Protein AF-0000000081135470 (afdb_homodimer)

Organism: NCBI:txid267567

Foldseek 3Di:
DPPPPPPPPPDDPPDPPPDPPPDDPPPPPPPDPPPVPPPPVPVVPPVPPDPDDPPDDPPDDPDDDDDDDDPDDDDPPPPDPDPDDDPPPQAAAEEEAPCLDDLNVLLVLLCVVVVAAYEYEDQVLDDDRPHDDCVQQPRPGDPDCPPPSYHTDHAQLLDLVSLLVRCARHQEYEYPDADDPPRHAQQRCLASSLLSNLVSCLVRLHAEYEYEAAFCLQPCPFPQNVVVCVVGPCNSVRNNNSLVSSLVVCVPDDRHFYEYEHEAAAPQPPRLDAPAQQFKKKWAQRFKHFYDHSNPVSVLRSCLRPDPDQQRTSEYMYMHTPPGMDTRDPVSNQVVPPPDPIDIAGDPHSCRSCVPRGHNDDNNPD/DPPPPDPDDPDDPDDPDPDDPPDDDPPDPPPDPPPPPPPPVPPVPPPPDPPDDPPDPDDDDPDDDDDDDDDDDDDPPPPDPDPDDDPPPQAAAEEEAPCLDDLNVLLVLLCVVVVAAYEYEDQVLDDDRPHDDCVQLPRPGDPDCPPPSYHTDHAQLLDLVSLLVSCARHQFYEYPDADDPPRHAQQRCLASSLLSNLVSCLVRLHAEYEYEAAFCLQPCPFPQNVVVCVVGPCNSVRNNNSLVSSLVVCVPDDRHFYEYEHEAAAPCPPRLDAPAQQFKKKWAQRFKHFYDHSNPVSVLRSCLRPDPDQQRTSEYMYMHTPPGMDTRDPVSNQVVPPPDPIDIFGDPHSCRSCVPRGHNDDNDPD

pLDDT: mean 73.52, std 31.12, range [15.82, 98.94]

Secondary structure (DSSP, 8-state):
-----------------------STTSGGGSTTSGGGSGGGTHHHHTTTT------------------------------------------PEEEETTTSHHHHHHHHHHHHTT--EEEEESS---S-SS--TTTTT--S--STT-TTEEEEE--TT-HHHHHHHHTT-SEEEE----BTTTB-HIIIIIIHHHHHHHHHHHTT-SEEEEE--TTTT-TTSHHHHHHHHHSTTHHHHHHHHHHHHHHHHTT-SS-EEEEEEE-EEE--TT-----GGGEEEESSS-EEEEEEHHHHHHHHHHHHH---GGGSSEEEEEEETT-EEESSGGGGGGGSTT-SS--B--SSHHHHHTTPPTT------/-----------------------STTSGGGSTTSGGGSGGGTHHHHTS-------------TT-----------------------------PEEEETTTSHHHHHHHHHHHHTT--EEEEESS---S-SS--TTTTT--S--STT-TTEEEEE--TT-HHHHHHHHTT-SEEEE----BTTTB-HIIIIIIHHHHHHHHHHHTT-SEEEEE--TTTT-TTSHHHHHHHHHSTTHHHHHHHHHHHHHHHHTT-SS-EEEEEEE-EEE--SS-----GGGEEEESSS-EEEEEEHHHHHHHHHHHHH---GGGSSEEEEEEETT-EEESSGGGGGGGSTT-SS--B--SSHHHHHTTPPTT------

Solvent-accessible surface area (backbone atoms only — not comparable to full-atom values): 41578 Å² total; per-residue (Å²): 134,86,76,74,79,80,82,64,87,72,75,81,85,74,78,79,77,75,81,75,84,68,79,76,86,72,66,75,78,70,66,73,74,65,70,72,67,67,65,69,64,61,66,70,62,65,76,68,66,70,83,75,73,89,77,70,68,89,66,83,84,85,75,90,75,90,74,83,76,88,76,77,75,84,75,81,72,78,73,72,79,77,76,81,72,75,81,66,72,81,70,55,26,36,33,26,38,25,20,40,38,59,46,16,35,38,33,53,49,51,36,47,69,69,72,37,39,32,35,38,23,16,69,80,39,64,78,70,42,83,72,45,60,56,59,74,38,68,49,82,67,74,80,46,86,80,31,88,46,46,43,73,37,60,35,41,60,79,34,63,66,43,38,37,64,70,46,49,70,24,42,17,34,39,40,44,51,59,49,40,96,87,76,36,51,20,56,48,33,28,15,50,12,43,28,43,47,45,52,28,31,57,74,45,63,18,38,22,40,28,37,60,61,45,47,26,44,73,30,75,83,26,58,67,24,46,52,49,24,67,74,38,72,50,36,38,64,17,34,36,49,11,53,51,44,34,52,62,71,44,72,84,49,78,83,41,37,33,29,39,38,15,39,30,48,69,37,65,52,95,53,40,64,69,76,52,39,66,43,31,30,33,37,67,67,61,52,58,39,30,32,31,33,44,36,41,50,17,50,50,50,52,48,59,39,68,50,80,59,69,38,61,35,46,18,44,35,32,39,24,31,56,95,43,64,42,50,51,42,82,89,36,48,63,52,72,42,94,81,32,95,58,69,73,29,54,23,82,38,64,69,48,34,48,66,74,45,57,49,69,34,71,69,65,76,124,137,84,78,74,80,80,84,66,89,75,74,83,85,75,79,79,78,75,82,76,87,69,80,76,88,72,70,78,81,72,67,75,72,68,70,71,68,68,64,68,68,60,64,70,63,70,73,64,79,69,85,77,73,90,73,81,76,89,83,86,78,87,71,85,78,82,88,85,82,90,84,86,79,85,75,81,72,77,74,74,80,78,76,82,72,78,82,69,72,81,69,57,25,36,33,27,37,25,20,39,38,59,46,16,35,37,32,53,49,48,36,49,70,69,72,38,40,32,35,38,22,16,70,82,38,66,78,71,43,84,73,44,59,56,61,76,38,68,49,81,67,75,79,46,84,81,32,90,44,46,42,72,37,59,34,42,61,80,34,62,66,42,39,38,64,71,46,48,70,24,42,18,35,38,40,45,50,58,50,39,96,86,74,36,51,20,56,48,34,28,14,51,13,43,29,42,48,46,51,27,32,59,75,44,64,18,39,22,41,27,37,60,61,44,47,26,46,73,31,74,84,28,58,68,23,46,53,49,23,67,75,38,71,50,36,38,63,17,33,35,49,12,52,51,45,34,52,61,70,44,71,84,50,77,82,42,37,32,28,39,39,14,39,30,47,65,40,73,51,94,56,45,64,70,76,52,39,64,44,31,30,34,38,67,69,58,51,57,38,29,32,31,38,46,36,41,49,18,50,50,50,52,49,59,37,69,51,81,59,69,36,60,34,46,19,44,37,34,39,25,31,57,95,41,64,43,51,51,42,83,88,35,49,64,52,73,42,94,80,31,94,57,69,73,28,56,22,82,38,62,70,48,32,47,66,74,46,57,49,69,35,72,68,65,76,124

Radius of gyration: 35.27 Å; Cα contacts (8 Å, |Δi|>4): 1291; chains: 2; bounding box: 104×100×123 Å

Structure (mmCIF, N/CA/C/O backbone):
data_AF-0000000081135470-model_v1
#
loop_
_entity.id
_entity.type
_entity.pdbx_description
1 polymer 'Rossmann-fold NAD(P)-binding domain-containing protein'
#
loop_
_atom_site.group_PDB
_atom_site.id
_atom_site.type_symbol
_atom_site.label_atom_id
_atom_site.label_alt_id
_atom_site.label_comp_id
_atom_site.label_asym_id
_atom_site.label_entity_id
_atom_site.label_seq_id
_atom_site.pdbx_PDB_ins_code
_atom_site.Cartn_x
_atom_site.Cartn_y
_atom_site.Cartn_z
_atom_site.occupancy
_atom_site.B_iso_or_equiv
_atom_site.auth_seq_id
_atom_site.auth_comp_id
_atom_site.auth_asym_id
_atom_site.auth_atom_id
_atom_site.pdbx_PDB_model_num
ATOM 1 N N . MET A 1 1 ? 66.562 -39.719 25.297 1 21.3 1 MET A N 1
ATOM 2 C CA . MET A 1 1 ? 67 -39.938 23.938 1 21.3 1 MET A CA 1
ATOM 3 C C . MET A 1 1 ? 66.375 -38.906 22.984 1 21.3 1 MET A C 1
ATOM 5 O O . MET A 1 1 ? 65.188 -38.719 22.969 1 21.3 1 MET A O 1
ATOM 9 N N . SER A 1 2 ? 67.25 -37.844 22.672 1 21.53 2 SER A N 1
ATOM 10 C CA . SER A 1 2 ? 67.312 -36.469 22.156 1 21.53 2 SER A CA 1
ATOM 11 C C . SER A 1 2 ? 66.938 -36.438 20.672 1 21.53 2 SER A C 1
ATOM 13 O O . SER A 1 2 ? 67.812 -36.688 19.797 1 21.53 2 SER A O 1
ATOM 15 N N . LYS A 1 3 ? 65.812 -37.281 20.391 1 22.25 3 LYS A N 1
ATOM 16 C CA . LYS A 1 3 ? 65.5 -37.625 19.016 1 22.25 3 LYS A CA 1
ATOM 17 C C . LYS A 1 3 ? 65.438 -36.375 18.141 1 22.25 3 LYS A C 1
ATOM 19 O O . LYS A 1 3 ? 64.75 -35.406 18.5 1 22.25 3 LYS A O 1
ATOM 24 N N . ASN A 1 4 ? 66.438 -36.094 17.344 1 20.19 4 ASN A N 1
ATOM 25 C CA . ASN A 1 4 ? 67 -35.062 16.453 1 20.19 4 ASN A CA 1
ATOM 26 C C . ASN A 1 4 ? 66.062 -34.75 15.305 1 20.19 4 ASN A C 1
ATOM 28 O O . ASN A 1 4 ? 66.062 -35.438 14.281 1 20.19 4 ASN A O 1
ATOM 32 N N . LEU A 1 5 ? 64.688 -34.906 15.477 1 23.61 5 LEU A N 1
ATOM 33 C CA . LEU A 1 5 ? 63.844 -35 14.281 1 23.61 5 LEU A CA 1
ATOM 34 C C . LEU A 1 5 ? 64.125 -33.875 13.32 1 23.61 5 LEU A C 1
ATOM 36 O O . LEU A 1 5 ? 64.062 -32.688 13.703 1 23.61 5 LEU A O 1
ATOM 40 N N . SER A 1 6 ? 64.938 -34.094 12.289 1 19.61 6 SER A N 1
ATOM 41 C CA . SER A 1 6 ? 65.562 -33.344 11.211 1 19.61 6 SER A CA 1
ATOM 42 C C . SER A 1 6 ? 64.562 -32.531 10.43 1 19.61 6 SER A C 1
ATOM 44 O O . SER A 1 6 ? 63.531 -33.062 9.984 1 19.61 6 SER A O 1
ATOM 46 N N . LEU A 1 7 ? 64.375 -31.219 10.711 1 21.34 7 LEU A N 1
ATOM 47 C CA . LEU A 1 7 ? 63.625 -30.016 10.344 1 21.34 7 LEU A CA 1
ATOM 48 C C . LEU A 1 7 ? 63.781 -29.703 8.859 1 21.34 7 LEU A C 1
ATOM 50 O O . LEU A 1 7 ? 63.469 -28.609 8.406 1 21.34 7 LEU A O 1
ATOM 54 N N . ASN A 1 8 ? 64.562 -30.656 8.094 1 18.09 8 ASN A N 1
ATOM 55 C CA . ASN A 1 8 ? 65.188 -30.078 6.938 1 18.09 8 ASN A CA 1
ATOM 56 C C . ASN A 1 8 ? 64.188 -29.531 5.926 1 18.09 8 ASN A C 1
ATOM 58 O O . ASN A 1 8 ? 64.562 -28.656 5.117 1 18.09 8 ASN A O 1
ATOM 62 N N . ASN A 1 9 ? 63.188 -30.359 5.508 1 20.61 9 ASN A N 1
ATOM 63 C CA . ASN A 1 9 ? 62.906 -30.375 4.074 1 20.61 9 ASN A CA 1
ATOM 64 C C . ASN A 1 9 ? 62.219 -29.109 3.613 1 20.61 9 ASN A C 1
ATOM 66 O O . ASN A 1 9 ? 61 -28.984 3.709 1 20.61 9 ASN A O 1
ATOM 70 N N . LEU A 1 10 ? 62.719 -27.859 3.881 1 19.98 10 LEU A N 1
ATOM 71 C CA . LEU A 1 10 ? 62.188 -26.516 3.59 1 19.98 10 LEU A CA 1
ATOM 72 C C . LEU A 1 10 ? 62.094 -26.281 2.086 1 19.98 10 LEU A C 1
ATOM 74 O O . LEU A 1 10 ? 62.938 -25.562 1.513 1 19.98 10 LEU A O 1
ATOM 78 N N . THR A 1 11 ? 62.094 -27.406 1.278 1 19.06 11 THR A N 1
ATOM 79 C CA . THR A 1 11 ? 62.562 -27.125 -0.084 1 19.06 11 THR A CA 1
ATOM 80 C C . THR A 1 11 ? 61.781 -25.938 -0.66 1 19.06 11 THR A C 1
ATOM 82 O O . THR A 1 11 ? 60.719 -25.578 -0.167 1 19.06 11 THR A O 1
ATOM 85 N N . THR A 1 12 ? 62.062 -25.578 -2.053 1 19.69 12 THR A N 1
ATOM 86 C CA . THR A 1 12 ? 62.281 -24.578 -3.086 1 19.69 12 THR A CA 1
ATOM 87 C C . THR A 1 12 ? 60.969 -24.016 -3.617 1 19.69 12 THR A C 1
ATOM 89 O O . THR A 1 12 ? 60.094 -24.781 -4.047 1 19.69 12 THR A O 1
ATOM 92 N N . ILE A 1 13 ? 60.5 -22.844 -3.119 1 20.77 13 ILE A N 1
ATOM 93 C CA . ILE A 1 13 ? 59.375 -21.953 -3.393 1 20.77 13 ILE A CA 1
ATOM 94 C C . ILE A 1 13 ? 59.344 -21.594 -4.879 1 20.77 13 ILE A C 1
ATOM 96 O O . ILE A 1 13 ? 60.281 -20.953 -5.379 1 20.77 13 ILE A O 1
ATOM 100 N N . SER A 1 14 ? 59.094 -22.625 -5.754 1 19.92 14 SER A N 1
ATOM 101 C CA . SER A 1 14 ? 59.156 -22.484 -7.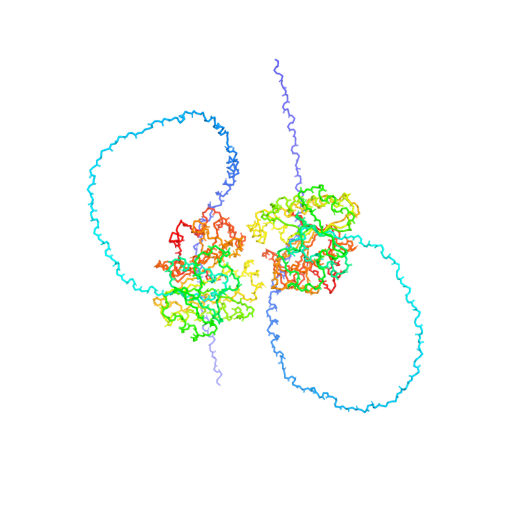203 1 19.92 14 SER A CA 1
ATOM 102 C C . SER A 1 14 ? 58.406 -21.234 -7.664 1 19.92 14 SER A C 1
ATOM 104 O O . SER A 1 14 ? 57.438 -20.828 -7.051 1 19.92 14 SER A O 1
ATOM 106 N N . THR A 1 15 ? 59.094 -20.359 -8.508 1 21.28 15 THR A N 1
ATOM 107 C CA . THR A 1 15 ? 59 -19.062 -9.172 1 21.28 15 THR A CA 1
ATOM 108 C C . THR A 1 15 ? 57.719 -18.969 -10.016 1 21.28 15 THR A C 1
ATOM 110 O O . THR A 1 15 ? 57.531 -19.766 -10.945 1 21.28 15 THR A O 1
ATOM 113 N N . ILE A 1 16 ? 56.562 -18.812 -9.391 1 21.39 16 ILE A N 1
ATOM 114 C CA . ILE A 1 16 ? 55.281 -18.734 -10.117 1 21.39 16 ILE A CA 1
ATOM 115 C C . ILE A 1 16 ? 55.406 -17.719 -11.242 1 21.39 16 ILE A C 1
ATOM 117 O O . ILE A 1 16 ? 55.688 -16.531 -11 1 21.39 16 ILE A O 1
ATOM 121 N N . GLN A 1 17 ? 55.906 -18.125 -12.398 1 18.88 17 GLN A N 1
ATOM 122 C CA . GLN A 1 17 ? 56.125 -17.375 -13.625 1 18.88 17 GLN A CA 1
ATOM 123 C C . GLN A 1 17 ? 54.875 -16.578 -14.016 1 18.88 17 GLN A C 1
ATOM 125 O O . GLN A 1 17 ? 53.781 -17.125 -14.086 1 18.88 17 GLN A O 1
ATOM 130 N N . TYR A 1 18 ? 54.875 -15.242 -13.75 1 21.22 18 TYR A N 1
ATOM 131 C CA . TYR A 1 18 ? 53.938 -14.164 -14.023 1 21.22 18 TYR A CA 1
ATOM 132 C C . TYR A 1 18 ? 53.656 -14.055 -15.516 1 21.22 18 TYR A C 1
ATOM 134 O O . TYR A 1 18 ? 54.562 -13.844 -16.312 1 21.22 18 TYR A O 1
ATOM 142 N N . PRO A 1 19 ? 52.875 -14.969 -16.109 1 20.64 19 PRO A N 1
ATOM 143 C CA . PRO A 1 19 ? 52.812 -14.852 -17.578 1 20.64 19 PRO A CA 1
ATOM 144 C C . PRO A 1 19 ? 52.5 -13.43 -18.047 1 20.64 19 PRO A C 1
ATOM 146 O O . PRO A 1 19 ? 51.906 -12.648 -17.297 1 20.64 19 PRO A O 1
ATOM 149 N N . SER A 1 20 ? 53.219 -12.836 -19.031 1 20.98 20 SER A N 1
ATOM 150 C CA . SER A 1 20 ? 53.469 -11.617 -19.797 1 20.98 20 SER A CA 1
ATOM 151 C C . SER A 1 20 ? 52.188 -11.102 -20.438 1 20.98 20 SER A C 1
ATOM 153 O O . SER A 1 20 ? 52.188 -10.125 -21.188 1 20.98 20 SER A O 1
ATOM 155 N N . PHE A 1 21 ? 51.031 -11.828 -20.391 1 21.16 21 PHE A N 1
ATOM 156 C CA . PHE A 1 21 ? 50.156 -11.539 -21.516 1 21.16 21 PHE A CA 1
ATOM 157 C C . PHE A 1 21 ? 49.594 -10.117 -21.406 1 21.16 21 PHE A C 1
ATOM 159 O O . PHE A 1 21 ? 48.594 -9.883 -20.719 1 21.16 21 PHE A O 1
ATOM 166 N N . ILE A 1 22 ? 50.406 -9.047 -21.094 1 23.28 22 ILE A N 1
ATOM 167 C CA . ILE A 1 22 ? 50 -7.652 -20.953 1 23.28 22 ILE A CA 1
ATOM 168 C C . ILE A 1 22 ? 49.438 -7.148 -22.281 1 23.28 22 ILE A C 1
ATOM 170 O O . ILE A 1 22 ? 49.312 -5.938 -22.484 1 23.28 22 ILE A O 1
ATOM 174 N N . ASP A 1 23 ? 48.938 -7.918 -23.234 1 20.14 23 ASP A N 1
ATOM 175 C CA . ASP A 1 23 ? 48.938 -7.254 -24.531 1 20.14 23 ASP A CA 1
ATOM 176 C C . ASP A 1 23 ? 48.219 -5.914 -24.469 1 20.14 23 ASP A C 1
ATOM 178 O O . ASP A 1 23 ? 47.406 -5.676 -23.562 1 20.14 23 ASP A O 1
ATOM 182 N N . GLY A 1 24 ? 48.312 -4.98 -25.562 1 21.12 24 GLY A N 1
ATOM 183 C CA . GLY A 1 24 ? 48.219 -3.648 -26.141 1 21.12 24 GLY A CA 1
ATOM 184 C C . GLY A 1 24 ? 46.812 -3.082 -26.141 1 21.12 24 GLY A C 1
ATOM 185 O O . GLY A 1 24 ? 46.625 -1.878 -26.328 1 21.12 24 GLY A O 1
ATOM 186 N N . THR A 1 25 ? 45.75 -3.84 -26.359 1 22.02 25 THR A N 1
ATOM 187 C CA . THR A 1 25 ? 44.625 -3.281 -27.094 1 22.02 25 THR A CA 1
ATOM 188 C C . THR A 1 25 ? 43.812 -2.355 -26.219 1 22.02 25 THR A C 1
ATOM 190 O O . THR A 1 25 ? 42.844 -2.791 -25.578 1 22.02 25 THR A O 1
ATOM 193 N N . LEU A 1 26 ? 44.312 -1.873 -25.078 1 23.39 26 LEU A N 1
ATOM 194 C CA . LEU A 1 26 ? 43.531 -1.035 -24.156 1 23.39 26 LEU A CA 1
ATOM 195 C C . LEU A 1 26 ? 43.188 0.304 -24.812 1 23.39 26 LEU A C 1
ATOM 197 O O . LEU A 1 26 ? 42.438 1.103 -24.234 1 23.39 26 LEU A O 1
ATOM 201 N N . SER A 1 27 ? 44 0.744 -25.703 1 20.53 27 SER A N 1
ATOM 202 C CA . SER A 1 27 ? 44.031 2.162 -26.047 1 20.53 27 SER A CA 1
ATOM 203 C C . SER A 1 27 ? 42.688 2.629 -26.594 1 20.53 27 SER A C 1
ATOM 205 O O . SER A 1 27 ? 42.219 3.73 -26.281 1 20.53 27 SER A O 1
ATOM 207 N N . LYS A 1 28 ? 42.219 1.998 -27.672 1 21.53 28 LYS A N 1
ATOM 208 C CA . LYS A 1 28 ? 41.438 2.658 -28.719 1 21.53 28 LYS A CA 1
ATOM 209 C C . LYS A 1 28 ? 40.031 3.021 -28.219 1 21.53 28 LYS A C 1
ATOM 211 O O . LYS A 1 28 ? 39.375 3.867 -28.812 1 21.53 28 LYS A O 1
ATOM 216 N N . MET A 1 29 ? 39.469 2.275 -27.266 1 20.3 29 MET A N 1
ATOM 217 C CA . MET A 1 29 ? 38 2.436 -27.203 1 20.3 29 MET A CA 1
ATOM 218 C C . MET A 1 29 ? 37.625 3.717 -26.453 1 20.3 29 MET A C 1
ATOM 220 O O . MET A 1 29 ? 36.469 3.93 -26.125 1 20.3 29 MET A O 1
ATOM 224 N N . MET A 1 30 ? 38.562 4.547 -26.016 1 22.17 30 MET A N 1
ATOM 225 C CA . MET A 1 30 ? 38.156 5.719 -25.25 1 22.17 30 MET A CA 1
ATOM 226 C C . MET A 1 30 ? 37.344 6.672 -26.125 1 22.17 30 MET A C 1
ATOM 228 O O . MET A 1 30 ? 36.625 7.527 -25.594 1 22.17 30 MET A O 1
ATOM 232 N N . MET A 1 31 ? 37.719 6.871 -27.375 1 21.08 31 MET A N 1
ATOM 233 C CA . MET A 1 31 ? 37.344 8.094 -28.094 1 21.08 31 MET A CA 1
ATOM 234 C C . MET A 1 31 ? 35.875 8.141 -28.391 1 21.08 31 MET A C 1
ATOM 236 O O . MET A 1 31 ? 35.312 9.211 -28.656 1 21.08 31 MET A O 1
ATOM 240 N N . LYS A 1 32 ? 35.25 7.082 -28.859 1 21.84 32 LYS A N 1
ATOM 241 C CA . LYS A 1 32 ? 34.031 7.223 -29.688 1 21.84 32 LYS A CA 1
ATOM 242 C C . LYS A 1 32 ? 32.844 7.711 -28.844 1 21.84 32 LYS A C 1
ATOM 244 O O . LYS A 1 32 ? 31.797 8.023 -29.391 1 21.84 32 LYS A O 1
ATOM 249 N N . SER A 1 33 ? 32.875 7.723 -27.562 1 21.78 33 SER A N 1
ATOM 250 C CA . SER A 1 33 ? 31.625 7.938 -26.828 1 21.78 33 SER A CA 1
ATOM 251 C C . SER A 1 33 ? 31.25 9.414 -26.812 1 21.78 33 SER A C 1
ATOM 253 O O . SER A 1 33 ? 30.219 9.789 -26.234 1 21.78 33 SER A O 1
ATOM 255 N N . ALA A 1 34 ? 32.156 10.312 -27.172 1 22.42 34 ALA A N 1
ATOM 256 C CA . ALA A 1 34 ? 31.844 11.727 -27 1 22.42 34 ALA A CA 1
ATOM 257 C C . ALA A 1 34 ? 30.688 12.156 -27.891 1 22.42 34 ALA A C 1
ATOM 259 O O . ALA A 1 34 ? 29.859 12.977 -27.5 1 22.42 34 ALA A O 1
ATOM 260 N N . LEU A 1 35 ? 30.719 11.836 -29.219 1 21.23 35 LEU A N 1
ATOM 261 C CA . LEU A 1 35 ? 29.938 12.562 -30.219 1 21.23 35 LEU A CA 1
ATOM 262 C C . LEU A 1 35 ? 28.453 12.273 -30.078 1 21.23 35 LEU A C 1
ATOM 264 O O . LEU A 1 35 ? 27.609 13.008 -30.609 1 21.23 35 LEU A O 1
ATOM 268 N N . ALA A 1 36 ? 28.047 11.141 -29.594 1 20.02 36 ALA A N 1
ATOM 269 C CA . ALA A 1 36 ? 26.641 10.797 -29.734 1 20.02 36 ALA A CA 1
ATOM 270 C C . ALA A 1 36 ? 25.766 11.656 -28.828 1 20.02 36 ALA A C 1
ATOM 272 O O . ALA A 1 36 ? 24.531 11.578 -28.891 1 20.02 36 ALA A O 1
ATOM 273 N N . TYR A 1 37 ? 26.312 12.438 -27.969 1 22.73 37 TYR A N 1
ATOM 274 C CA . TYR A 1 37 ? 25.484 13.148 -27.016 1 22.73 37 TYR A CA 1
ATOM 275 C C . TYR A 1 37 ? 24.672 14.242 -27.719 1 22.73 37 TYR A C 1
ATOM 277 O O . TYR A 1 37 ? 23.656 14.695 -27.203 1 22.73 37 TYR A O 1
ATOM 285 N N . CYS A 1 38 ? 25.219 14.859 -28.766 1 21.53 38 CYS A N 1
ATOM 286 C CA . CYS A 1 38 ? 24.656 16.125 -29.203 1 21.53 38 CYS A CA 1
ATOM 287 C C . CYS A 1 38 ? 23.266 15.93 -29.812 1 21.53 38 CYS A C 1
ATOM 289 O O . CYS A 1 38 ? 22.484 16.875 -29.891 1 21.53 38 CYS A O 1
ATOM 291 N N . SER A 1 39 ? 23.078 14.906 -30.641 1 21.8 39 SER A N 1
ATOM 292 C CA . SER A 1 39 ? 21.984 15.016 -31.609 1 21.8 39 SER A CA 1
ATOM 293 C C . SER A 1 39 ? 20.625 14.891 -30.922 1 21.8 39 SER A C 1
ATOM 295 O O . SER A 1 39 ? 19.594 15.133 -31.547 1 21.8 39 SER A O 1
ATOM 297 N N . TYR A 1 40 ? 20.547 14.266 -29.75 1 22.09 40 TYR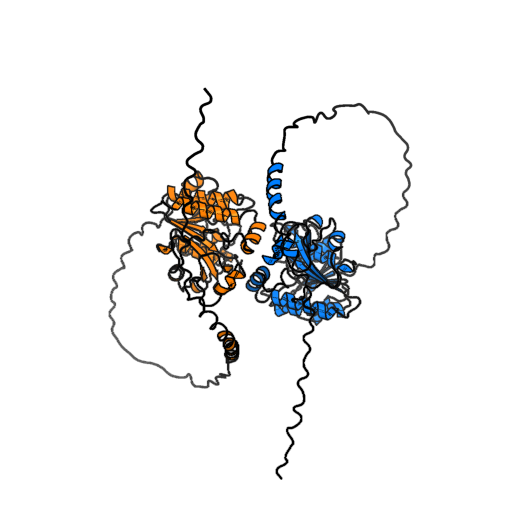 A N 1
ATOM 298 C CA . TYR A 1 40 ? 19.203 13.852 -29.359 1 22.09 40 TYR A CA 1
ATOM 299 C C . TYR A 1 40 ? 18.391 15.047 -28.891 1 22.09 40 TYR A C 1
ATOM 301 O O . TYR A 1 40 ? 17.203 14.914 -28.578 1 22.09 40 TYR A O 1
ATOM 309 N N . VAL A 1 41 ? 19.031 16.172 -28.656 1 22.95 41 VAL A N 1
ATOM 310 C CA . VAL A 1 41 ? 18.188 17.25 -28.141 1 22.95 41 VAL A CA 1
ATOM 311 C C . VAL A 1 41 ? 17.203 17.703 -29.219 1 22.95 41 VAL A C 1
ATOM 313 O O . VAL A 1 41 ? 16.062 18.062 -28.906 1 22.95 41 VAL A O 1
ATOM 316 N N . ALA A 1 42 ? 17.656 17.703 -30.469 1 20.91 42 ALA A N 1
ATOM 317 C CA . ALA A 1 42 ? 16.875 18.453 -31.453 1 20.91 42 ALA A CA 1
ATOM 318 C C . ALA A 1 42 ? 15.508 17.797 -31.672 1 20.91 42 ALA A C 1
ATOM 320 O O . ALA A 1 42 ? 14.523 18.484 -31.938 1 20.91 42 ALA A O 1
ATOM 321 N N . ALA A 1 43 ? 15.539 16.484 -31.562 1 21 43 ALA A N 1
ATOM 322 C CA . ALA A 1 43 ? 14.344 15.898 -32.156 1 21 43 ALA A CA 1
ATOM 323 C C . ALA A 1 43 ? 13.102 16.219 -31.344 1 21 43 ALA A C 1
ATOM 325 O O . ALA A 1 43 ? 11.977 16.047 -31.828 1 21 43 ALA A O 1
ATOM 326 N N . VAL A 1 44 ? 13.297 16.531 -30.109 1 21.95 44 VAL A N 1
ATOM 327 C CA . VAL A 1 44 ? 12.039 16.625 -29.375 1 21.95 44 VAL A CA 1
ATOM 328 C C . VAL A 1 44 ? 11.258 17.859 -29.844 1 21.95 44 VAL A C 1
ATOM 330 O O . VAL A 1 44 ? 10.047 17.953 -29.625 1 21.95 44 VAL A O 1
ATOM 333 N N . LEU A 1 45 ? 11.992 18.797 -30.469 1 20.62 45 LEU A N 1
ATOM 334 C CA . LEU A 1 45 ? 11.25 20.031 -30.688 1 20.62 45 LEU A CA 1
ATOM 335 C C . LEU A 1 45 ? 10.109 19.812 -31.672 1 20.62 45 LEU A C 1
ATOM 337 O O . LEU A 1 45 ? 9.062 20.453 -31.578 1 20.62 45 LEU A O 1
ATOM 341 N N . LEU A 1 46 ? 10.484 19.109 -32.781 1 20.06 46 LEU A N 1
ATOM 342 C CA . LEU A 1 46 ? 9.648 19.359 -33.938 1 20.06 46 LEU A CA 1
ATOM 343 C C . LEU A 1 46 ? 8.219 18.875 -33.719 1 20.06 46 LEU A C 1
ATOM 345 O O . LEU A 1 46 ? 7.297 19.281 -34.438 1 20.06 46 LEU A O 1
ATOM 349 N N . ALA A 1 47 ? 8.086 17.859 -32.875 1 19.77 47 ALA A N 1
ATOM 350 C CA . ALA A 1 47 ? 6.809 17.219 -33.188 1 19.77 47 ALA A CA 1
ATOM 351 C C . ALA A 1 47 ? 5.637 18.109 -32.75 1 19.77 47 ALA A C 1
ATOM 353 O O . ALA A 1 47 ? 4.52 17.609 -32.562 1 19.77 47 ALA A O 1
ATOM 354 N N . ALA A 1 48 ? 5.914 19.344 -32.312 1 20.12 48 ALA A N 1
ATOM 355 C CA . ALA A 1 48 ? 4.762 20.062 -31.781 1 20.12 48 ALA A CA 1
ATOM 356 C C . ALA A 1 48 ? 3.721 20.297 -32.875 1 20.12 48 ALA A C 1
ATOM 358 O O . ALA A 1 48 ? 2.551 20.562 -32.594 1 20.12 48 ALA A O 1
ATOM 359 N N . SER A 1 49 ? 4.238 20.578 -34.094 1 18.5 49 SER A N 1
ATOM 360 C CA . SER A 1 49 ? 3.395 21.5 -34.844 1 18.5 49 SER A CA 1
ATOM 361 C C . SER A 1 49 ? 2.1 20.828 -35.281 1 18.5 49 SER A C 1
ATOM 363 O O . SER A 1 49 ? 1.195 21.5 -35.812 1 18.5 49 SER A O 1
ATOM 365 N N . LYS A 1 50 ? 2.09 19.547 -35.562 1 20.09 50 LYS A N 1
ATOM 366 C CA . LYS A 1 50 ? 1.348 19.281 -36.781 1 20.09 50 LYS A CA 1
ATOM 367 C C . LYS A 1 50 ? -0.145 19.531 -36.594 1 20.09 50 LYS A C 1
ATOM 369 O O . LYS A 1 50 ? -0.952 19.219 -37.469 1 20.09 50 LYS A O 1
ATOM 374 N N . ASN A 1 51 ? -0.792 19.688 -35.406 1 18.59 51 ASN A N 1
ATOM 375 C CA . ASN A 1 51 ? -2.199 19.312 -35.5 1 18.59 51 ASN A CA 1
ATOM 376 C C . ASN A 1 51 ? -2.992 20.312 -36.344 1 18.59 51 ASN A C 1
ATOM 378 O O . ASN A 1 51 ? -3.406 21.359 -35.844 1 18.59 51 ASN A O 1
ATOM 382 N N . THR A 1 52 ? -2.564 20.609 -37.562 1 18.17 52 THR A N 1
ATOM 383 C CA . THR A 1 52 ? -3.312 21.516 -38.438 1 18.17 52 THR A CA 1
ATOM 384 C C . THR A 1 52 ? -4.805 21.203 -38.375 1 18.17 52 THR A C 1
ATOM 386 O O . THR A 1 52 ? -5.203 20.125 -37.938 1 18.17 52 THR A O 1
ATOM 389 N N . ALA A 1 53 ? -5.668 21.797 -39.438 1 17.83 53 ALA A N 1
ATOM 390 C CA . ALA A 1 53 ? -6.855 22.391 -40.031 1 17.83 53 ALA A CA 1
ATOM 391 C C . ALA A 1 53 ? -7.824 21.312 -40.531 1 17.83 53 ALA A C 1
ATOM 393 O O . ALA A 1 53 ? -9 21.594 -40.75 1 17.83 53 ALA A O 1
ATOM 394 N N . ALA A 1 54 ? -7.43 20.016 -40.969 1 17.09 54 ALA A N 1
ATOM 395 C CA . ALA A 1 54 ? -8.32 19.609 -42.062 1 17.09 54 ALA A CA 1
ATOM 396 C C . ALA A 1 54 ? -9.742 19.375 -41.531 1 17.09 54 ALA A C 1
ATOM 398 O O . ALA A 1 54 ? -9.969 18.453 -40.75 1 17.09 54 ALA A O 1
ATOM 399 N N . LEU A 1 55 ? -10.641 20.344 -41.281 1 19.08 55 LEU A N 1
ATOM 400 C CA . LEU A 1 55 ? -12.078 20.375 -41.031 1 19.08 55 LEU A CA 1
ATOM 401 C C . LEU A 1 55 ? -12.82 19.547 -42.094 1 19.08 55 LEU A C 1
ATOM 403 O O . LEU A 1 55 ? -14.047 19.484 -42.094 1 19.08 55 LEU A O 1
ATOM 407 N N . SER A 1 56 ? -12.117 19.141 -43.25 1 16.5 56 SER A N 1
ATOM 408 C CA . SER A 1 56 ? -12.984 19.016 -44.406 1 16.5 56 SER A CA 1
ATOM 409 C C . SER A 1 56 ? -14.195 18.141 -44.125 1 16.5 56 SER A C 1
ATOM 411 O O . SER A 1 56 ? -15.336 18.547 -44.312 1 16.5 56 SER A O 1
ATOM 413 N N . ILE A 1 57 ? -14.227 16.828 -44.625 1 17.09 57 ILE A N 1
ATOM 414 C CA . ILE A 1 57 ? -14.984 16.453 -45.812 1 17.09 57 ILE A CA 1
ATOM 415 C C . ILE A 1 57 ? -16.203 15.617 -45.438 1 17.09 57 ILE A C 1
ATOM 417 O O . ILE A 1 57 ? -17.016 15.25 -46.281 1 17.09 57 ILE A O 1
ATOM 421 N N . ILE A 1 58 ? -16.5 15.344 -44.094 1 17.09 58 ILE A N 1
ATOM 422 C CA . ILE A 1 58 ? -17.25 14.094 -44.156 1 17.09 58 ILE A CA 1
ATOM 423 C C . ILE A 1 58 ? -18.594 14.336 -44.875 1 17.09 58 ILE A C 1
ATOM 425 O O . ILE A 1 58 ? -19.453 15.047 -44.344 1 17.09 58 ILE A O 1
ATOM 429 N N . SER A 1 59 ? -18.672 14.352 -46.156 1 16.72 59 SER A N 1
ATOM 430 C CA . SER A 1 59 ? -19.844 14.469 -47.031 1 16.72 59 SER A CA 1
ATOM 431 C C . SER A 1 59 ? -20.734 13.227 -46.906 1 16.72 59 SER A C 1
ATOM 433 O O . SER A 1 59 ? -21.734 13.109 -47.625 1 16.72 59 SER A O 1
ATOM 435 N N . ASN A 1 60 ? -20.391 12.125 -46.156 1 16.91 60 ASN A N 1
ATOM 436 C CA . ASN A 1 60 ? -20.891 10.953 -46.844 1 16.91 60 ASN A CA 1
ATOM 437 C C . ASN A 1 60 ? -22.375 11.109 -47.219 1 16.91 60 ASN A C 1
ATOM 439 O O . ASN A 1 60 ? -23.094 11.859 -46.562 1 16.91 60 ASN A O 1
ATOM 443 N N . ASP A 1 61 ? -22.984 10 -47.938 1 16.05 61 ASP A N 1
ATOM 444 C CA . ASP A 1 61 ? 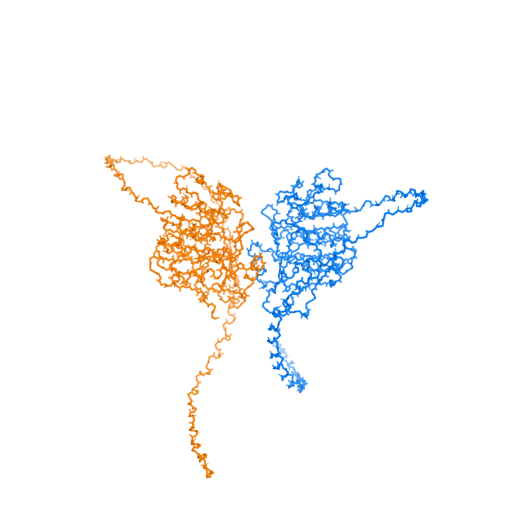-23.766 9.492 -49.062 1 16.05 61 ASP A CA 1
ATOM 445 C C . ASP A 1 61 ? -25.219 9.273 -48.688 1 16.05 61 ASP A C 1
ATOM 447 O O . ASP A 1 61 ? -25.516 8.492 -47.781 1 16.05 61 ASP A O 1
ATOM 451 N N . ARG A 1 62 ? -26.141 10.211 -48.844 1 19.05 62 ARG A N 1
ATOM 452 C CA . ARG A 1 62 ? -27.594 10.234 -48.844 1 19.05 62 ARG A CA 1
ATOM 453 C C . ARG A 1 62 ? -28.156 9.109 -49.719 1 19.05 62 ARG A C 1
ATOM 455 O O . ARG A 1 62 ? -29.375 9.023 -49.938 1 19.05 62 ARG A O 1
ATOM 462 N N . SER A 1 63 ? -27.281 8.477 -50.656 1 16.73 63 SER A N 1
ATOM 463 C CA . SER A 1 63 ? -28.031 8.148 -51.844 1 16.73 63 SER A CA 1
ATOM 464 C C . SER A 1 63 ? -29.125 7.125 -51.562 1 16.73 63 SER A C 1
ATOM 466 O O . SER A 1 63 ? -30.297 7.355 -51.875 1 16.73 63 SER A O 1
ATOM 468 N N . ILE A 1 64 ? -29.016 5.918 -52.312 1 16.67 64 ILE A N 1
ATOM 469 C CA . ILE A 1 64 ? -29.797 5.324 -53.375 1 16.67 64 ILE A CA 1
ATOM 470 C C . ILE A 1 64 ? -30.859 4.395 -52.812 1 16.67 64 ILE A C 1
ATOM 472 O O . ILE A 1 64 ? -30.734 3.914 -51.688 1 16.67 64 ILE A O 1
ATOM 476 N N . ASN A 1 65 ? -31.422 3.475 -53.719 1 16.34 65 ASN A N 1
ATOM 477 C CA . ASN A 1 65 ? -32.562 2.918 -54.438 1 16.34 65 ASN A CA 1
ATOM 478 C C . ASN A 1 65 ? -32.969 1.562 -53.875 1 16.34 65 ASN A C 1
ATOM 480 O O . ASN A 1 65 ? -34.062 1.075 -54.156 1 16.34 65 ASN A O 1
ATOM 484 N N . ARG A 1 66 ? -32.031 0.631 -53.5 1 16.03 66 ARG A N 1
ATOM 485 C CA . ARG A 1 66 ? -32.219 -0.713 -54.062 1 16.03 66 ARG A CA 1
ATOM 486 C C . ARG A 1 66 ? -33.375 -1.43 -53.344 1 16.03 66 ARG A C 1
ATOM 488 O O . ARG A 1 66 ? -33.25 -1.783 -52.156 1 16.03 66 ARG A O 1
ATOM 495 N N . ARG A 1 67 ? -34.625 -1.193 -53.656 1 17.64 67 ARG A N 1
ATOM 496 C CA . ARG A 1 67 ? -35.875 -1.832 -53.312 1 17.64 67 ARG A CA 1
ATOM 497 C C . ARG A 1 67 ? -35.75 -3.352 -53.375 1 17.64 67 ARG A C 1
ATOM 499 O O . ARG A 1 67 ? -36.281 -4.043 -52.5 1 17.64 67 ARG A O 1
ATOM 506 N N . ASP A 1 68 ? -35.5 -3.959 -54.594 1 16.38 68 ASP A N 1
ATOM 507 C CA . ASP A 1 68 ? -36.406 -4.961 -55.125 1 16.38 68 ASP A CA 1
ATOM 508 C C . ASP A 1 68 ? -36.25 -6.301 -54.406 1 16.38 68 ASP A C 1
ATOM 510 O O . ASP A 1 68 ? -37.188 -6.867 -53.875 1 16.38 68 ASP A O 1
ATOM 514 N N . ALA A 1 69 ? -35.781 -7.391 -55.312 1 17.97 69 ALA A N 1
ATOM 515 C CA . ALA A 1 69 ? -36.406 -8.609 -55.781 1 17.97 69 ALA A CA 1
ATOM 516 C C . ALA A 1 69 ? -36.156 -9.781 -54.844 1 17.97 69 ALA A C 1
ATOM 518 O O . ALA A 1 69 ? -37.062 -10.539 -54.531 1 17.97 69 ALA A O 1
ATOM 519 N N . LEU A 1 70 ? -34.875 -10.375 -54.875 1 17.7 70 LEU A N 1
ATOM 520 C CA . LEU A 1 70 ? -34.812 -11.766 -55.312 1 17.7 70 LEU A CA 1
ATOM 521 C C . LEU A 1 70 ? -35.125 -12.719 -54.156 1 17.7 70 LEU A C 1
ATOM 523 O O . LEU A 1 70 ? -34.594 -12.594 -53.062 1 17.7 70 LEU A O 1
ATOM 527 N N . ILE A 1 71 ? -36.219 -13.539 -54.281 1 21.72 71 ILE A N 1
ATOM 528 C CA . ILE A 1 71 ? -37.031 -14.57 -53.656 1 21.72 71 ILE A CA 1
ATOM 529 C C . ILE A 1 71 ? -36.188 -15.797 -53.344 1 21.72 71 ILE A C 1
ATOM 531 O O . ILE A 1 71 ? -36.688 -16.797 -52.812 1 21.72 71 ILE A O 1
ATOM 535 N N . GLY A 1 72 ? -34.812 -15.875 -53.75 1 19.05 72 GLY A N 1
ATOM 536 C CA . GLY A 1 72 ? -34.531 -17.266 -54.094 1 19.05 72 GLY A CA 1
ATOM 537 C C . GLY A 1 72 ? -34.781 -18.219 -52.938 1 19.05 72 GLY A C 1
ATOM 538 O O . GLY A 1 72 ? -34.938 -17.781 -51.781 1 19.05 72 GLY A O 1
ATOM 539 N N . GLY A 1 73 ? -34.594 -19.641 -53.219 1 22.12 73 GLY A N 1
ATOM 540 C CA . GLY A 1 73 ? -34.969 -21.016 -52.969 1 22.12 73 GLY A CA 1
ATOM 541 C C . GLY A 1 73 ? -34.25 -21.641 -51.812 1 22.12 73 GLY A C 1
ATOM 542 O O . GLY A 1 73 ? -34.344 -22.844 -51.562 1 22.12 73 GLY A O 1
ATOM 543 N N . ALA A 1 74 ? -33.5 -20.953 -50.969 1 21.55 74 ALA A N 1
ATOM 544 C CA . ALA A 1 74 ? -32.438 -21.812 -50.438 1 21.55 74 ALA A CA 1
ATOM 545 C C . ALA A 1 74 ? -33.031 -23.016 -49.688 1 21.55 74 ALA A C 1
ATOM 547 O O . ALA A 1 74 ? -34.062 -22.875 -49 1 21.55 74 ALA A O 1
ATOM 548 N N . ALA A 1 75 ? -32.5 -24.25 -50.062 1 24.75 75 ALA A N 1
ATOM 549 C CA . ALA A 1 75 ? -32.562 -25.656 -49.719 1 24.75 75 ALA A CA 1
ATOM 550 C C . ALA A 1 75 ? -32.344 -25.859 -48.219 1 24.75 75 ALA A C 1
ATOM 552 O O . ALA A 1 75 ? -31.438 -25.25 -47.625 1 24.75 75 ALA A O 1
ATOM 553 N N . THR A 1 76 ? -33.312 -26.266 -47.562 1 24.92 76 THR A N 1
ATOM 554 C CA . THR A 1 76 ? -33.469 -26.688 -46.156 1 24.92 76 THR A CA 1
ATOM 555 C C . THR A 1 76 ? -32.375 -27.703 -45.781 1 24.92 76 THR A C 1
ATOM 557 O O . THR A 1 76 ? -32.375 -28.828 -46.312 1 24.92 76 THR A O 1
ATOM 560 N N . ILE A 1 77 ? -31.031 -27.375 -45.969 1 24.17 77 ILE A N 1
ATOM 561 C CA . ILE A 1 77 ? -30.156 -28.484 -45.594 1 24.17 77 ILE A CA 1
ATOM 562 C C . ILE A 1 77 ? -30.5 -29 -44.219 1 24.17 77 ILE A C 1
ATOM 564 O O . ILE A 1 77 ? -30.562 -28.219 -43.25 1 24.17 77 ILE A O 1
ATOM 568 N N . LEU A 1 78 ? -31.141 -30.109 -44.156 1 26.25 78 LEU A N 1
ATOM 569 C CA . LEU A 1 78 ? -31.453 -30.953 -43 1 26.25 78 LEU A CA 1
ATOM 570 C C . LEU A 1 78 ? -30.188 -31.203 -42.188 1 26.25 78 LEU A C 1
ATOM 572 O O . LEU A 1 78 ? -29.266 -31.875 -42.656 1 26.25 78 LEU A O 1
ATOM 576 N N . GLY A 1 79 ? -29.594 -30.203 -41.562 1 25.41 79 GLY A N 1
ATOM 577 C CA . GLY A 1 79 ? -28.391 -30.438 -40.781 1 25.41 79 GLY A CA 1
ATOM 578 C C . GLY A 1 79 ? -28.531 -31.594 -39.812 1 25.41 79 GLY A C 1
ATOM 579 O O . GLY A 1 79 ? -29.562 -31.75 -39.156 1 25.41 79 GLY A O 1
ATOM 580 N N . ALA A 1 80 ? -27.797 -32.719 -40.094 1 30.83 80 ALA A N 1
ATOM 581 C CA . ALA A 1 80 ? -27.641 -33.906 -39.281 1 30.83 80 ALA A CA 1
ATOM 582 C C . ALA A 1 80 ? -27.375 -33.5 -37.812 1 30.83 80 ALA A C 1
ATOM 584 O O . ALA A 1 80 ? -26.672 -32.531 -37.562 1 30.83 80 ALA A O 1
ATOM 585 N N . PRO A 1 81 ? -28.141 -34.062 -36.906 1 31.23 81 PRO A N 1
ATOM 586 C CA . PRO A 1 81 ? -27.969 -33.781 -35.469 1 31.23 81 PRO A CA 1
ATOM 587 C C . PRO A 1 81 ? -26.531 -34 -35 1 31.23 81 PRO A C 1
ATOM 589 O O . PRO A 1 81 ? -25.875 -34.969 -35.406 1 31.23 81 PRO A O 1
ATOM 592 N N . LEU A 1 82 ? -25.766 -32.969 -34.781 1 30.77 82 LEU A N 1
ATOM 593 C CA . LEU A 1 82 ? -24.453 -33.031 -34.125 1 30.77 82 LEU A CA 1
ATOM 594 C C . LEU A 1 82 ? -24.469 -34 -32.969 1 30.77 82 LEU A C 1
ATOM 596 O O . LEU A 1 82 ? -25.328 -33.906 -32.062 1 30.77 82 LEU A O 1
ATOM 600 N N . ALA A 1 83 ? -23.969 -35.25 -33.156 1 30.86 83 ALA A N 1
ATOM 601 C CA . ALA A 1 83 ? -23.703 -36.25 -32.125 1 30.86 83 ALA A CA 1
ATOM 602 C C . ALA A 1 83 ? -23.203 -35.594 -30.844 1 30.86 83 ALA A C 1
ATOM 604 O O . ALA A 1 83 ? -22.344 -34.719 -30.891 1 30.86 83 ALA A O 1
ATOM 605 N N . CYS A 1 84 ? -23.969 -35.656 -29.828 1 31.67 84 CYS A N 1
ATOM 606 C CA . CYS A 1 84 ? -23.703 -35.344 -28.422 1 31.67 84 CYS A CA 1
ATOM 607 C C . CYS A 1 84 ? -22.328 -35.875 -28.016 1 31.67 84 CYS A C 1
ATOM 609 O O . CYS A 1 84 ? -22.031 -37.062 -28.156 1 31.67 84 CYS A O 1
ATOM 611 N N . GLY A 1 85 ? -21.281 -35.031 -27.938 1 33.03 85 GLY A N 1
ATOM 612 C CA . GLY A 1 85 ? -19.875 -35.156 -27.562 1 33.03 85 GLY A CA 1
ATOM 613 C C . GLY A 1 85 ? -19.641 -36.156 -26.469 1 33.03 85 GLY A C 1
ATOM 614 O O . GLY A 1 85 ? -20.516 -36.406 -25.656 1 33.03 85 GLY A O 1
ATOM 615 N N . ALA A 1 86 ? -18.672 -37.062 -26.641 1 35.34 86 ALA A N 1
ATOM 616 C CA . ALA A 1 86 ? -18.016 -37.938 -25.703 1 35.34 86 ALA A CA 1
ATOM 617 C C . ALA A 1 86 ? -17.938 -37.312 -24.312 1 35.34 86 ALA A C 1
ATOM 619 O O . ALA A 1 86 ? -17.734 -36.125 -24.172 1 35.34 86 ALA A O 1
ATOM 620 N N . ALA A 1 87 ? -18.453 -37.844 -23.312 1 37.72 87 ALA A N 1
ATOM 621 C CA . ALA A 1 87 ? -18.344 -37.562 -21.891 1 37.72 87 ALA A CA 1
ATOM 622 C C . ALA A 1 87 ? -16.938 -37.125 -21.516 1 37.72 87 ALA A C 1
ATOM 624 O O . ALA A 1 87 ? -15.984 -37.906 -21.609 1 37.72 87 ALA A O 1
ATOM 625 N N . SER A 1 88 ? -16.438 -35.969 -21.844 1 38.72 88 SER A N 1
ATOM 626 C CA . SER A 1 88 ? -15.141 -35.375 -21.5 1 38.72 88 SER A CA 1
ATOM 627 C C . SER A 1 88 ? -14.688 -35.812 -20.109 1 38.72 88 SER A C 1
ATOM 629 O O . SER A 1 88 ? -15.492 -35.875 -19.172 1 38.72 88 SER A O 1
ATOM 631 N N . THR A 1 89 ? -13.891 -36.875 -19.859 1 41.84 89 THR A N 1
ATOM 632 C CA . THR A 1 89 ? -13.266 -37.219 -18.594 1 41.84 89 THR A CA 1
ATOM 633 C C . THR A 1 89 ? -13.266 -36 -17.656 1 41.84 89 THR A C 1
ATOM 635 O O . THR A 1 89 ? -12.852 -34.906 -18.047 1 41.84 89 THR A O 1
ATOM 638 N N . PRO A 1 90 ? -14.18 -36 -16.703 1 53 90 PRO A N 1
ATOM 639 C CA . PRO A 1 90 ? -14.25 -34.875 -15.766 1 53 90 PRO A CA 1
ATOM 640 C C . PRO A 1 90 ? -12.875 -34.281 -15.445 1 53 90 PRO A C 1
ATOM 642 O O . PRO A 1 90 ? -11.93 -35.031 -15.18 1 53 90 PRO A O 1
ATOM 645 N N . SER A 1 91 ? -12.43 -33.125 -16 1 78.75 91 SER A N 1
ATOM 646 C CA . SER A 1 91 ? -11.148 -32.438 -15.859 1 78.75 91 SER A CA 1
ATOM 647 C C . SER A 1 91 ? -10.758 -32.281 -14.391 1 78.75 91 SER A C 1
ATOM 649 O O . SER A 1 91 ? -11.609 -31.984 -13.547 1 78.75 91 SER A O 1
ATOM 651 N N . LYS A 1 92 ? -9.734 -33.062 -13.852 1 94.62 92 LYS A N 1
ATOM 652 C CA . LYS A 1 92 ? -9.18 -32.938 -12.508 1 94.62 92 LYS A CA 1
ATOM 653 C C . LYS A 1 92 ? -9.164 -31.5 -12.039 1 94.62 92 LYS A C 1
ATOM 655 O O . LYS A 1 92 ? -8.922 -30.594 -12.836 1 94.62 92 LYS A O 1
ATOM 660 N N . PRO A 1 93 ? -9.602 -31.25 -10.828 1 98.38 93 PRO A N 1
ATOM 661 C CA . PRO A 1 93 ? -9.758 -29.891 -10.328 1 98.38 93 PRO A CA 1
ATOM 662 C C . PRO A 1 93 ? -8.422 -29.188 -10.078 1 98.38 93 PRO A C 1
ATOM 664 O O . PRO A 1 93 ? -7.383 -29.859 -10 1 98.38 93 PRO A O 1
ATOM 667 N N . VAL A 1 94 ? -8.469 -27.906 -10.055 1 98.81 94 VAL A N 1
ATOM 668 C CA . VAL A 1 94 ? -7.379 -27.078 -9.547 1 98.81 94 VAL A CA 1
ATOM 669 C C . VAL A 1 94 ? -7.633 -26.734 -8.086 1 98.81 94 VAL A C 1
ATOM 671 O O . VAL A 1 94 ? -8.734 -26.297 -7.727 1 98.81 94 VAL A O 1
ATOM 674 N N . ALA A 1 95 ? -6.656 -27 -7.258 1 98.94 95 ALA A N 1
ATOM 675 C CA . ALA A 1 95 ? -6.766 -26.594 -5.859 1 98.94 95 ALA A CA 1
ATOM 676 C C . ALA A 1 95 ? -6.195 -25.188 -5.645 1 98.94 95 ALA A C 1
ATOM 678 O O . ALA A 1 95 ? -5.156 -24.844 -6.211 1 98.94 95 ALA A O 1
ATOM 679 N N . VAL A 1 96 ? -6.902 -24.406 -4.836 1 98.88 96 VAL A N 1
ATOM 680 C CA . VAL A 1 96 ? -6.426 -23.078 -4.465 1 98.88 96 VAL A CA 1
ATOM 681 C C . VAL A 1 96 ? -6.215 -23 -2.955 1 98.88 96 VAL A C 1
ATOM 683 O O . VAL A 1 96 ? -7.184 -23 -2.188 1 98.88 96 VAL A O 1
ATOM 686 N N . LEU A 1 97 ? -4.938 -23 -2.553 1 98.81 97 LEU A N 1
ATOM 687 C CA . LEU A 1 97 ? -4.594 -22.766 -1.154 1 98.81 97 LEU A CA 1
ATOM 688 C C . LEU A 1 97 ? -4.684 -21.281 -0.815 1 98.81 97 LEU A C 1
ATOM 690 O O . LEU A 1 97 ? -4.129 -20.438 -1.53 1 98.81 97 LEU A O 1
ATOM 694 N N . GLY A 1 98 ? -5.301 -20.969 0.264 1 97.88 98 GLY A N 1
ATOM 695 C CA . GLY A 1 98 ? -5.566 -19.578 0.576 1 97.88 98 GLY A CA 1
ATOM 696 C C . GLY A 1 98 ? -6.781 -19.031 -0.147 1 97.88 98 GLY A C 1
ATOM 697 O O . GLY A 1 98 ? -6.828 -17.844 -0.48 1 97.88 98 GLY A O 1
ATOM 698 N N . ALA A 1 99 ? -7.773 -19.812 -0.308 1 97.75 99 ALA A N 1
ATOM 699 C CA . ALA A 1 99 ? -8.93 -19.469 -1.132 1 97.75 99 ALA A CA 1
ATOM 700 C C . ALA A 1 99 ? -9.789 -18.406 -0.453 1 97.75 99 ALA A C 1
ATOM 702 O O . ALA A 1 99 ? -10.578 -17.734 -1.112 1 97.75 99 ALA A O 1
ATOM 703 N N . SER A 1 100 ? -9.664 -18.234 0.803 1 94.56 100 SER A N 1
ATOM 704 C CA . SER A 1 100 ? -10.477 -17.266 1.511 1 94.56 100 SER A CA 1
ATOM 705 C C . SER A 1 100 ? -9.828 -15.883 1.485 1 94.56 100 SER A C 1
ATOM 707 O O . SER A 1 100 ? -10.422 -14.898 1.936 1 94.56 100 SER A O 1
ATOM 709 N N . GLY A 1 101 ? -8.625 -15.859 0.983 1 93.94 101 GLY A N 1
ATOM 710 C CA . GLY A 1 101 ? -7.965 -14.57 0.822 1 93.94 101 GLY A CA 1
ATOM 711 C C . GLY A 1 101 ? -8.438 -13.805 -0.401 1 93.94 101 GLY A C 1
ATOM 712 O O . GLY A 1 101 ? -9.234 -14.32 -1.191 1 93.94 101 GLY A O 1
ATOM 713 N N . LYS A 1 102 ? -7.945 -12.602 -0.562 1 91.81 102 LYS A N 1
ATOM 714 C CA . LYS A 1 102 ? -8.375 -11.734 -1.653 1 91.81 102 LYS A CA 1
ATOM 715 C C . LYS A 1 102 ? -7.969 -12.305 -3.008 1 91.81 102 LYS A C 1
ATOM 717 O O . LYS A 1 102 ? -8.812 -12.492 -3.887 1 91.81 102 LYS A O 1
ATOM 722 N N . THR A 1 103 ? -6.723 -12.625 -3.186 1 95.06 103 THR A N 1
ATOM 723 C CA . THR A 1 103 ? -6.254 -13.141 -4.469 1 95.06 103 THR A CA 1
ATOM 724 C C . THR A 1 103 ? -6.719 -14.578 -4.676 1 95.06 103 THR A C 1
ATOM 726 O O . THR A 1 103 ? -7.117 -14.953 -5.785 1 95.06 103 THR A O 1
ATOM 729 N N . GLY A 1 104 ? -6.672 -15.383 -3.592 1 97.25 104 GLY A N 1
ATOM 730 C CA . GLY A 1 104 ? -7.129 -16.766 -3.695 1 97.25 104 GLY A CA 1
ATOM 731 C C . GLY A 1 104 ? -8.578 -16.875 -4.109 1 97.25 104 GLY A C 1
ATOM 732 O O . GLY A 1 104 ? -8.922 -17.703 -4.953 1 97.25 104 GLY A O 1
ATOM 733 N N . ALA A 1 105 ? -9.391 -16.047 -3.568 1 96 105 ALA A N 1
ATOM 734 C CA . ALA A 1 105 ? -10.805 -16.047 -3.92 1 96 105 ALA A CA 1
ATOM 735 C C . ALA A 1 105 ? -11.008 -15.703 -5.395 1 96 105 ALA A C 1
ATOM 737 O O . ALA A 1 105 ? -11.898 -16.25 -6.051 1 96 105 ALA A O 1
ATOM 738 N N . LEU A 1 106 ? -10.188 -14.828 -5.859 1 95.38 106 LEU A N 1
ATOM 739 C CA . LEU A 1 106 ? -10.273 -14.43 -7.262 1 95.38 106 LEU A CA 1
ATOM 740 C C . LEU A 1 106 ? -9.805 -15.555 -8.18 1 95.38 106 LEU A C 1
ATOM 742 O O . LEU A 1 106 ? -10.32 -15.711 -9.289 1 95.38 106 LEU A O 1
ATOM 746 N N . CYS A 1 107 ? -8.875 -16.328 -7.711 1 97.69 107 CYS A N 1
ATOM 747 C CA . CYS A 1 107 ? -8.492 -17.516 -8.469 1 97.69 107 CYS A CA 1
ATOM 748 C C . CYS A 1 107 ? -9.656 -18.5 -8.57 1 97.69 107 CYS A C 1
ATOM 750 O O . CYS A 1 107 ? -9.922 -19.031 -9.648 1 97.69 107 CYS A O 1
ATOM 752 N N . VAL A 1 108 ? -10.312 -18.656 -7.453 1 98.12 108 VAL A N 1
ATOM 753 C CA . VAL A 1 108 ? -11.484 -19.531 -7.445 1 98.12 108 VAL A CA 1
ATOM 754 C C . VAL A 1 108 ? -12.531 -19.016 -8.422 1 98.12 108 VAL A C 1
ATOM 756 O O . VAL A 1 108 ? -13.055 -19.766 -9.25 1 98.12 108 VAL A O 1
ATOM 759 N N . ALA A 1 109 ? -12.781 -17.734 -8.375 1 95.94 109 ALA A N 1
ATOM 760 C CA . ALA A 1 109 ? -13.75 -17.109 -9.258 1 95.94 109 ALA A CA 1
ATOM 761 C C . ALA A 1 109 ? -13.359 -17.297 -10.727 1 95.94 109 ALA A C 1
ATOM 763 O O . ALA A 1 109 ? -14.211 -17.562 -11.57 1 95.94 109 ALA A O 1
ATOM 764 N N . THR A 1 110 ? -12.109 -17.094 -11 1 96.38 110 THR A N 1
ATOM 765 C CA . THR A 1 110 ? -11.594 -17.25 -12.359 1 96.38 110 THR A CA 1
ATOM 766 C C . THR A 1 110 ? -11.859 -18.656 -12.883 1 96.38 110 THR A C 1
ATOM 768 O O . THR A 1 110 ? -12.336 -18.828 -14.008 1 96.38 110 THR A O 1
ATOM 771 N N . LEU A 1 111 ? -11.594 -19.641 -12.086 1 97.81 111 LEU A N 1
ATOM 772 C CA . LEU A 1 111 ? -11.797 -21.031 -12.477 1 97.81 111 LEU A CA 1
ATOM 773 C C . LEU A 1 111 ? -13.273 -21.312 -12.703 1 97.81 111 LEU A C 1
ATOM 775 O O . LEU A 1 111 ? -13.648 -21.953 -13.695 1 97.81 111 LEU A O 1
ATOM 779 N N . LEU A 1 112 ? -14.102 -20.812 -11.852 1 96.62 112 LEU A N 1
ATOM 780 C CA . LEU A 1 112 ? -15.539 -21.031 -11.977 1 96.62 112 LEU A CA 1
ATOM 781 C C . LEU A 1 112 ? -16.078 -20.344 -13.234 1 96.62 112 LEU A C 1
ATOM 783 O O . LEU A 1 112 ? -16.922 -20.906 -13.938 1 96.62 112 LEU A O 1
ATOM 787 N N . ARG A 1 113 ? -15.594 -19.188 -13.469 1 94.25 113 ARG A N 1
ATOM 788 C CA . ARG A 1 113 ? -16 -18.453 -14.664 1 94.25 113 ARG A CA 1
ATOM 789 C C . ARG A 1 113 ? -15.664 -19.234 -15.93 1 94.25 113 ARG A C 1
ATOM 791 O O . ARG A 1 113 ? -16.391 -19.172 -16.922 1 94.25 113 ARG A O 1
ATOM 798 N N . ARG A 1 114 ? -14.672 -20 -15.883 1 94.06 114 ARG A N 1
ATOM 799 C CA . ARG A 1 114 ? -14.195 -20.75 -17.031 1 94.06 114 ARG A CA 1
ATOM 800 C C . ARG A 1 114 ? -14.828 -22.141 -17.062 1 94.06 114 ARG A C 1
ATOM 802 O O . ARG A 1 114 ? -14.5 -22.953 -17.938 1 94.06 114 ARG A O 1
ATOM 809 N N . GLY A 1 115 ? -15.625 -22.438 -16.109 1 95.31 115 GLY A N 1
ATOM 810 C CA . GLY A 1 115 ? -16.312 -23.719 -16.062 1 95.31 115 GLY A CA 1
ATOM 811 C C . GLY A 1 115 ? -15.406 -24.859 -15.648 1 95.31 115 GLY A C 1
ATOM 812 O O . GLY A 1 115 ? -15.594 -26 -16.094 1 95.31 115 GLY A O 1
ATOM 813 N N . LEU A 1 116 ? -14.43 -24.562 -14.828 1 97.06 116 LEU A N 1
ATOM 814 C CA . LEU A 1 116 ? -13.469 -25.594 -14.414 1 97.06 116 LEU A CA 1
ATOM 815 C C . LEU A 1 116 ? -13.68 -25.969 -12.953 1 97.06 116 LEU A C 1
ATOM 817 O O . LEU A 1 116 ? -13.961 -25.094 -12.117 1 97.06 116 LEU A O 1
ATOM 821 N N . PRO A 1 117 ? -13.555 -27.219 -12.641 1 97.94 117 PRO A N 1
ATOM 822 C CA . PRO A 1 117 ? -13.695 -27.625 -11.242 1 97.94 117 PRO A CA 1
ATOM 823 C C . PRO A 1 117 ? -12.586 -27.078 -10.352 1 97.94 117 PRO A C 1
ATOM 825 O O . PRO A 1 117 ? -11.422 -27.031 -10.766 1 97.94 117 PRO A O 1
ATOM 828 N N . VAL A 1 118 ? -12.969 -26.672 -9.156 1 98.31 118 VAL A N 1
ATOM 829 C CA . VAL A 1 118 ? -12.008 -26.047 -8.25 1 98.31 118 VAL A CA 1
ATOM 830 C C . VAL A 1 118 ? -12.242 -26.562 -6.828 1 98.31 118 VAL A C 1
ATOM 832 O O . VAL A 1 118 ? -13.391 -26.734 -6.406 1 98.31 118 VAL A O 1
ATOM 835 N N . VAL A 1 119 ? -11.156 -26.891 -6.133 1 98.5 119 VAL A N 1
ATOM 836 C CA . VAL A 1 119 ? -11.164 -27.125 -4.691 1 98.5 119 VAL A CA 1
ATOM 837 C C . VAL A 1 119 ? -10.641 -25.891 -3.959 1 98.5 119 VAL A C 1
ATOM 839 O O . VAL A 1 119 ? -9.445 -25.594 -4 1 98.5 119 VAL A O 1
ATOM 842 N N . ALA A 1 120 ? -11.531 -25.203 -3.314 1 98.44 120 ALA A N 1
ATOM 843 C CA . ALA A 1 120 ? -11.164 -24.047 -2.494 1 98.44 120 ALA A CA 1
ATOM 844 C C . ALA A 1 120 ? -10.711 -24.484 -1.104 1 98.44 120 ALA A C 1
ATOM 846 O O . ALA A 1 120 ? -11.523 -24.938 -0.295 1 98.44 120 ALA A O 1
ATOM 847 N N . LEU A 1 121 ? -9.445 -24.312 -0.85 1 98.5 121 LEU A N 1
ATOM 848 C CA . LEU A 1 121 ? -8.875 -24.734 0.424 1 98.5 121 LEU A CA 1
ATOM 849 C C . LEU A 1 121 ? -8.648 -23.547 1.342 1 98.5 121 LEU A C 1
ATOM 851 O O . LEU A 1 121 ? -7.902 -22.625 0.995 1 98.5 121 LEU A O 1
ATOM 855 N N . THR A 1 122 ? -9.305 -23.547 2.449 1 96.44 122 THR A N 1
ATOM 856 C CA . THR A 1 122 ? -9.203 -22.531 3.486 1 96.44 122 THR A CA 1
ATOM 857 C C . THR A 1 122 ? -8.805 -23.156 4.82 1 96.44 122 THR A C 1
ATOM 859 O O . THR A 1 122 ? -8.992 -24.359 5.035 1 96.44 122 THR A O 1
ATOM 862 N N . ARG A 1 123 ? -8.219 -22.344 5.664 1 93.19 123 ARG A N 1
ATOM 863 C CA . ARG A 1 123 ? -7.816 -22.891 6.953 1 93.19 123 ARG A CA 1
ATOM 864 C C . ARG A 1 123 ? -9.023 -23.406 7.734 1 93.19 123 ARG A C 1
ATOM 866 O O . ARG A 1 123 ? -8.969 -24.469 8.352 1 93.19 123 ARG A O 1
ATOM 873 N N . SER A 1 124 ? -10.172 -22.672 7.656 1 90.56 124 SER A N 1
ATOM 874 C CA . SER A 1 124 ? -11.336 -22.984 8.477 1 90.56 124 SER A CA 1
ATOM 875 C C . SER A 1 124 ? -12.32 -23.875 7.734 1 90.56 124 SER A C 1
ATOM 877 O O . SER A 1 124 ? -13.219 -24.453 8.344 1 90.56 124 SER A O 1
ATOM 879 N N . GLY A 1 125 ? -12.273 -23.969 6.473 1 93.12 125 GLY A N 1
ATOM 880 C CA . GLY A 1 125 ? -13.281 -24.656 5.68 1 93.12 125 GLY A CA 1
ATOM 881 C C . GLY A 1 125 ? -14.523 -23.812 5.445 1 93.12 125 GLY A C 1
ATOM 882 O O . GLY A 1 125 ? -15.516 -24.297 4.898 1 93.12 125 GLY A O 1
ATOM 883 N N . GLU A 1 126 ? -14.312 -22.547 5.812 1 90.06 126 GLU A N 1
ATOM 884 C CA . GLU A 1 126 ? -15.453 -21.641 5.68 1 90.06 126 GLU A CA 1
ATOM 885 C C . GLU A 1 126 ? -15.461 -20.969 4.316 1 90.06 126 GLU A C 1
ATOM 887 O O . GLU A 1 126 ? -14.406 -20.656 3.762 1 90.06 126 GLU A O 1
ATOM 892 N N . TRP A 1 127 ? -16.766 -20.656 3.783 1 91.44 127 TRP A N 1
ATOM 893 C CA . TRP A 1 127 ? -17.062 -19.984 2.531 1 91.44 127 TRP A CA 1
ATOM 894 C C . TRP A 1 127 ? -18.453 -19.328 2.59 1 91.44 127 TRP A C 1
ATOM 896 O O . TRP A 1 127 ? -19.359 -19.859 3.217 1 91.44 127 TRP A O 1
ATOM 906 N N . PRO A 1 128 ? -18.625 -18.156 1.995 1 88.5 128 PRO A N 1
ATOM 907 C CA . PRO A 1 128 ? -17.766 -17.375 1.104 1 88.5 128 PRO A CA 1
ATOM 908 C C . PRO A 1 128 ? -16.672 -16.625 1.853 1 88.5 128 PRO A C 1
ATOM 910 O O . PRO A 1 128 ? -16.719 -16.5 3.078 1 88.5 128 PRO A O 1
ATOM 913 N N . PRO A 1 129 ? -15.688 -16.172 1.01 1 87.94 129 PRO A N 1
ATOM 914 C CA . PRO A 1 129 ? -14.617 -15.414 1.648 1 87.94 129 PRO A CA 1
ATOM 915 C C . PRO A 1 129 ? -15.109 -14.117 2.281 1 87.94 129 PRO A C 1
ATOM 917 O O . PRO A 1 129 ? -16 -13.461 1.734 1 87.94 129 PRO A O 1
ATOM 920 N N . LYS A 1 130 ? -14.547 -13.758 3.408 1 81.31 130 LYS A N 1
ATOM 921 C CA . LYS A 1 130 ? -14.977 -12.57 4.141 1 81.31 130 LYS A CA 1
ATOM 922 C C . LYS A 1 130 ? -14.141 -11.352 3.748 1 81.31 130 LYS A C 1
ATOM 924 O O . LYS A 1 130 ? -14.57 -10.211 3.945 1 81.31 130 LYS A O 1
ATOM 929 N N . LYS A 1 131 ? -13.031 -11.594 3.176 1 78.94 131 LYS A N 1
ATOM 930 C CA . LYS A 1 131 ? -12.078 -10.516 2.928 1 78.94 131 LYS A CA 1
ATOM 931 C C . LYS A 1 131 ? -12.352 -9.836 1.591 1 78.94 131 LYS A C 1
ATOM 933 O O . LYS A 1 131 ? -11.773 -8.789 1.288 1 78.94 131 LYS A O 1
ATOM 938 N N . ILE A 1 132 ? -13.234 -10.484 0.789 1 81.5 132 ILE A N 1
ATOM 939 C CA . ILE A 1 132 ? -13.539 -9.922 -0.523 1 81.5 132 ILE A CA 1
ATOM 940 C C . ILE A 1 132 ? -14.969 -10.281 -0.919 1 81.5 132 ILE A C 1
ATOM 942 O O . ILE A 1 132 ? -15.43 -11.391 -0.667 1 81.5 132 ILE A O 1
ATOM 946 N N . ASP A 1 133 ? -15.594 -9.289 -1.503 1 82.31 133 ASP A N 1
ATOM 947 C CA . ASP A 1 133 ? -16.906 -9.516 -2.113 1 82.31 133 ASP A CA 1
ATOM 948 C C . ASP A 1 133 ? -16.766 -9.734 -3.619 1 82.31 133 ASP A C 1
ATOM 950 O O . ASP A 1 133 ? -16.594 -8.781 -4.379 1 82.31 133 ASP A O 1
ATOM 954 N N . LEU A 1 134 ? -16.953 -11.023 -4.008 1 85.56 134 LEU A N 1
ATOM 955 C CA . LEU A 1 134 ? -16.734 -11.398 -5.398 1 85.56 134 LEU A CA 1
ATOM 956 C C . LEU A 1 134 ? -17.75 -10.719 -6.316 1 85.56 134 LEU A C 1
ATOM 958 O O . LEU A 1 134 ? -17.438 -10.422 -7.473 1 85.56 134 LEU A O 1
ATOM 962 N N . ASN A 1 135 ? -18.859 -10.422 -5.816 1 79 135 ASN A N 1
ATOM 963 C CA . ASN A 1 135 ? -19.844 -9.688 -6.602 1 79 135 ASN A CA 1
ATOM 964 C C . ASN A 1 135 ? -19.406 -8.242 -6.828 1 79 135 ASN A C 1
ATOM 966 O O . ASN A 1 135 ? -19.609 -7.691 -7.914 1 79 135 ASN A O 1
ATOM 970 N N . ALA A 1 136 ? -18.844 -7.781 -5.855 1 72.12 136 ALA A N 1
ATOM 971 C CA . ALA A 1 136 ? -18.422 -6.387 -5.91 1 72.12 136 ALA A CA 1
ATOM 972 C C . ALA A 1 136 ? -17.281 -6.199 -6.914 1 72.12 136 ALA A C 1
ATOM 974 O O . ALA A 1 136 ? -17.078 -5.094 -7.418 1 72.12 136 ALA A O 1
ATOM 975 N N . VAL A 1 137 ? -16.703 -7.336 -7.176 1 75.25 137 VAL A N 1
ATOM 976 C CA . VAL A 1 137 ? -15.578 -7.207 -8.102 1 75.25 137 VAL A CA 1
ATOM 977 C C . VAL A 1 137 ? -15.977 -7.711 -9.484 1 75.25 137 VAL A C 1
ATOM 979 O O . VAL A 1 137 ? -15.117 -8.031 -10.305 1 75.25 137 VAL A O 1
ATOM 982 N N . GLY A 1 138 ? -17.188 -7.863 -9.711 1 74.69 138 GLY A N 1
ATOM 983 C CA . GLY A 1 138 ? -17.703 -8.102 -11.047 1 74.69 138 GLY A CA 1
ATOM 984 C C . GLY A 1 138 ? -17.875 -9.57 -11.367 1 74.69 138 GLY A C 1
ATOM 985 O O . GLY A 1 138 ? -18.141 -9.938 -12.516 1 74.69 138 GLY A O 1
ATOM 986 N N . PHE A 1 139 ? -17.625 -10.398 -10.352 1 83.88 139 PHE A N 1
ATOM 987 C CA . PHE A 1 139 ? -17.891 -11.812 -10.586 1 83.88 139 PHE A CA 1
ATOM 988 C C . PHE A 1 139 ? -19.391 -12.094 -10.609 1 83.88 139 PHE A C 1
ATOM 990 O O . PHE A 1 139 ? -20.078 -11.875 -9.609 1 83.88 139 PHE A O 1
ATOM 997 N N . ASP A 1 140 ? -19.812 -12.516 -11.75 1 80.44 140 ASP A N 1
ATOM 998 C CA . ASP A 1 140 ? -21.25 -12.758 -11.914 1 80.44 140 ASP A CA 1
ATOM 999 C C . ASP A 1 140 ? -21.547 -14.25 -11.914 1 80.44 140 ASP A C 1
ATOM 1001 O O . ASP A 1 140 ? -22.688 -14.656 -12.211 1 80.44 140 ASP A O 1
ATOM 1005 N N . GLY A 1 141 ? -20.625 -15.055 -11.586 1 84.56 141 GLY A N 1
ATOM 1006 C CA . GLY A 1 141 ? -20.859 -16.484 -11.531 1 84.56 141 GLY A CA 1
ATOM 1007 C C . GLY A 1 141 ? -21.359 -16.953 -10.172 1 84.56 141 GLY A C 1
ATOM 1008 O O . GLY A 1 141 ? -21.719 -16.141 -9.32 1 84.56 141 GLY A O 1
ATOM 1009 N N . ASP A 1 142 ? -21.453 -18.25 -10.109 1 84.12 142 ASP A N 1
ATOM 1010 C CA . ASP A 1 142 ? -21.906 -18.859 -8.867 1 84.12 142 ASP A CA 1
ATOM 1011 C C . ASP A 1 142 ? -20.734 -19.375 -8.031 1 84.12 142 ASP A C 1
ATOM 1013 O O . ASP A 1 142 ? -20.125 -20.391 -8.375 1 84.12 142 ASP A O 1
ATOM 1017 N N . ALA A 1 143 ? -20.469 -18.625 -6.965 1 89.38 143 ALA A N 1
ATOM 1018 C CA . ALA A 1 143 ? -19.391 -19.062 -6.074 1 89.38 143 ALA A CA 1
ATOM 1019 C C . ALA A 1 143 ? -19.953 -19.547 -4.742 1 89.38 143 ALA A C 1
ATOM 1021 O O . ALA A 1 143 ? -19.312 -19.406 -3.699 1 89.38 143 ALA A O 1
ATOM 1022 N N . THR A 1 144 ? -21.078 -20.062 -4.863 1 88.56 144 THR A N 1
ATOM 1023 C CA . THR A 1 144 ? -21.688 -20.594 -3.648 1 88.56 144 THR A CA 1
ATOM 1024 C C . THR A 1 144 ? -21.375 -22.078 -3.482 1 88.56 144 THR A C 1
ATOM 1026 O O . THR A 1 144 ? -20.969 -22.734 -4.434 1 88.56 144 THR A O 1
ATOM 1029 N N . SER A 1 145 ? -21.625 -22.578 -2.297 1 88.12 145 SER A N 1
ATOM 1030 C CA . SER A 1 145 ? -21.344 -23.969 -1.98 1 88.12 145 SER A CA 1
ATOM 1031 C C . SER A 1 145 ? -22.234 -24.922 -2.779 1 88.12 145 SER A C 1
ATOM 1033 O O . SER A 1 145 ? -21.984 -26.125 -2.852 1 88.12 145 SER A O 1
ATOM 1035 N N . SER A 1 146 ? -23.219 -24.453 -3.42 1 90.81 146 SER A N 1
ATOM 1036 C CA . SER A 1 146 ? -24.141 -25.281 -4.191 1 90.81 146 SER A CA 1
ATOM 1037 C C . SER A 1 146 ? -23.625 -25.516 -5.609 1 90.81 146 SER A C 1
ATOM 1039 O O . SER A 1 146 ? -24.156 -26.344 -6.34 1 90.81 146 SER A O 1
ATOM 1041 N N . ASN A 1 147 ? -22.641 -24.734 -6.043 1 94.31 147 ASN A N 1
ATOM 1042 C CA . ASN A 1 147 ? -22.047 -24.922 -7.359 1 94.31 147 ASN A CA 1
ATOM 1043 C C . ASN A 1 147 ? -21.312 -26.25 -7.461 1 94.31 147 ASN A C 1
ATOM 1045 O O . ASN A 1 147 ? -20.375 -26.516 -6.703 1 94.31 147 ASN A O 1
ATOM 1049 N N . PRO A 1 148 ? -21.719 -27.141 -8.336 1 95.44 148 PRO A N 1
ATOM 1050 C CA . PRO A 1 148 ? -21.094 -28.469 -8.414 1 95.44 148 PRO A CA 1
ATOM 1051 C C . PRO A 1 148 ? -19.625 -28.406 -8.797 1 95.44 148 PRO A C 1
ATOM 1053 O O . PRO A 1 148 ? -18.906 -29.391 -8.617 1 95.44 148 PRO A O 1
ATOM 1056 N N . LEU A 1 149 ? -19.203 -27.266 -9.344 1 96.88 149 LEU A N 1
ATOM 1057 C CA . LEU A 1 149 ? -17.812 -27.141 -9.75 1 96.88 149 LEU A CA 1
ATOM 1058 C C . LEU A 1 149 ? -16.953 -26.703 -8.578 1 96.88 149 LEU A C 1
ATOM 1060 O O . LEU A 1 149 ? -15.719 -26.703 -8.672 1 96.88 149 LEU A O 1
ATOM 1064 N N . LEU A 1 150 ? -17.547 -26.312 -7.457 1 97.5 150 LEU A N 1
ATOM 1065 C CA . LEU A 1 150 ? -16.812 -25.781 -6.316 1 97.5 150 LEU A CA 1
ATOM 1066 C C . LEU A 1 150 ? -16.859 -26.75 -5.137 1 97.5 150 LEU A C 1
ATOM 1068 O O . LEU A 1 150 ? -17.938 -27.109 -4.676 1 97.5 150 LEU A O 1
ATOM 1072 N N . THR A 1 151 ? -15.75 -27.219 -4.719 1 97.56 151 THR A N 1
ATOM 1073 C CA . THR A 1 151 ? -15.602 -27.969 -3.475 1 97.56 151 THR A CA 1
ATOM 1074 C C . THR A 1 151 ? -14.859 -27.125 -2.434 1 97.56 151 THR A C 1
ATOM 1076 O O . THR A 1 151 ? -13.812 -26.547 -2.73 1 97.56 151 THR A O 1
ATOM 1079 N N . ILE A 1 152 ? -15.367 -27.047 -1.28 1 97.5 152 ILE A N 1
ATOM 1080 C CA . ILE A 1 152 ? -14.758 -26.297 -0.19 1 97.5 152 ILE A CA 1
ATOM 1081 C C . ILE A 1 152 ? -14.242 -27.25 0.875 1 97.5 152 ILE A C 1
ATOM 1083 O O . ILE A 1 152 ? -14.977 -28.125 1.334 1 97.5 152 ILE A O 1
ATOM 1087 N N . GLN A 1 153 ? -13.008 -27.125 1.274 1 97.5 153 GLN A N 1
ATOM 1088 C CA . GLN A 1 153 ? -12.438 -28.016 2.289 1 97.5 153 GLN A CA 1
ATOM 1089 C C . GLN A 1 153 ? -11.484 -27.25 3.205 1 97.5 153 GLN A C 1
ATOM 1091 O O . GLN A 1 153 ? -10.859 -26.266 2.787 1 97.5 153 GLN A O 1
ATOM 1096 N N . ALA A 1 154 ? -11.422 -27.703 4.422 1 97.75 154 ALA A N 1
ATOM 1097 C CA . ALA A 1 154 ? -10.438 -27.172 5.359 1 97.75 154 ALA A CA 1
ATOM 1098 C C . ALA A 1 154 ? -9.047 -27.75 5.074 1 97.75 154 ALA A C 1
ATOM 1100 O O . ALA A 1 154 ? -8.898 -28.953 4.867 1 97.75 154 ALA A O 1
ATOM 1101 N N . CYS A 1 155 ? -8.039 -26.875 5.051 1 98.25 155 CYS A N 1
ATOM 1102 C CA . CYS A 1 155 ? -6.652 -27.281 4.832 1 98.25 155 CYS A CA 1
ATOM 1103 C C . CYS A 1 155 ? -5.691 -26.281 5.465 1 98.25 155 CYS A C 1
ATOM 1105 O O . CYS A 1 155 ? -5.695 -25.109 5.125 1 98.25 155 CYS A O 1
ATOM 1107 N N . ASP A 1 156 ? -4.91 -26.719 6.363 1 97.38 156 ASP A N 1
ATOM 1108 C CA . ASP A 1 156 ? -3.863 -25.906 6.98 1 97.38 156 ASP A CA 1
ATOM 1109 C C . ASP A 1 156 ? -2.508 -26.172 6.332 1 97.38 156 ASP A C 1
ATOM 1111 O O . ASP A 1 156 ? -1.992 -27.297 6.398 1 97.38 156 ASP A O 1
ATOM 1115 N N . VAL A 1 157 ? -1.935 -25.172 5.785 1 98.31 157 VAL A N 1
ATOM 1116 C CA . VAL A 1 157 ? -0.708 -25.359 5.012 1 98.31 157 VAL A CA 1
ATOM 1117 C C . VAL A 1 157 ? 0.444 -25.703 5.949 1 98.31 157 VAL A C 1
ATOM 1119 O O . VAL A 1 157 ? 1.511 -26.141 5.5 1 98.31 157 VAL A O 1
ATOM 1122 N N . LYS A 1 158 ? 0.226 -25.578 7.219 1 97.75 158 LYS A N 1
ATOM 1123 C CA . LYS A 1 158 ? 1.237 -25.922 8.211 1 97.75 158 LYS A CA 1
ATOM 1124 C C . LYS A 1 158 ? 1.212 -27.406 8.539 1 97.75 158 LYS A C 1
ATOM 1126 O O . LYS A 1 158 ? 2.084 -27.906 9.25 1 97.75 158 LYS A O 1
ATOM 1131 N N . ASN A 1 159 ? 0.182 -28.062 8.008 1 97.69 159 ASN A N 1
ATOM 1132 C CA . ASN A 1 159 ? -0.021 -29.484 8.266 1 97.69 159 ASN A CA 1
ATOM 1133 C C . ASN A 1 159 ? 0.177 -30.312 7.004 1 97.69 159 ASN A C 1
ATOM 1135 O O . ASN A 1 159 ? -0.692 -30.344 6.129 1 97.69 159 ASN A O 1
ATOM 1139 N N . ALA A 1 160 ? 1.274 -31.094 6.973 1 97.31 160 ALA A N 1
ATOM 1140 C CA . ALA A 1 160 ? 1.66 -31.859 5.789 1 97.31 160 ALA A CA 1
ATOM 1141 C C . ALA A 1 160 ? 0.593 -32.875 5.426 1 97.31 160 ALA A C 1
ATOM 1143 O O . ALA A 1 160 ? 0.32 -33.125 4.246 1 97.31 160 ALA A O 1
ATOM 1144 N N . GLU A 1 161 ? 0.019 -33.469 6.41 1 97.12 161 GLU A N 1
ATOM 1145 C CA . GLU A 1 161 ? -1.009 -34.469 6.152 1 97.12 161 GLU A CA 1
ATOM 1146 C C . GLU A 1 161 ? -2.26 -33.844 5.547 1 97.12 161 GLU A C 1
ATOM 1148 O O . GLU A 1 161 ? -2.875 -34.406 4.645 1 97.12 161 GLU A O 1
ATOM 1153 N N . SER A 1 162 ? -2.584 -32.688 6.094 1 97.69 162 SER A N 1
ATOM 1154 C CA . SER A 1 162 ? -3.715 -31.953 5.551 1 97.69 162 SER A CA 1
ATOM 1155 C C . SER A 1 162 ? -3.496 -31.609 4.082 1 97.69 162 SER A C 1
ATOM 1157 O O . SER A 1 162 ? -4.402 -31.766 3.258 1 97.69 162 SER A O 1
ATOM 1159 N N . LEU A 1 163 ? -2.375 -31.234 3.762 1 98.69 163 LEU A N 1
ATOM 1160 C CA . LEU A 1 163 ? -2.02 -30.891 2.387 1 98.69 163 LEU A CA 1
ATOM 1161 C C . LEU A 1 163 ? -2.102 -32.125 1.489 1 98.69 163 LEU A C 1
ATOM 1163 O O . LEU A 1 163 ? -2.74 -32.094 0.436 1 98.69 163 LEU A O 1
ATOM 1167 N N . SER A 1 164 ? -1.461 -33.188 1.908 1 97.88 164 SER A N 1
ATOM 1168 C CA . SER A 1 164 ? -1.422 -34.406 1.104 1 97.88 164 SER A CA 1
ATOM 1169 C C . SER A 1 164 ? -2.828 -34.906 0.795 1 97.88 164 SER A C 1
ATOM 1171 O O . SER A 1 164 ? -3.143 -35.219 -0.356 1 97.88 164 SER A O 1
ATOM 1173 N N . THR A 1 165 ? -3.672 -34.906 1.799 1 97.69 165 THR A N 1
ATOM 1174 C CA . THR A 1 165 ? -5.035 -35.406 1.651 1 97.69 165 THR A CA 1
ATOM 1175 C C . THR A 1 165 ? -5.84 -34.5 0.71 1 97.69 165 THR A C 1
ATOM 1177 O O . THR A 1 165 ? -6.523 -35 -0.189 1 97.69 165 THR A O 1
ATOM 1180 N N . ASN A 1 166 ? -5.695 -33.25 0.829 1 98.38 166 ASN A N 1
ATOM 1181 C CA . ASN A 1 166 ? -6.562 -32.344 0.107 1 98.38 166 ASN A CA 1
ATOM 1182 C C . ASN A 1 166 ? -6.074 -32.125 -1.322 1 98.38 166 ASN A C 1
ATOM 1184 O O . ASN A 1 166 ? -6.844 -31.688 -2.184 1 98.38 166 ASN A O 1
ATOM 1188 N N . LEU A 1 167 ? -4.816 -32.406 -1.621 1 98.56 167 LEU A N 1
ATOM 1189 C CA . LEU A 1 167 ? -4.277 -32.156 -2.949 1 98.56 167 LEU A CA 1
ATOM 1190 C C . LEU A 1 167 ? -4.34 -33.406 -3.82 1 98.56 167 LEU A C 1
ATOM 1192 O O . LEU A 1 167 ? -4.086 -33.312 -5.027 1 98.56 167 LEU A O 1
ATOM 1196 N N . SER A 1 168 ? -4.742 -34.5 -3.188 1 97.94 168 SER A N 1
ATOM 1197 C CA . SER A 1 168 ? -4.887 -35.719 -3.945 1 97.94 168 SER A CA 1
ATOM 1198 C C . SER A 1 168 ? -5.91 -35.562 -5.066 1 97.94 168 SER A C 1
ATOM 1200 O O . SER A 1 168 ? -7.008 -35.062 -4.844 1 97.94 168 SER A O 1
ATOM 1202 N N . GLY A 1 169 ? -5.492 -35.938 -6.289 1 97.5 169 GLY A N 1
ATOM 1203 C CA . GLY A 1 169 ? -6.406 -35.969 -7.422 1 97.5 169 GLY A CA 1
ATOM 1204 C C . GLY A 1 169 ? -6.461 -34.625 -8.156 1 97.5 169 GLY A C 1
ATOM 1205 O O . GLY A 1 169 ? -7.133 -34.5 -9.18 1 97.5 169 GLY A O 1
ATOM 1206 N N . CYS A 1 170 ? -5.809 -33.625 -7.73 1 98.25 170 CYS A N 1
ATOM 1207 C CA . CYS A 1 170 ? -5.816 -32.312 -8.383 1 98.25 170 CYS A CA 1
ATOM 1208 C C . CYS A 1 170 ? -4.844 -32.281 -9.547 1 98.25 170 CYS A C 1
ATOM 1210 O O . CYS A 1 170 ? -3.779 -32.906 -9.5 1 98.25 170 CYS A O 1
ATOM 1212 N N . ARG A 1 171 ? -5.227 -31.578 -10.57 1 97.69 171 ARG A N 1
ATOM 1213 C CA . ARG A 1 171 ? -4.336 -31.469 -11.719 1 97.69 171 ARG A CA 1
ATOM 1214 C C . ARG A 1 171 ? -3.287 -30.391 -11.5 1 97.69 171 ARG A C 1
ATOM 1216 O O . ARG A 1 171 ? -2.195 -30.453 -12.07 1 97.69 171 ARG A O 1
ATOM 1223 N N . ALA A 1 172 ? -3.678 -29.375 -10.75 1 98.69 172 ALA A N 1
ATOM 1224 C CA . ALA A 1 172 ? -2.785 -28.25 -10.453 1 98.69 172 ALA A CA 1
ATOM 1225 C C . ALA A 1 172 ? -3.127 -27.609 -9.109 1 98.69 172 ALA A C 1
ATOM 1227 O O . ALA A 1 172 ? -4.219 -27.828 -8.578 1 98.69 172 ALA A O 1
ATOM 1228 N N . VAL A 1 173 ? -2.135 -26.891 -8.562 1 98.94 173 VAL A N 1
ATOM 1229 C CA . VAL A 1 173 ? -2.301 -26.203 -7.289 1 98.94 173 VAL A CA 1
ATOM 1230 C C . VAL A 1 173 ? -1.804 -24.766 -7.414 1 98.94 173 VAL A C 1
ATOM 1232 O O . VAL A 1 173 ? -0.734 -24.516 -7.98 1 98.94 173 VAL A O 1
ATOM 1235 N N . VAL A 1 174 ? -2.621 -23.812 -6.938 1 98.94 174 VAL A N 1
ATOM 1236 C CA . VAL A 1 174 ? -2.203 -22.422 -6.766 1 98.94 174 VAL A CA 1
ATOM 1237 C C . VAL A 1 174 ? -2.039 -22.125 -5.281 1 98.94 174 VAL A C 1
ATOM 1239 O O . VAL A 1 174 ? -2.977 -22.281 -4.496 1 98.94 174 VAL A O 1
ATOM 1242 N N . TYR A 1 175 ? -0.852 -21.766 -4.91 1 98.94 175 TYR A N 1
ATOM 1243 C CA . TYR A 1 175 ? -0.583 -21.328 -3.541 1 98.94 175 TYR A CA 1
ATOM 1244 C C . TYR A 1 175 ? -0.765 -19.828 -3.395 1 98.94 175 TYR A C 1
ATOM 1246 O O . TYR A 1 175 ? 0.118 -19.047 -3.766 1 98.94 175 TYR A O 1
ATOM 1254 N N . ALA A 1 176 ? -1.834 -19.422 -2.766 1 98.62 176 ALA A N 1
ATOM 1255 C CA . ALA A 1 176 ? -2.168 -18.016 -2.611 1 98.62 176 ALA A CA 1
ATOM 1256 C C . ALA A 1 176 ? -2.252 -17.625 -1.137 1 98.62 176 ALA A C 1
ATOM 1258 O O . ALA A 1 176 ? -2.678 -16.516 -0.802 1 98.62 176 ALA A O 1
ATOM 1259 N N . ALA A 1 177 ? -1.816 -18.5 -0.256 1 97.94 177 ALA A N 1
ATOM 1260 C CA . ALA A 1 177 ? -1.852 -18.219 1.176 1 97.94 177 ALA A CA 1
ATOM 1261 C C . ALA A 1 177 ? -0.668 -17.344 1.591 1 97.94 177 ALA A C 1
ATOM 1263 O O . ALA A 1 177 ? 0.398 -17.406 0.973 1 97.94 177 ALA A O 1
ATOM 1264 N N . SER A 1 178 ? -0.858 -16.578 2.625 1 96.75 178 SER A N 1
ATOM 1265 C CA . SER A 1 178 ? 0.194 -15.742 3.207 1 96.75 178 SER A CA 1
ATOM 1266 C C . SER A 1 178 ? -0.03 -15.531 4.699 1 96.75 178 SER A C 1
ATOM 1268 O O . SER A 1 178 ? -1.127 -15.773 5.207 1 96.75 178 SER A O 1
ATOM 1270 N N . ALA A 1 179 ? 1.02 -15.148 5.332 1 94.69 179 ALA A N 1
ATOM 1271 C CA . ALA A 1 179 ? 0.969 -14.844 6.762 1 94.69 179 ALA A CA 1
ATOM 1272 C C . ALA A 1 179 ? -0.211 -13.938 7.09 1 94.69 179 ALA A C 1
ATOM 1274 O O . ALA A 1 179 ? -0.576 -13.07 6.293 1 94.69 179 ALA A O 1
ATOM 1275 N N . SER A 1 180 ? -0.86 -14.172 8.18 1 88.31 180 SER A N 1
ATOM 1276 C CA . SER A 1 180 ? -1.947 -13.359 8.719 1 88.31 180 SER A CA 1
ATOM 1277 C C . SER A 1 180 ? -2.037 -13.5 10.234 1 88.31 180 SER A C 1
ATOM 1279 O O . SER A 1 180 ? -1.477 -14.43 10.812 1 88.31 180 SER A O 1
ATOM 1281 N N . LYS A 1 181 ? -2.711 -12.57 10.805 1 80 181 LYS A N 1
ATOM 1282 C CA . LYS A 1 181 ? -2.832 -12.547 12.258 1 80 181 LYS A CA 1
ATOM 1283 C C . LYS A 1 181 ? -3.371 -13.875 12.789 1 80 181 LYS A C 1
ATOM 1285 O O . LYS A 1 181 ? -2.871 -14.398 13.781 1 80 181 LYS A O 1
ATOM 1290 N N . LYS A 1 182 ? -4.266 -14.422 12.094 1 81.75 182 LYS A N 1
ATOM 1291 C CA . LYS A 1 182 ? -4.922 -15.633 12.586 1 81.75 182 LYS A CA 1
ATOM 1292 C C . LYS A 1 182 ? -4.32 -16.891 11.953 1 81.75 182 LYS A C 1
ATOM 1294 O O . LYS A 1 182 ? -4.473 -17.984 12.484 1 81.75 182 LYS A O 1
ATOM 1299 N N . GLY A 1 183 ? -3.641 -16.75 10.914 1 88.88 183 GLY A N 1
ATOM 1300 C CA . GLY A 1 183 ? -3.307 -17.922 10.109 1 88.88 183 GLY A CA 1
ATOM 1301 C C . GLY A 1 183 ? -1.881 -18.406 10.312 1 88.88 183 GLY A C 1
ATOM 1302 O O . GLY A 1 183 ? -1.521 -19.5 9.891 1 88.88 183 GLY A O 1
ATOM 1303 N N . GLY A 1 184 ? -1.001 -17.562 10.859 1 92.75 184 GLY A N 1
ATOM 1304 C CA . GLY A 1 184 ? 0.399 -17.906 11.047 1 92.75 184 GLY A CA 1
ATOM 1305 C C . GLY A 1 184 ? 1.349 -16.828 10.562 1 92.75 184 GLY A C 1
ATOM 1306 O O . GLY A 1 184 ? 0.943 -15.914 9.836 1 92.75 184 GLY A O 1
ATOM 1307 N N . ASN A 1 185 ? 2.629 -16.953 10.969 1 95.44 185 ASN A N 1
ATOM 1308 C CA . ASN A 1 185 ? 3.629 -15.961 10.586 1 95.44 185 ASN A CA 1
ATOM 1309 C C . ASN A 1 185 ? 4.273 -16.312 9.242 1 95.44 185 ASN A C 1
ATOM 1311 O O . ASN A 1 185 ? 3.943 -17.328 8.641 1 95.44 185 ASN A O 1
ATOM 1315 N N . SER A 1 186 ? 5.129 -15.484 8.758 1 97.38 186 SER A N 1
ATOM 1316 C CA . SER A 1 186 ? 5.719 -15.602 7.43 1 97.38 186 SER A CA 1
ATOM 1317 C C . SER A 1 186 ? 6.547 -16.875 7.309 1 97.38 186 SER A C 1
ATOM 1319 O O . SER A 1 186 ? 6.57 -17.516 6.25 1 97.38 186 SER A O 1
ATOM 1321 N N . LYS A 1 187 ? 7.238 -17.25 8.305 1 97.75 187 LYS A N 1
ATOM 1322 C CA . LYS A 1 187 ? 8.023 -18.484 8.258 1 97.75 187 LYS A CA 1
ATOM 1323 C C . LYS A 1 187 ? 7.117 -19.703 8.055 1 97.75 187 LYS A C 1
ATOM 1325 O O . LYS A 1 187 ? 7.398 -20.547 7.211 1 97.75 187 LYS A O 1
ATOM 1330 N N . GLU A 1 188 ? 6.039 -19.75 8.719 1 98.25 188 GLU A N 1
ATOM 1331 C CA . GLU A 1 188 ? 5.129 -20.891 8.734 1 98.25 188 GLU A CA 1
ATOM 1332 C C . GLU A 1 188 ? 4.367 -21 7.418 1 98.25 188 GLU A C 1
ATOM 1334 O O . GLU A 1 188 ? 4.102 -22.109 6.941 1 98.25 188 GLU A O 1
ATOM 1339 N N . VAL A 1 189 ? 4.004 -19.859 6.887 1 98.44 189 VAL A N 1
ATOM 1340 C CA . VAL A 1 189 ? 3.039 -19.891 5.789 1 98.44 189 VAL A CA 1
ATOM 1341 C C . VAL A 1 189 ? 3.752 -19.609 4.469 1 98.44 189 VAL A C 1
ATOM 1343 O O . VAL A 1 189 ? 3.572 -20.328 3.488 1 98.44 189 VAL A O 1
ATOM 1346 N N . ASP A 1 190 ? 4.645 -18.641 4.445 1 98.56 190 ASP A N 1
ATOM 1347 C CA . ASP A 1 190 ? 5.242 -18.172 3.197 1 98.56 190 ASP A CA 1
ATOM 1348 C C . ASP A 1 190 ? 6.555 -18.891 2.914 1 98.56 190 ASP A C 1
ATOM 1350 O O . ASP A 1 190 ? 7.062 -18.859 1.791 1 98.56 190 ASP A O 1
ATOM 1354 N N . GLY A 1 191 ? 7.152 -19.453 3.898 1 98.56 191 GLY A N 1
ATOM 1355 C CA . GLY A 1 191 ? 8.32 -20.297 3.74 1 98.56 191 GLY A CA 1
ATOM 1356 C C . GLY A 1 191 ? 8.008 -21.781 3.807 1 98.56 191 GLY A C 1
ATOM 1357 O O . GLY A 1 191 ? 7.836 -22.438 2.773 1 98.56 191 GLY A O 1
ATOM 1358 N N . ASP A 1 192 ? 7.777 -22.25 5.066 1 98.75 192 ASP A N 1
ATOM 1359 C CA . ASP A 1 192 ? 7.539 -23.672 5.316 1 98.75 192 ASP A CA 1
ATOM 1360 C C . ASP A 1 192 ? 6.289 -24.156 4.582 1 98.75 192 ASP A C 1
ATOM 1362 O O . ASP A 1 192 ? 6.285 -25.25 4.012 1 98.75 192 ASP A O 1
ATOM 1366 N N . GLY A 1 193 ? 5.258 -23.422 4.613 1 98.75 193 GLY A N 1
ATOM 1367 C CA . GLY A 1 193 ? 4.016 -23.797 3.959 1 98.75 193 GLY A CA 1
ATOM 1368 C C . GLY A 1 193 ? 4.16 -23.969 2.459 1 98.75 193 GLY A C 1
ATOM 1369 O O . GLY A 1 193 ? 3.621 -24.906 1.881 1 98.75 193 GLY A O 1
ATOM 1370 N N . VAL A 1 194 ? 4.863 -23.094 1.859 1 98.88 194 VAL A N 1
ATOM 1371 C CA . VAL A 1 194 ? 5.105 -23.156 0.422 1 98.88 194 VAL A CA 1
ATOM 1372 C C . VAL A 1 194 ? 5.859 -24.438 0.076 1 98.88 194 VAL A C 1
ATOM 1374 O O . VAL A 1 194 ? 5.492 -25.141 -0.868 1 98.88 194 VAL A O 1
ATOM 1377 N N . ILE A 1 195 ? 6.891 -24.719 0.81 1 98.75 195 ILE A N 1
ATOM 1378 C CA . ILE A 1 195 ? 7.711 -25.906 0.581 1 98.75 195 ILE A CA 1
ATOM 1379 C C . ILE A 1 195 ? 6.883 -27.156 0.829 1 98.75 195 ILE A C 1
ATOM 1381 O O . ILE A 1 195 ? 6.906 -28.094 0.025 1 98.75 195 ILE A O 1
ATOM 1385 N N . ALA A 1 196 ? 6.133 -27.172 1.897 1 98.88 196 ALA A N 1
ATOM 1386 C CA . ALA A 1 196 ? 5.305 -28.312 2.246 1 98.88 196 ALA A CA 1
ATOM 1387 C C . ALA A 1 196 ? 4.273 -28.594 1.158 1 98.88 196 ALA A C 1
ATOM 1389 O O . ALA A 1 196 ? 4.035 -29.75 0.806 1 98.88 196 ALA A O 1
ATOM 1390 N N . ALA A 1 197 ? 3.664 -27.562 0.686 1 98.88 197 ALA A N 1
ATOM 1391 C CA . ALA A 1 197 ? 2.688 -27.719 -0.386 1 98.88 197 ALA A CA 1
ATOM 1392 C C . ALA A 1 197 ? 3.346 -28.281 -1.646 1 98.88 197 ALA A C 1
ATOM 1394 O O . ALA A 1 197 ? 2.777 -29.141 -2.326 1 98.88 197 ALA A O 1
ATOM 1395 N N . GLY A 1 198 ? 4.523 -27.766 -1.979 1 98.75 198 GLY A N 1
ATOM 1396 C CA . GLY A 1 198 ? 5.266 -28.312 -3.102 1 98.75 198 GLY A CA 1
ATOM 1397 C C . GLY A 1 198 ? 5.559 -29.797 -2.955 1 98.75 198 GLY A C 1
ATOM 1398 O O . GLY A 1 198 ? 5.367 -30.562 -3.896 1 98.75 198 GLY A O 1
ATOM 1399 N N . ASN A 1 199 ? 5.98 -30.141 -1.78 1 98.31 199 ASN A N 1
ATOM 1400 C CA . ASN A 1 199 ? 6.254 -31.547 -1.505 1 98.31 199 ASN A CA 1
ATOM 1401 C C . ASN A 1 199 ? 4.992 -32.406 -1.628 1 98.31 199 ASN A C 1
ATOM 1403 O O . ASN A 1 199 ? 5.039 -33.5 -2.158 1 98.31 199 ASN A O 1
ATOM 1407 N N . ALA A 1 200 ? 3.92 -31.891 -1.121 1 98.69 200 ALA A N 1
ATOM 1408 C CA . ALA A 1 200 ? 2.65 -32.594 -1.234 1 98.69 200 ALA A CA 1
ATOM 1409 C C . ALA A 1 200 ? 2.25 -32.781 -2.695 1 98.69 200 ALA A C 1
ATOM 1411 O O . ALA A 1 200 ? 1.717 -33.812 -3.078 1 98.69 200 ALA A O 1
ATOM 1412 N N . CYS A 1 201 ? 2.461 -31.781 -3.477 1 98.5 201 CYS A N 1
ATOM 1413 C CA . CYS A 1 201 ? 2.189 -31.875 -4.906 1 98.5 201 CYS A CA 1
ATOM 1414 C C . CYS A 1 201 ? 2.996 -33 -5.539 1 98.5 201 CYS A C 1
ATOM 1416 O O . CYS A 1 201 ? 2.467 -33.781 -6.336 1 98.5 201 CYS A O 1
ATOM 1418 N N . LEU A 1 202 ? 4.234 -33.062 -5.219 1 97.88 202 LEU A N 1
ATOM 1419 C CA . LEU A 1 202 ? 5.09 -34.125 -5.734 1 97.88 202 LEU A CA 1
ATOM 1420 C C . LEU A 1 202 ? 4.582 -35.5 -5.293 1 97.88 202 LEU A C 1
ATOM 1422 O O . LEU A 1 202 ? 4.473 -36.406 -6.109 1 97.88 202 LEU A O 1
ATOM 1426 N N . GLN A 1 203 ? 4.215 -35.594 -4.047 1 96.88 203 GLN A N 1
ATOM 1427 C CA . GLN A 1 203 ? 3.738 -36.844 -3.479 1 96.88 203 GLN A CA 1
ATOM 1428 C C . GLN A 1 203 ? 2.453 -37.312 -4.16 1 96.88 203 GLN A C 1
ATOM 1430 O O . GLN A 1 203 ? 2.24 -38.5 -4.355 1 96.88 203 GLN A O 1
ATOM 1435 N N . GLN A 1 204 ? 1.649 -36.344 -4.527 1 97.62 204 GLN A N 1
ATOM 1436 C CA . GLN A 1 204 ? 0.335 -36.656 -5.07 1 97.62 204 GLN A CA 1
ATOM 1437 C C . GLN A 1 204 ? 0.329 -36.562 -6.594 1 97.62 204 GLN A C 1
ATOM 1439 O O . GLN A 1 204 ? -0.729 -36.656 -7.223 1 97.62 204 GLN A O 1
ATOM 1444 N N . ASN A 1 205 ? 1.508 -36.344 -7.191 1 96.69 205 ASN A N 1
ATOM 1445 C CA . ASN A 1 205 ? 1.695 -36.281 -8.641 1 96.69 205 ASN A CA 1
ATOM 1446 C C . ASN A 1 205 ? 0.838 -35.188 -9.266 1 96.69 205 ASN A C 1
ATOM 1448 O O . ASN A 1 205 ? 0.206 -35.406 -10.305 1 96.69 205 ASN A O 1
ATOM 1452 N N . VAL A 1 206 ? 0.744 -34.094 -8.586 1 97.62 206 VAL A N 1
ATOM 1453 C CA . VAL A 1 206 ? 0.093 -32.906 -9.148 1 97.62 206 VAL A CA 1
ATOM 1454 C C . VAL A 1 206 ? 0.931 -32.344 -10.305 1 97.62 206 VAL A C 1
ATOM 1456 O O . VAL A 1 206 ? 2.145 -32.188 -10.172 1 97.62 206 VAL A O 1
ATOM 1459 N N . GLY A 1 207 ? 0.352 -32.031 -11.383 1 97 207 GLY A N 1
ATOM 1460 C CA . GLY A 1 207 ? 1.066 -31.672 -12.602 1 97 207 GLY A CA 1
ATOM 1461 C C . GLY A 1 207 ? 1.741 -30.312 -12.508 1 97 207 GLY A C 1
ATOM 1462 O O . GLY A 1 207 ? 2.877 -30.141 -12.961 1 97 207 GLY A O 1
ATOM 1463 N N . ARG A 1 208 ? 1.081 -29.344 -11.914 1 98.19 208 ARG A N 1
ATOM 1464 C CA . ARG A 1 208 ? 1.615 -28 -11.852 1 98.19 208 ARG A CA 1
ATOM 1465 C C . ARG A 1 208 ? 1.367 -27.359 -10.484 1 98.19 208 ARG A C 1
ATOM 1467 O O . ARG A 1 208 ? 0.238 -27.375 -9.992 1 98.19 208 ARG A O 1
ATOM 1474 N N . TYR A 1 209 ? 2.488 -26.859 -9.906 1 98.75 209 TYR A N 1
ATOM 1475 C CA . TYR A 1 209 ? 2.441 -26.094 -8.672 1 98.75 209 TYR A CA 1
ATOM 1476 C C . TYR A 1 209 ? 2.795 -24.625 -8.938 1 98.75 209 TYR A C 1
ATOM 1478 O O . TYR A 1 209 ? 3.939 -24.312 -9.266 1 98.75 209 TYR A O 1
ATOM 1486 N N . VAL A 1 210 ? 1.797 -23.719 -8.82 1 98.94 210 VAL A N 1
ATOM 1487 C CA . VAL A 1 210 ? 2.023 -22.297 -9.016 1 98.94 210 VAL A CA 1
ATOM 1488 C C . VAL A 1 210 ? 2.066 -21.578 -7.664 1 98.94 210 VAL A C 1
ATOM 1490 O O . VAL A 1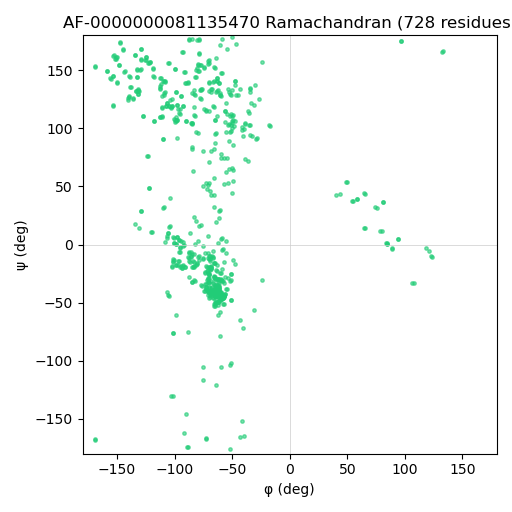 210 ? 1.134 -21.703 -6.867 1 98.94 210 VAL A O 1
ATOM 1493 N N . VAL A 1 211 ? 3.154 -20.875 -7.426 1 98.88 211 VAL A N 1
ATOM 1494 C CA . VAL A 1 211 ? 3.301 -20.109 -6.195 1 98.88 211 VAL A CA 1
ATOM 1495 C C . VAL A 1 211 ? 3.146 -18.625 -6.5 1 98.88 211 VAL A C 1
ATOM 1497 O O . VAL A 1 211 ? 3.877 -18.062 -7.324 1 98.88 211 VAL A O 1
ATOM 1500 N N . ILE A 1 212 ? 2.191 -18 -5.859 1 98.81 212 ILE A N 1
ATOM 1501 C CA . ILE A 1 212 ? 2.117 -16.531 -5.926 1 98.81 212 ILE A CA 1
ATOM 1502 C C . ILE A 1 212 ? 3.031 -15.922 -4.871 1 98.81 212 ILE A C 1
ATOM 1504 O O . ILE A 1 212 ? 2.707 -15.93 -3.68 1 98.81 212 ILE A O 1
ATOM 1508 N N . SER A 1 213 ? 4.16 -15.414 -5.266 1 98 213 SER A N 1
ATOM 1509 C CA . SER A 1 213 ? 5.18 -14.812 -4.418 1 98 213 SER A CA 1
ATOM 1510 C C . SER A 1 213 ? 5.125 -13.289 -4.473 1 98 213 SER A C 1
ATOM 1512 O O . SER A 1 213 ? 4.086 -12.695 -4.184 1 98 213 SER A O 1
ATOM 1514 N N . SER A 1 214 ? 6.242 -12.664 -4.695 1 96.69 214 SER A N 1
ATOM 1515 C CA . SER A 1 214 ? 6.301 -11.211 -4.758 1 96.69 214 SER A CA 1
ATOM 1516 C C . SER A 1 214 ? 7.465 -10.742 -5.621 1 96.69 214 SER A C 1
ATOM 1518 O O . SER A 1 214 ? 8.531 -11.352 -5.621 1 96.69 214 SER A O 1
ATOM 1520 N N . GLY A 1 215 ? 7.18 -9.617 -6.312 1 93.81 215 GLY A N 1
ATOM 1521 C CA . GLY A 1 215 ? 8.32 -8.93 -6.898 1 93.81 215 GLY A CA 1
ATOM 1522 C C . GLY A 1 215 ? 9.352 -8.492 -5.867 1 93.81 215 GLY A C 1
ATOM 1523 O O . GLY A 1 215 ? 9.008 -8.258 -4.707 1 93.81 215 GLY A O 1
ATOM 1524 N N . SER A 1 216 ? 10.602 -8.492 -6.254 1 91.62 216 SER A N 1
ATOM 1525 C CA . SER A 1 216 ? 11.719 -7.973 -5.477 1 91.62 216 SER A CA 1
ATOM 1526 C C . SER A 1 216 ? 12.242 -9.023 -4.496 1 91.62 216 SER A C 1
ATOM 1528 O O . SER A 1 216 ? 13.188 -8.758 -3.748 1 91.62 216 SER A O 1
ATOM 1530 N N . THR A 1 217 ? 11.695 -10.195 -4.453 1 94.38 217 THR A N 1
ATOM 1531 C CA . THR A 1 217 ? 12.141 -11.211 -3.506 1 94.38 217 THR A CA 1
ATOM 1532 C C . THR A 1 217 ? 13.617 -11.539 -3.73 1 94.38 217 THR A C 1
ATOM 1534 O O . THR A 1 217 ? 14.312 -11.969 -2.805 1 94.38 217 THR A O 1
ATOM 1537 N N . THR A 1 218 ? 14.094 -11.312 -4.922 1 92.69 218 THR A N 1
ATOM 1538 C CA . THR A 1 218 ? 15.477 -11.656 -5.234 1 92.69 218 THR A CA 1
ATOM 1539 C C . THR A 1 218 ? 16.375 -10.438 -5.082 1 92.69 218 THR A C 1
ATOM 1541 O O . THR A 1 218 ? 17.578 -10.5 -5.398 1 92.69 218 THR A O 1
ATOM 1544 N N . ARG A 1 219 ? 15.836 -9.359 -4.645 1 88.69 219 ARG A N 1
ATOM 1545 C CA . ARG A 1 219 ? 16.578 -8.109 -4.504 1 88.69 219 ARG A CA 1
ATOM 1546 C C . ARG A 1 219 ? 16.5 -7.59 -3.07 1 88.69 219 ARG A C 1
ATOM 1548 O O . ARG A 1 219 ? 15.891 -6.551 -2.809 1 88.69 219 ARG A O 1
ATOM 1555 N N . PRO A 1 220 ? 17.266 -8.219 -2.203 1 87.5 220 PRO A N 1
ATOM 1556 C CA . PRO A 1 220 ? 17.125 -7.887 -0.784 1 87.5 220 PRO A CA 1
ATOM 1557 C C . PRO A 1 220 ? 17.547 -6.453 -0.466 1 87.5 220 PRO A C 1
ATOM 1559 O O . PRO A 1 220 ? 17.172 -5.91 0.577 1 87.5 220 PRO A O 1
ATOM 1562 N N . ASN A 1 221 ? 18.266 -5.824 -1.378 1 82.06 221 ASN A N 1
ATOM 1563 C CA . ASN A 1 221 ? 18.734 -4.469 -1.105 1 82.06 221 ASN A CA 1
ATOM 1564 C C . ASN A 1 221 ? 17.844 -3.422 -1.763 1 82.06 221 ASN A C 1
ATOM 1566 O O . ASN A 1 221 ? 18.031 -2.221 -1.578 1 82.06 221 ASN A O 1
ATOM 1570 N N . SER A 1 222 ? 16.859 -3.889 -2.408 1 82 222 SER A N 1
ATOM 1571 C CA . SER A 1 222 ? 15.945 -2.953 -3.051 1 82 222 SER A CA 1
ATOM 1572 C C . SER A 1 222 ? 14.992 -2.328 -2.037 1 82 222 SER A C 1
ATOM 1574 O O . SER A 1 222 ? 14.711 -2.922 -0.994 1 82 222 SER A O 1
ATOM 1576 N N . LEU A 1 223 ? 14.484 -1.171 -2.316 1 78.94 223 LEU A N 1
ATOM 1577 C CA . LEU A 1 223 ? 13.516 -0.491 -1.457 1 78.94 223 LEU A CA 1
ATOM 1578 C C . LEU A 1 223 ? 12.219 -1.28 -1.369 1 78.94 223 LEU A C 1
ATOM 1580 O O . LEU A 1 223 ? 11.602 -1.355 -0.303 1 78.94 223 LEU A O 1
ATOM 1584 N N . GLY A 1 224 ? 11.875 -1.831 -2.506 1 83.19 224 GLY A N 1
ATOM 1585 C CA . GLY A 1 224 ? 10.672 -2.656 -2.494 1 83.19 224 GLY A CA 1
ATOM 1586 C C . GLY A 1 224 ? 10.75 -3.807 -1.507 1 83.19 224 GLY A C 1
ATOM 1587 O O . GLY A 1 224 ? 9.805 -4.051 -0.756 1 83.19 224 GLY A O 1
ATOM 1588 N N . PHE A 1 225 ? 11.875 -4.469 -1.495 1 89 225 PHE A N 1
ATOM 1589 C CA . PHE A 1 225 ? 12.094 -5.551 -0.542 1 89 225 PHE A CA 1
ATOM 1590 C C . PHE A 1 225 ? 12.031 -5.031 0.89 1 89 225 PHE A C 1
ATOM 1592 O O . PHE A 1 225 ? 11.289 -5.562 1.717 1 89 225 PHE A O 1
ATOM 1599 N N . LYS A 1 226 ? 12.75 -4.004 1.08 1 84.31 226 LYS A N 1
ATOM 1600 C CA . LYS A 1 226 ? 12.906 -3.5 2.441 1 84.31 226 LYS A CA 1
ATOM 1601 C C . LYS A 1 226 ? 11.586 -2.953 2.98 1 84.31 226 LYS A C 1
ATOM 1603 O O . LYS A 1 226 ? 11.258 -3.162 4.148 1 84.31 226 LYS A O 1
ATOM 1608 N N . PHE A 1 227 ? 10.891 -2.264 2.199 1 82.94 227 PHE A N 1
ATOM 1609 C CA . PHE A 1 227 ? 9.617 -1.702 2.631 1 82.94 227 PHE A CA 1
ATOM 1610 C C . PHE A 1 227 ? 8.617 -2.809 2.941 1 82.94 227 PHE A C 1
ATOM 1612 O O . PHE A 1 227 ? 7.906 -2.746 3.949 1 82.94 227 PHE A O 1
ATOM 1619 N N . THR A 1 228 ? 8.578 -3.777 2.072 1 87.31 228 THR A N 1
ATOM 1620 C CA . THR A 1 228 ? 7.652 -4.883 2.283 1 87.31 228 THR A CA 1
ATOM 1621 C C . THR A 1 228 ? 8.062 -5.703 3.504 1 87.31 228 THR A C 1
ATOM 1623 O O . THR A 1 228 ? 7.207 -6.117 4.293 1 87.31 228 THR A O 1
ATOM 1626 N N . GLU A 1 229 ? 9.328 -5.895 3.629 1 88.5 229 GLU A N 1
ATOM 1627 C CA . GLU A 1 229 ? 9.867 -6.609 4.777 1 88.5 229 GLU A CA 1
ATOM 1628 C C . GLU A 1 229 ? 9.539 -5.891 6.082 1 88.5 229 GLU A C 1
ATOM 1630 O O . GLU A 1 229 ? 9.258 -6.531 7.098 1 88.5 229 GLU A O 1
ATOM 1635 N N . MET A 1 230 ? 9.547 -4.633 6.031 1 82 230 MET A N 1
ATOM 1636 C CA . MET A 1 230 ? 9.242 -3.816 7.199 1 82 230 MET A CA 1
ATOM 1637 C C . MET A 1 230 ? 7.75 -3.871 7.523 1 82 230 MET A C 1
ATOM 1639 O O . MET A 1 230 ? 7.363 -3.873 8.695 1 82 230 MET A O 1
ATOM 1643 N N . ALA A 1 231 ? 6.961 -3.91 6.551 1 79.94 231 ALA A N 1
ATOM 1644 C CA . ALA A 1 231 ? 5.512 -3.936 6.734 1 79.94 231 ALA A CA 1
ATOM 1645 C C . ALA A 1 231 ? 5.062 -5.262 7.34 1 79.94 231 ALA A C 1
ATOM 1647 O O . ALA A 1 231 ? 4.152 -5.293 8.172 1 79.94 231 ALA A O 1
ATOM 1648 N N . VAL A 1 232 ? 5.59 -6.344 6.887 1 83.5 232 VAL A N 1
ATOM 1649 C CA . VAL A 1 232 ? 5.336 -7.684 7.406 1 83.5 232 VAL A CA 1
ATOM 1650 C C . VAL A 1 232 ? 6.66 -8.375 7.719 1 83.5 232 VAL A C 1
ATOM 1652 O O . VAL A 1 232 ? 7.391 -8.773 6.805 1 83.5 232 VAL A O 1
ATOM 1655 N N . ALA A 1 233 ? 6.879 -8.547 8.945 1 84.62 233 ALA A N 1
ATOM 1656 C CA . ALA A 1 233 ? 8.172 -9.016 9.43 1 84.62 233 ALA A CA 1
ATOM 1657 C C . ALA A 1 233 ? 8.555 -10.344 8.773 1 84.62 233 ALA A C 1
ATOM 1659 O O . ALA A 1 233 ? 7.844 -11.336 8.914 1 84.62 233 ALA A O 1
ATOM 1660 N N . GLY A 1 234 ? 9.648 -10.297 7.977 1 92.25 234 GLY A N 1
ATOM 1661 C CA . GLY A 1 234 ? 10.258 -11.5 7.43 1 92.25 234 GLY A CA 1
ATOM 1662 C C . GLY A 1 234 ? 9.586 -11.984 6.156 1 92.25 234 GLY A C 1
ATOM 1663 O O . GLY A 1 234 ? 9.984 -13.008 5.594 1 92.25 234 GLY A O 1
ATOM 1664 N N . ILE A 1 235 ? 8.602 -11.297 5.688 1 96.06 235 ILE A N 1
ATOM 1665 C CA . ILE A 1 235 ? 7.738 -11.82 4.633 1 96.06 235 ILE A CA 1
ATOM 1666 C C . ILE A 1 235 ? 8.555 -12.031 3.355 1 96.06 235 ILE A C 1
ATOM 1668 O O . ILE A 1 235 ? 8.461 -13.078 2.713 1 96.06 235 ILE A O 1
ATOM 1672 N N . MET A 1 236 ? 9.383 -11.086 3.014 1 96.38 236 MET A N 1
ATOM 1673 C CA . MET A 1 236 ? 10.141 -11.195 1.77 1 96.38 236 MET A CA 1
ATOM 1674 C C . MET A 1 236 ? 11.211 -12.273 1.876 1 96.38 236 MET A C 1
ATOM 1676 O O . MET A 1 236 ? 11.398 -13.062 0.947 1 96.38 236 MET A O 1
ATOM 1680 N N . THR A 1 237 ? 11.836 -12.328 2.992 1 96.62 237 THR A N 1
ATOM 1681 C CA . THR A 1 237 ? 12.852 -13.352 3.256 1 96.62 237 THR A CA 1
ATOM 1682 C C . THR A 1 237 ? 12.242 -14.742 3.164 1 96.62 237 THR A C 1
ATOM 1684 O O . THR A 1 237 ? 12.812 -15.641 2.539 1 96.62 237 THR A O 1
ATOM 1687 N N . GLN A 1 238 ? 11.078 -14.859 3.734 1 98 238 GLN A N 1
ATOM 1688 C CA . GLN A 1 238 ? 10.445 -16.172 3.783 1 98 238 GLN A CA 1
ATOM 1689 C C . GLN A 1 238 ? 9.852 -16.547 2.428 1 98 238 GLN A C 1
ATOM 1691 O O . GLN A 1 238 ? 9.852 -17.719 2.047 1 98 238 GLN A O 1
ATOM 1696 N N . LYS A 1 239 ? 9.336 -15.57 1.73 1 98.06 239 LYS A N 1
ATOM 1697 C CA . LYS A 1 239 ? 8.906 -15.844 0.363 1 98.06 239 LYS A CA 1
ATOM 1698 C C . LYS A 1 239 ? 10.07 -16.344 -0.487 1 98.06 239 LYS A C 1
ATOM 1700 O O . LYS A 1 239 ? 9.938 -17.344 -1.208 1 98.06 239 LYS A O 1
ATOM 1705 N N . ARG A 1 240 ? 11.172 -15.742 -0.361 1 97.06 240 ARG A N 1
ATOM 1706 C CA . ARG A 1 240 ? 12.352 -16.188 -1.101 1 97.06 240 ARG A CA 1
ATOM 1707 C C . ARG A 1 240 ? 12.773 -17.578 -0.671 1 97.06 240 ARG A C 1
ATOM 1709 O O . ARG A 1 240 ? 13.086 -18.422 -1.513 1 97.06 240 ARG A O 1
ATOM 1716 N N . ARG A 1 241 ? 12.781 -17.812 0.555 1 97.31 241 ARG A N 1
ATOM 1717 C CA . ARG A 1 241 ? 13.117 -19.141 1.061 1 97.31 241 ARG A CA 1
ATOM 1718 C C . ARG A 1 241 ? 12.172 -20.188 0.509 1 97.31 241 ARG A C 1
ATOM 1720 O O . ARG A 1 241 ? 12.602 -21.281 0.12 1 97.31 241 ARG A O 1
ATOM 1727 N N . GLY A 1 242 ? 10.867 -19.859 0.542 1 98.31 242 GLY A N 1
ATOM 1728 C CA . GLY A 1 242 ? 9.891 -20.766 -0.043 1 98.31 242 GLY A CA 1
ATOM 1729 C C . GLY A 1 242 ? 10.156 -21.062 -1.507 1 98.31 242 GLY A C 1
ATOM 1730 O O . GLY A 1 242 ? 10.094 -22.219 -1.929 1 98.31 242 GLY A O 1
ATOM 1731 N N . GLU A 1 243 ? 10.477 -20.078 -2.275 1 97.62 243 GLU A N 1
ATOM 1732 C CA . GLU A 1 243 ? 10.805 -20.25 -3.686 1 97.62 243 GLU A CA 1
ATOM 1733 C C . GLU A 1 243 ? 11.984 -21.219 -3.861 1 97.62 243 GLU A C 1
ATOM 1735 O O . GLU A 1 243 ? 11.914 -22.141 -4.672 1 97.62 243 GLU A O 1
ATOM 1740 N N . VAL A 1 244 ? 13.016 -20.938 -3.146 1 96.62 244 VAL A N 1
ATOM 1741 C CA . VAL A 1 244 ? 14.234 -21.734 -3.25 1 96.62 244 VAL A CA 1
ATOM 1742 C C . VAL A 1 244 ? 13.953 -23.172 -2.836 1 96.62 244 VAL A C 1
ATOM 1744 O O . VAL A 1 244 ? 14.406 -24.109 -3.494 1 96.62 244 VAL A O 1
ATOM 1747 N N . GLY A 1 245 ? 13.234 -23.297 -1.789 1 97.38 245 GLY A N 1
ATOM 1748 C CA . GLY A 1 245 ? 12.867 -24.625 -1.337 1 97.38 245 GLY A CA 1
ATOM 1749 C C . GLY A 1 245 ? 12.109 -25.422 -2.379 1 97.38 245 GLY A C 1
ATOM 1750 O O . GLY A 1 245 ? 12.352 -26.625 -2.557 1 97.38 245 GLY A O 1
ATOM 1751 N N . VAL A 1 246 ? 11.18 -24.812 -3.018 1 97.75 246 VAL A N 1
ATOM 1752 C CA . VAL A 1 246 ? 10.414 -25.469 -4.074 1 97.75 246 VAL A CA 1
ATOM 1753 C C . VAL A 1 246 ? 11.344 -25.828 -5.227 1 97.75 246 VAL A C 1
ATOM 1755 O O . VAL A 1 246 ? 11.305 -26.953 -5.73 1 97.75 246 VAL A O 1
ATOM 1758 N N . ARG A 1 247 ? 12.125 -24.875 -5.648 1 96.12 247 ARG A N 1
ATOM 1759 C CA . ARG A 1 247 ? 13.086 -25.141 -6.711 1 96.12 247 ARG A CA 1
ATOM 1760 C C . ARG A 1 247 ? 13.922 -26.375 -6.398 1 96.12 247 ARG A C 1
ATOM 1762 O O . ARG A 1 247 ? 14.086 -27.25 -7.246 1 96.12 247 ARG A O 1
ATOM 1769 N N . ASP A 1 248 ? 14.422 -26.422 -5.207 1 95.31 248 ASP A N 1
ATOM 1770 C CA . ASP A 1 248 ? 15.273 -27.531 -4.797 1 95.31 248 ASP A CA 1
ATOM 1771 C C . ASP A 1 248 ? 14.5 -28.844 -4.793 1 95.31 248 ASP A C 1
ATOM 1773 O O . ASP A 1 248 ? 15.008 -29.859 -5.25 1 95.31 248 ASP A O 1
ATOM 1777 N N . ALA A 1 249 ? 13.312 -28.812 -4.309 1 96.56 249 ALA A N 1
ATOM 1778 C CA . ALA A 1 249 ? 12.492 -30.016 -4.211 1 96.56 249 ALA A CA 1
ATOM 1779 C C . ALA A 1 249 ? 12.156 -30.562 -5.598 1 96.56 249 ALA A C 1
ATOM 1781 O O . ALA A 1 249 ? 12.039 -31.781 -5.781 1 96.56 249 ALA A O 1
ATOM 1782 N N . TYR A 1 250 ? 12.07 -29.688 -6.559 1 96.44 250 TYR A N 1
ATOM 1783 C CA . TYR A 1 250 ? 11.602 -30.094 -7.883 1 96.44 250 TYR A CA 1
ATOM 1784 C C . TYR A 1 250 ? 12.773 -30.391 -8.812 1 96.44 250 TYR A C 1
ATOM 1786 O O . TYR A 1 250 ? 12.578 -30.875 -9.93 1 96.44 250 TYR A O 1
ATOM 1794 N N . SER A 1 251 ? 14.055 -30.016 -8.531 1 91.62 251 SER A N 1
ATOM 1795 C CA . SER A 1 251 ? 15.234 -30.109 -9.383 1 91.62 251 SER A CA 1
ATOM 1796 C C . SER A 1 251 ? 15.391 -31.516 -9.969 1 91.62 251 SER A C 1
ATOM 1798 O O . SER A 1 251 ? 15.852 -31.672 -11.094 1 91.62 251 SER A O 1
ATOM 1800 N N . ASN A 1 252 ? 14.914 -32.562 -9.414 1 85.75 252 ASN A N 1
ATOM 1801 C CA . ASN A 1 252 ? 15.133 -33.906 -9.953 1 85.75 252 ASN A CA 1
ATOM 1802 C C . ASN A 1 252 ? 13.82 -34.688 -10.102 1 85.75 252 ASN A C 1
ATOM 1804 O O . ASN A 1 252 ? 13.805 -35.906 -10.023 1 85.75 252 ASN A O 1
ATOM 1808 N N . GLN A 1 253 ? 12.898 -33.906 -10.297 1 86.06 253 GLN A N 1
ATOM 1809 C CA . GLN A 1 253 ? 11.602 -34.531 -10.453 1 86.06 253 GLN A CA 1
ATOM 1810 C C . GLN A 1 253 ? 11.117 -34.469 -11.898 1 86.06 253 GLN A C 1
ATOM 1812 O O . GLN A 1 253 ? 11.445 -33.5 -12.617 1 86.06 253 GLN A O 1
ATOM 1817 N N . SER A 1 254 ? 10.531 -35.594 -12.188 1 84.38 254 SER A N 1
ATOM 1818 C CA . SER A 1 254 ? 9.922 -35.656 -13.516 1 84.38 254 SER A CA 1
ATOM 1819 C C . SER A 1 254 ? 8.398 -35.719 -13.422 1 84.38 254 SER A C 1
ATOM 1821 O O . SER A 1 254 ? 7.859 -36.25 -12.453 1 84.38 254 SER A O 1
ATOM 1823 N N . GLY A 1 255 ? 7.609 -35.062 -14.195 1 87.88 255 GLY A N 1
ATOM 1824 C CA . GLY A 1 255 ? 6.164 -35.188 -14.281 1 87.88 255 GLY A CA 1
ATOM 1825 C C . GLY A 1 255 ? 5.43 -34.031 -13.648 1 87.88 255 GLY A C 1
ATOM 1826 O O . GLY A 1 255 ? 4.277 -33.75 -13.984 1 87.88 255 GLY A O 1
ATOM 1827 N N . SER A 1 256 ? 6.121 -33.531 -12.562 1 94.69 256 SER A N 1
ATOM 1828 C CA . SER A 1 256 ? 5.555 -32.344 -11.906 1 94.69 256 SER A CA 1
ATOM 1829 C C . SER A 1 256 ? 6.438 -31.125 -12.102 1 94.69 256 SER A C 1
ATOM 1831 O O . SER A 1 256 ? 7.66 -31.25 -12.203 1 94.69 256 SER A O 1
ATOM 1833 N N . SER A 1 257 ? 5.836 -30.016 -12.266 1 97.12 257 SER A N 1
ATOM 1834 C CA . SER A 1 257 ? 6.578 -28.766 -12.438 1 97.12 257 SER A CA 1
ATOM 1835 C C . SER A 1 257 ? 6 -27.656 -11.578 1 97.12 257 SER A C 1
ATOM 1837 O O . SER A 1 257 ? 4.914 -27.797 -11.016 1 97.12 257 SER A O 1
ATOM 1839 N N . TYR A 1 258 ? 6.812 -26.625 -11.414 1 97.94 258 TYR A N 1
ATOM 1840 C CA . TYR A 1 258 ? 6.348 -25.453 -10.68 1 97.94 258 TYR A CA 1
ATOM 1841 C C . TYR A 1 258 ? 6.52 -24.188 -11.508 1 97.94 258 TYR A C 1
ATOM 1843 O O . TYR A 1 258 ? 7.258 -24.172 -12.492 1 97.94 258 TYR A O 1
ATOM 1851 N N . THR A 1 259 ? 5.785 -23.172 -11.172 1 98.12 259 THR A N 1
ATOM 1852 C CA . THR A 1 259 ? 5.996 -21.812 -11.633 1 98.12 259 THR A CA 1
ATOM 1853 C C . THR A 1 259 ? 5.844 -20.828 -10.477 1 98.12 259 THR A C 1
ATOM 1855 O O . THR A 1 259 ? 4.859 -20.875 -9.734 1 98.12 259 THR A O 1
ATOM 1858 N N . ILE A 1 260 ? 6.906 -20 -10.312 1 98.31 260 ILE A N 1
ATOM 1859 C CA . ILE A 1 260 ? 6.84 -18.906 -9.352 1 98.31 260 ILE A CA 1
ATOM 1860 C C . ILE A 1 260 ? 6.375 -17.625 -10.039 1 98.31 260 ILE A C 1
ATOM 1862 O O . ILE A 1 260 ? 6.996 -17.172 -11 1 98.31 260 ILE A O 1
ATOM 1866 N N . LEU A 1 261 ? 5.242 -17.078 -9.594 1 98.56 261 LEU A N 1
ATOM 1867 C CA . LEU A 1 261 ? 4.711 -15.812 -10.07 1 98.56 261 LEU A CA 1
ATOM 1868 C C . LEU A 1 261 ? 4.984 -14.695 -9.07 1 98.56 261 LEU A C 1
ATOM 1870 O O . LEU A 1 261 ? 4.562 -14.781 -7.914 1 98.56 261 LEU A O 1
ATOM 1874 N N . ARG A 1 262 ? 5.719 -13.711 -9.523 1 97.44 262 ARG A N 1
ATOM 1875 C CA . ARG A 1 262 ? 6.094 -12.57 -8.688 1 97.44 262 ARG A CA 1
ATOM 1876 C C . ARG A 1 262 ? 5.379 -11.305 -9.133 1 97.44 262 ARG A C 1
ATOM 1878 O O . ARG A 1 262 ? 5.918 -10.523 -9.914 1 97.44 262 ARG A O 1
ATOM 1885 N N . PRO A 1 263 ? 4.188 -11.039 -8.547 1 96.75 263 PRO A N 1
ATOM 1886 C CA . PRO A 1 263 ? 3.48 -9.812 -8.906 1 96.75 263 PRO A CA 1
ATOM 1887 C C . PRO A 1 263 ? 4.117 -8.562 -8.297 1 96.75 263 PRO A C 1
ATOM 1889 O O . PRO A 1 263 ? 4.77 -8.648 -7.258 1 96.75 263 PRO A O 1
ATOM 1892 N N . GLY A 1 264 ? 3.939 -7.445 -8.984 1 92.62 264 GLY A N 1
ATOM 1893 C CA . GLY A 1 264 ? 4.25 -6.152 -8.398 1 92.62 264 GLY A CA 1
ATOM 1894 C C . GLY A 1 264 ? 3.252 -5.727 -7.34 1 92.62 264 GLY A C 1
ATOM 1895 O O . GLY A 1 264 ? 2.566 -6.562 -6.75 1 92.62 264 GLY A O 1
ATOM 1896 N N . GLY A 1 265 ? 3.322 -4.445 -6.961 1 89.25 265 GLY A N 1
ATOM 1897 C CA . GLY A 1 265 ? 2.348 -3.918 -6.016 1 89.25 265 GLY A CA 1
ATOM 1898 C C . GLY A 1 265 ? 0.914 -4.203 -6.418 1 89.25 265 GLY A C 1
ATOM 1899 O O . GLY A 1 265 ? 0.528 -3.975 -7.566 1 89.25 265 GLY A O 1
ATOM 1900 N N . LEU A 1 266 ? 0.246 -4.715 -5.516 1 86.56 266 LEU A N 1
ATOM 1901 C CA . LEU A 1 266 ? -1.132 -5.098 -5.797 1 86.56 266 LEU A CA 1
ATOM 1902 C C . LEU A 1 266 ? -2.074 -3.912 -5.621 1 86.56 266 LEU A C 1
ATOM 1904 O O . LEU A 1 266 ? -2.297 -3.453 -4.5 1 86.56 266 LEU A O 1
ATOM 1908 N N . ASP A 1 267 ? -2.033 -3.15 -6.879 1 65.88 267 ASP A N 1
ATOM 1909 C CA . ASP A 1 267 ? -2.906 -1.982 -6.891 1 65.88 267 ASP A CA 1
ATOM 1910 C C . ASP A 1 267 ? -4.371 -2.391 -6.75 1 65.88 267 ASP A C 1
ATOM 1912 O O . ASP A 1 267 ? -4.805 -3.389 -7.328 1 65.88 267 ASP A O 1
ATOM 1916 N N . GLU A 1 268 ? -4.797 -2.068 -5.719 1 54.34 268 GLU A N 1
ATOM 1917 C CA . GLU A 1 268 ? -6.23 -2.326 -5.758 1 54.34 268 GLU A CA 1
ATOM 1918 C C . GLU A 1 268 ? -6.926 -1.425 -6.773 1 54.34 268 GLU A C 1
ATOM 1920 O O . GLU A 1 268 ? -7.105 -0.23 -6.531 1 54.34 268 GLU A O 1
ATOM 1925 N N . PRO A 1 269 ? -6.395 -1.57 -8.078 1 47.5 269 PRO A N 1
ATOM 1926 C CA . PRO A 1 269 ? -7.449 -0.773 -8.703 1 47.5 269 PRO A CA 1
ATOM 1927 C C . PRO A 1 269 ? -8.758 -0.801 -7.922 1 47.5 269 PRO A C 1
ATOM 1929 O O . PRO A 1 269 ? -9.039 -1.777 -7.219 1 47.5 269 PRO A O 1
ATOM 1932 N N . LYS A 1 270 ? -9.305 0.407 -7.559 1 51.09 270 LYS A N 1
ATOM 1933 C CA . LYS A 1 270 ? -10.602 0.613 -6.922 1 51.09 270 LYS A CA 1
ATOM 1934 C C . LYS A 1 270 ? -11.555 -0.547 -7.215 1 51.09 270 LYS A C 1
ATOM 1936 O O . LYS A 1 270 ? -12.352 -0.932 -6.363 1 51.09 270 LYS A O 1
ATOM 1941 N N . GLN A 1 271 ? -11.398 -1.301 -8.562 1 58.31 271 GLN A N 1
ATOM 1942 C CA . GLN A 1 271 ? -12.578 -2.121 -8.812 1 58.31 271 GLN A CA 1
ATOM 1943 C C . GLN A 1 271 ? -12.188 -3.545 -9.195 1 58.31 271 GLN A C 1
ATOM 1945 O O . GLN A 1 271 ? -13.047 -4.355 -9.547 1 58.31 271 GLN A O 1
ATOM 1950 N N . ASN A 1 272 ? -10.812 -4.074 -8.984 1 66.56 272 ASN A N 1
ATOM 1951 C CA . ASN A 1 272 ? -10.406 -5.434 -9.32 1 66.56 272 ASN A CA 1
ATOM 1952 C C . ASN A 1 272 ? -10.953 -5.859 -10.68 1 66.56 272 ASN A C 1
ATOM 1954 O O . ASN A 1 272 ? -11.492 -6.961 -10.82 1 66.56 272 ASN A O 1
ATOM 1958 N N . ILE A 1 273 ? -10.891 -4.996 -11.664 1 78.56 273 ILE A N 1
ATOM 1959 C CA . ILE A 1 273 ? -11.297 -5.289 -13.031 1 78.56 273 ILE A CA 1
ATOM 1960 C C . ILE A 1 273 ? -10.156 -6 -13.766 1 78.56 273 ILE A C 1
ATOM 1962 O O . ILE A 1 273 ? -9 -5.59 -13.672 1 78.56 273 ILE A O 1
ATOM 1966 N N . ILE A 1 274 ? -10.531 -7.086 -14.453 1 90.38 274 ILE A N 1
ATOM 1967 C CA . ILE A 1 274 ? -9.57 -7.812 -15.273 1 90.38 274 ILE A CA 1
ATOM 1968 C C . ILE A 1 274 ? -9.25 -7 -16.531 1 90.38 274 ILE A C 1
ATOM 1970 O O . ILE A 1 274 ? -10.109 -6.805 -17.391 1 90.38 274 ILE A O 1
ATOM 1974 N N . GLN A 1 275 ? -8.039 -6.555 -16.688 1 91.12 275 GLN A N 1
ATOM 1975 C CA . GLN A 1 275 ? -7.629 -5.805 -17.875 1 91.12 275 GLN A CA 1
ATOM 1976 C C . GLN A 1 275 ? -7.227 -6.742 -19 1 91.12 275 GLN A C 1
ATOM 1978 O O . GLN A 1 275 ? -7.391 -6.406 -20.188 1 91.12 275 GLN A O 1
ATOM 1983 N N . GLY A 1 276 ? -6.676 -7.891 -18.672 1 95.12 276 GLY A N 1
ATOM 1984 C CA . GLY A 1 276 ? -6.371 -8.906 -19.656 1 95.12 276 GLY A CA 1
ATOM 1985 C C . GLY A 1 276 ? -4.926 -8.875 -20.125 1 95.12 276 GLY A C 1
ATOM 1986 O O . GLY A 1 276 ? -4.156 -8.008 -19.719 1 95.12 276 GLY A O 1
ATOM 1987 N N . PRO A 1 277 ? -4.59 -9.852 -20.938 1 97.44 277 PRO A N 1
ATOM 1988 C CA . PRO A 1 277 ? -3.188 -10.062 -21.297 1 97.44 277 PRO A CA 1
ATOM 1989 C C . PRO A 1 277 ? -2.588 -8.875 -22.047 1 97.44 277 PRO A C 1
ATOM 1991 O O . PRO A 1 277 ? -1.397 -8.586 -21.906 1 97.44 277 PRO A O 1
ATOM 1994 N N . SER A 1 278 ? -3.314 -8.109 -22.797 1 96.75 278 SER A N 1
ATOM 1995 C CA . SER A 1 278 ? -2.781 -7.008 -23.594 1 96.75 278 SER A CA 1
ATOM 1996 C C . SER A 1 278 ? -2.283 -5.871 -22.703 1 96.75 278 SER A C 1
ATOM 1998 O O . SER A 1 278 ? -1.495 -5.035 -23.141 1 96.75 278 SER A O 1
ATOM 2000 N N . ALA A 1 279 ? -2.736 -5.852 -21.484 1 95.44 279 ALA A N 1
ATOM 2001 C CA . ALA A 1 279 ? -2.354 -4.789 -20.547 1 95.44 279 ALA A CA 1
ATOM 2002 C C . ALA A 1 279 ? -1.171 -5.219 -19.688 1 95.44 279 ALA A C 1
ATOM 2004 O O . ALA A 1 279 ? -0.648 -4.426 -18.906 1 95.44 279 ALA A O 1
ATOM 2005 N N . LEU A 1 280 ? -0.716 -6.398 -19.828 1 96.69 280 LEU A N 1
ATOM 2006 C CA . LEU A 1 280 ? 0.232 -6.984 -18.891 1 96.69 280 LEU A CA 1
ATOM 2007 C C . LEU A 1 280 ? 1.635 -7.027 -19.484 1 96.69 280 LEU A C 1
ATOM 2009 O O . LEU A 1 280 ? 1.796 -6.969 -20.703 1 96.69 280 LEU A O 1
ATOM 2013 N N . GLU A 1 281 ? 2.582 -7.07 -18.609 1 95.38 281 GLU A N 1
ATOM 2014 C CA . GLU A 1 281 ? 4 -7.242 -18.906 1 95.38 281 GLU A CA 1
ATOM 2015 C C . GLU A 1 281 ? 4.641 -8.281 -18 1 95.38 281 GLU A C 1
ATOM 2017 O O . GLU A 1 281 ? 4.398 -8.289 -16.797 1 95.38 281 GLU A O 1
ATOM 2022 N N . ILE A 1 282 ? 5.391 -9.211 -18.578 1 96.56 282 ILE A N 1
ATOM 2023 C CA . ILE A 1 282 ? 6.16 -10.195 -17.828 1 96.56 282 ILE A CA 1
ATOM 2024 C C . ILE A 1 282 ? 7.652 -9.938 -18.016 1 96.56 282 ILE A C 1
ATOM 2026 O O . ILE A 1 282 ? 8.102 -9.641 -19.125 1 96.56 282 ILE A O 1
ATOM 2030 N N . THR A 1 283 ? 8.406 -9.953 -17 1 93.38 283 THR A N 1
ATOM 2031 C CA . THR A 1 283 ? 9.859 -9.922 -17.031 1 93.38 283 THR A CA 1
ATOM 2032 C C . THR A 1 283 ? 10.438 -11.055 -16.172 1 93.38 283 THR A C 1
ATOM 2034 O O . THR A 1 283 ? 9.695 -11.766 -15.5 1 93.38 283 THR A O 1
ATOM 2037 N N . GLN A 1 284 ? 11.695 -11.258 -16.312 1 92 284 GLN A N 1
ATOM 2038 C CA . GLN A 1 284 ? 12.453 -12.156 -15.453 1 92 284 GLN A CA 1
ATOM 2039 C C . GLN A 1 284 ? 13.727 -11.484 -14.953 1 92 284 GLN A C 1
ATOM 2041 O O . GLN A 1 284 ? 14.383 -10.742 -15.695 1 92 284 GLN A O 1
ATOM 2046 N N . GLY A 1 285 ? 14.031 -11.578 -13.656 1 87.56 285 GLY A N 1
ATOM 2047 C CA . GLY A 1 285 ? 15.266 -11.047 -13.117 1 87.56 285 GLY A CA 1
ATOM 2048 C C . GLY A 1 285 ? 15.047 -10.039 -12 1 87.56 285 GLY A C 1
ATOM 2049 O O . GLY A 1 285 ? 16 -9.594 -11.359 1 87.56 285 GLY A O 1
ATOM 2050 N N . ASP A 1 286 ? 13.734 -9.609 -11.797 1 89.75 286 ASP A N 1
ATOM 2051 C CA . ASP A 1 286 ? 13.367 -8.75 -10.68 1 89.75 286 ASP A CA 1
ATOM 2052 C C . ASP A 1 286 ? 14.047 -7.387 -10.789 1 89.75 286 ASP A C 1
ATOM 2054 O O . ASP A 1 286 ? 14.578 -6.867 -9.812 1 89.75 286 ASP A O 1
ATOM 2058 N N . VAL A 1 287 ? 14.047 -6.809 -11.969 1 85.38 287 VAL A N 1
ATOM 2059 C CA . VAL A 1 287 ? 14.766 -5.562 -12.203 1 85.38 287 VAL A CA 1
ATOM 2060 C C . VAL A 1 287 ? 13.797 -4.387 -12.211 1 85.38 287 VAL A C 1
ATOM 2062 O O . VAL A 1 287 ? 14.203 -3.23 -12.125 1 85.38 287 VAL A O 1
ATOM 2065 N N . LEU A 1 288 ? 12.555 -4.746 -12.312 1 88.12 288 LEU A N 1
ATOM 2066 C CA . LEU A 1 288 ? 11.523 -3.711 -12.367 1 88.12 288 LEU A CA 1
ATOM 2067 C C . LEU A 1 288 ? 10.562 -3.838 -11.188 1 88.12 288 LEU A C 1
ATOM 2069 O O . LEU A 1 288 ? 10.422 -4.922 -10.617 1 88.12 288 LEU A O 1
ATOM 2073 N N . ALA A 1 289 ? 10.039 -2.703 -10.844 1 87.75 289 ALA A N 1
ATOM 2074 C CA . ALA A 1 289 ? 8.906 -2.625 -9.922 1 87.75 289 ALA A CA 1
ATOM 2075 C C . ALA A 1 289 ? 7.691 -1.995 -10.594 1 87.75 289 ALA A C 1
ATOM 2077 O O . ALA A 1 289 ? 7.832 -1.093 -11.422 1 87.75 289 ALA A O 1
ATOM 2078 N N . GLY A 1 290 ? 6.547 -2.443 -10.266 1 89.06 290 GLY A N 1
ATOM 2079 C CA . GLY A 1 290 ? 5.309 -1.946 -10.844 1 89.06 290 GLY A CA 1
ATOM 2080 C C . GLY A 1 290 ? 4.074 -2.441 -10.117 1 89.06 290 GLY A C 1
ATOM 2081 O O . GLY A 1 290 ? 4.16 -2.91 -8.977 1 89.06 290 GLY A O 1
ATOM 2082 N N . PHE A 1 291 ? 2.902 -2.205 -10.805 1 88.38 291 PHE A N 1
ATOM 2083 C CA . PHE A 1 291 ? 1.632 -2.572 -10.195 1 88.38 291 PHE A CA 1
ATOM 2084 C C . PHE A 1 291 ? 0.872 -3.559 -11.07 1 88.38 291 PHE A C 1
ATOM 2086 O O . PHE A 1 291 ? 1.106 -3.631 -12.281 1 88.38 291 PHE A O 1
ATOM 2093 N N . VAL A 1 292 ? 0.046 -4.25 -10.461 1 92 292 VAL A N 1
ATOM 2094 C CA . VAL A 1 292 ? -0.897 -5.141 -11.133 1 92 292 VAL A CA 1
ATOM 2095 C C . VAL A 1 292 ? -2.082 -5.426 -10.219 1 92 292 VAL A C 1
ATOM 2097 O O . VAL A 1 292 ? -1.941 -5.418 -8.992 1 92 292 VAL A O 1
ATOM 2100 N N . SER A 1 293 ? -3.277 -5.66 -10.773 1 90.88 293 SER A N 1
ATOM 2101 C CA . SER A 1 293 ? -4.449 -5.945 -9.945 1 90.88 293 SER A CA 1
ATOM 2102 C C . SER A 1 293 ? -4.449 -7.398 -9.477 1 90.88 293 SER A C 1
ATOM 2104 O O . SER A 1 293 ? -3.92 -8.281 -10.156 1 90.88 293 SER A O 1
ATOM 2106 N N . ARG A 1 294 ? -5.121 -7.598 -8.367 1 93.75 294 ARG A N 1
ATOM 2107 C CA . ARG A 1 294 ? -5.285 -8.969 -7.883 1 93.75 294 ARG A CA 1
ATOM 2108 C C . ARG A 1 294 ? -6.051 -9.812 -8.891 1 93.75 294 ARG A C 1
ATOM 2110 O O . ARG A 1 294 ? -5.801 -11.016 -9.016 1 93.75 294 ARG A O 1
ATOM 2117 N N . ALA A 1 295 ? -6.969 -9.188 -9.602 1 93.56 295 ALA A N 1
ATOM 2118 C CA . ALA A 1 295 ? -7.77 -9.906 -10.594 1 93.56 295 ALA A CA 1
ATOM 2119 C C . ALA A 1 295 ? -6.898 -10.438 -11.727 1 93.56 295 ALA A C 1
ATOM 2121 O O . ALA A 1 295 ? -7.031 -11.594 -12.133 1 93.56 295 ALA A O 1
ATOM 2122 N N . ASP A 1 296 ? -6.02 -9.633 -12.188 1 94.94 296 ASP A N 1
ATOM 2123 C CA . ASP A 1 296 ? -5.145 -10.062 -13.266 1 94.94 296 ASP A CA 1
ATOM 2124 C C . ASP A 1 296 ? -4.102 -11.062 -12.766 1 94.94 296 ASP A C 1
ATOM 2126 O O . ASP A 1 296 ? -3.705 -11.977 -13.492 1 94.94 296 ASP A O 1
ATOM 2130 N N . VAL A 1 297 ? -3.672 -10.867 -11.523 1 97.12 297 VAL A N 1
ATOM 2131 C CA . VAL A 1 297 ? -2.781 -11.859 -10.93 1 97.12 297 VAL A CA 1
ATOM 2132 C C . VAL A 1 297 ? -3.469 -13.219 -10.898 1 97.12 297 VAL A C 1
ATOM 2134 O O . VAL A 1 297 ? -2.863 -14.234 -11.258 1 97.12 297 VAL A O 1
ATOM 2137 N N . ALA A 1 298 ? -4.723 -13.219 -10.477 1 97.31 298 ALA A N 1
ATOM 2138 C CA . ALA A 1 298 ? -5.484 -14.461 -10.414 1 97.31 298 ALA A CA 1
ATOM 2139 C C . ALA A 1 298 ? -5.613 -15.102 -11.789 1 97.31 298 ALA A C 1
ATOM 2141 O O . ALA A 1 298 ? -5.422 -16.312 -11.938 1 97.31 298 ALA A O 1
ATOM 2142 N N . GLU A 1 299 ? -5.879 -14.289 -12.789 1 97.38 299 GLU A N 1
ATOM 2143 C CA . GLU A 1 299 ? -5.98 -14.797 -14.148 1 97.38 299 GLU A CA 1
ATOM 2144 C C . GLU A 1 299 ? -4.676 -15.453 -14.594 1 97.38 299 GLU A C 1
ATOM 2146 O O . GLU A 1 299 ? -4.68 -16.562 -15.125 1 97.38 299 GLU A O 1
ATOM 2151 N N . VAL A 1 300 ? -3.639 -14.773 -14.352 1 98.62 300 VAL A N 1
ATOM 2152 C CA . VAL A 1 300 ? -2.342 -15.258 -14.812 1 98.62 300 VAL A CA 1
ATOM 2153 C C . VAL A 1 300 ? -1.961 -16.516 -14.031 1 98.62 300 VAL A C 1
ATOM 2155 O O . VAL A 1 300 ? -1.428 -17.469 -14.609 1 98.62 300 VAL A O 1
ATOM 2158 N N . ALA A 1 301 ? -2.229 -16.531 -12.742 1 98.81 301 ALA A N 1
ATOM 2159 C CA . ALA A 1 301 ? -1.938 -17.719 -11.938 1 98.81 301 ALA A CA 1
ATOM 2160 C C . ALA A 1 301 ? -2.686 -18.938 -12.469 1 98.81 301 ALA A C 1
ATOM 2162 O O . ALA A 1 301 ? -2.105 -20.016 -12.602 1 98.81 301 ALA A O 1
ATOM 2163 N N . VAL A 1 302 ? -3.941 -18.766 -12.781 1 98.75 302 VAL A N 1
ATOM 2164 C CA . VAL A 1 302 ? -4.762 -19.859 -13.297 1 98.75 302 VAL A CA 1
ATOM 2165 C C . VAL A 1 302 ? -4.25 -20.266 -14.68 1 98.75 302 VAL A C 1
ATOM 2167 O O . VAL A 1 302 ? -4.145 -21.469 -14.977 1 98.75 302 VAL A O 1
ATOM 2170 N N . GLU A 1 303 ? -3.889 -19.281 -15.516 1 98.69 303 GLU A N 1
ATOM 2171 C CA . GLU A 1 303 ? -3.352 -19.578 -16.844 1 98.69 303 GLU A CA 1
ATOM 2172 C C . GLU A 1 303 ? -2.055 -20.375 -16.734 1 98.69 303 GLU A C 1
ATOM 2174 O O . GLU A 1 303 ? -1.843 -21.328 -17.5 1 98.69 303 GLU A O 1
ATOM 2179 N N . LEU A 1 304 ? -1.259 -20 -15.82 1 98.56 304 LEU A N 1
ATOM 2180 C CA . LEU A 1 304 ? -0.011 -20.719 -15.617 1 98.56 304 LEU A CA 1
ATOM 2181 C C . LEU A 1 304 ? -0.281 -22.141 -15.125 1 98.56 304 LEU A C 1
ATOM 2183 O O . LEU A 1 304 ? 0.392 -23.094 -15.539 1 98.56 304 LEU A O 1
ATOM 2187 N N . ALA A 1 305 ? -1.233 -22.297 -14.273 1 98.56 305 ALA A N 1
ATOM 2188 C CA . ALA A 1 305 ? -1.591 -23.594 -13.719 1 98.56 305 ALA A CA 1
ATOM 2189 C C . ALA A 1 305 ? -2.08 -24.547 -14.812 1 98.56 305 ALA A C 1
ATOM 2191 O O . ALA A 1 305 ? -1.854 -25.75 -14.742 1 98.56 305 ALA A O 1
ATOM 2192 N N . LEU A 1 306 ? -2.666 -23.984 -15.828 1 97.44 306 LEU A N 1
ATOM 2193 C CA . LEU A 1 306 ? -3.328 -24.797 -16.844 1 97.44 306 LEU A CA 1
ATOM 2194 C C . LEU A 1 306 ? -2.443 -24.953 -18.078 1 97.44 306 LEU A C 1
ATOM 2196 O O . LEU A 1 306 ? -2.703 -25.812 -18.922 1 97.44 306 LEU A O 1
ATOM 2200 N N . SER A 1 307 ? -1.434 -24.156 -18.141 1 96.44 307 SER A N 1
ATOM 2201 C CA . SER A 1 307 ? -0.622 -24.109 -19.359 1 96.44 307 SER A CA 1
ATOM 2202 C C . SER A 1 307 ? 0.192 -25.391 -19.516 1 96.44 307 SER A C 1
ATOM 2204 O O . SER A 1 307 ? 0.753 -25.906 -18.547 1 96.44 307 SER A O 1
ATOM 2206 N N . SER A 1 308 ? 0.25 -25.828 -20.734 1 92.38 308 SER A N 1
ATOM 2207 C CA . SER A 1 308 ? 1.092 -26.969 -21.062 1 92.38 308 SER A CA 1
ATOM 2208 C C . SER A 1 308 ? 2.406 -26.531 -21.703 1 92.38 308 SER A C 1
ATOM 2210 O O . SER A 1 308 ? 3.248 -27.359 -22.047 1 92.38 308 SER A O 1
ATOM 2212 N N . ALA A 1 309 ? 2.59 -25.219 -21.828 1 92.69 309 ALA A N 1
ATOM 2213 C CA . ALA A 1 309 ? 3.816 -24.719 -22.453 1 92.69 309 ALA A CA 1
ATOM 2214 C C . ALA A 1 309 ? 5.039 -25.109 -21.625 1 92.69 309 ALA A C 1
ATOM 2216 O O . ALA A 1 309 ? 5.074 -24.891 -20.406 1 92.69 309 ALA A O 1
ATOM 2217 N N . PRO A 1 310 ? 6.039 -25.625 -22.281 1 92.44 310 PRO A N 1
ATOM 2218 C CA . PRO A 1 310 ? 7.199 -26.109 -21.516 1 92.44 310 PRO A CA 1
ATOM 2219 C C . PRO A 1 310 ? 8 -24.969 -20.891 1 92.44 310 PRO A C 1
ATOM 2221 O O . PRO A 1 310 ? 8.633 -25.172 -19.844 1 92.44 310 PRO A O 1
ATOM 2224 N N . ASN A 1 311 ? 7.926 -23.844 -21.453 1 93.88 311 ASN A N 1
ATOM 2225 C CA . ASN A 1 311 ? 8.797 -22.766 -20.984 1 93.88 311 ASN A CA 1
ATOM 2226 C C . ASN A 1 311 ? 8.273 -22.125 -19.703 1 93.88 311 ASN A C 1
ATOM 2228 O O . ASN A 1 311 ? 8.977 -21.344 -19.062 1 93.88 311 ASN A O 1
ATOM 2232 N N . VAL A 1 312 ? 7.062 -22.438 -19.297 1 96 312 VAL A N 1
ATOM 2233 C CA . VAL A 1 312 ? 6.562 -21.875 -18.047 1 96 312 VAL A CA 1
ATOM 2234 C C . VAL A 1 312 ? 6.742 -22.891 -16.906 1 96 312 VAL A C 1
ATOM 2236 O O . VAL A 1 312 ? 6.289 -22.656 -15.789 1 96 312 VAL A O 1
ATOM 2239 N N . LYS A 1 313 ? 7.434 -24.016 -17.25 1 94.38 313 LYS A N 1
ATOM 2240 C CA . LYS A 1 313 ? 7.727 -25.047 -16.25 1 94.38 313 LYS A CA 1
ATOM 2241 C C . LYS A 1 313 ? 9.039 -24.75 -15.531 1 94.38 313 LYS A C 1
ATOM 2243 O O . LYS A 1 313 ? 10.023 -24.344 -16.156 1 94.38 313 LYS A O 1
ATOM 2248 N N . ASN A 1 314 ? 9.016 -24.984 -14.242 1 95.69 314 ASN A N 1
ATOM 2249 C CA . ASN A 1 314 ? 10.18 -24.875 -13.383 1 95.69 314 ASN A CA 1
ATOM 2250 C C . ASN A 1 314 ? 10.898 -23.531 -13.594 1 95.69 314 ASN A C 1
ATOM 2252 O O . ASN A 1 314 ? 12.109 -23.516 -13.812 1 95.69 314 ASN A O 1
ATOM 2256 N N . THR A 1 315 ? 10.172 -22.484 -13.484 1 96.12 315 THR A N 1
ATOM 2257 C CA . THR A 1 315 ? 10.695 -21.141 -13.719 1 96.12 315 THR A CA 1
ATOM 2258 C C . THR A 1 315 ? 10 -20.125 -12.82 1 96.12 315 THR A C 1
ATOM 2260 O O . THR A 1 315 ? 9.141 -20.484 -12.016 1 96.12 315 THR A O 1
ATOM 2263 N N . ALA A 1 316 ? 10.5 -18.891 -12.875 1 96.81 316 ALA A N 1
ATOM 2264 C CA . ALA A 1 316 ? 9.938 -17.75 -12.148 1 96.81 316 ALA A CA 1
ATOM 2265 C C . ALA A 1 316 ? 9.789 -16.547 -13.062 1 96.81 316 ALA A C 1
ATOM 2267 O O . ALA A 1 316 ? 10.602 -16.328 -13.961 1 96.81 316 ALA A O 1
ATOM 2268 N N . CYS A 1 317 ? 8.75 -15.82 -12.844 1 96.62 317 CYS A N 1
ATOM 2269 C CA . CYS A 1 317 ? 8.57 -14.609 -13.633 1 96.62 317 CYS A CA 1
ATOM 2270 C C . CYS A 1 317 ? 7.852 -13.531 -12.828 1 96.62 317 CYS A C 1
ATOM 2272 O O . CYS A 1 317 ? 7.141 -13.836 -11.867 1 96.62 317 CYS A O 1
ATOM 2274 N N . GLU A 1 318 ? 8.109 -12.281 -13.219 1 96.31 318 GLU A N 1
ATOM 2275 C CA . GLU A 1 318 ? 7.453 -11.125 -12.609 1 96.31 318 GLU A CA 1
ATOM 2276 C C . GLU A 1 318 ? 6.289 -10.633 -13.469 1 96.31 318 GLU A C 1
ATOM 2278 O O . GLU A 1 318 ? 6.305 -10.789 -14.688 1 96.31 318 GLU A O 1
ATOM 2283 N N . LEU A 1 319 ? 5.285 -10.031 -12.812 1 97.19 319 LEU A N 1
ATOM 2284 C CA . LEU A 1 319 ? 4.074 -9.602 -13.5 1 97.19 319 LEU A CA 1
ATOM 2285 C C . LEU A 1 319 ? 3.717 -8.172 -13.117 1 97.19 319 LEU A C 1
ATOM 2287 O O . LEU A 1 319 ? 3.625 -7.84 -11.938 1 97.19 319 LEU A O 1
ATOM 2291 N N . TYR A 1 320 ? 3.496 -7.383 -14.195 1 94.12 320 TYR A N 1
ATOM 2292 C CA . TYR A 1 320 ? 3.125 -5.98 -14.039 1 94.12 320 TYR A CA 1
ATOM 2293 C C . TYR A 1 320 ? 2.143 -5.555 -15.125 1 94.12 320 TYR A C 1
ATOM 2295 O O . TYR A 1 320 ? 1.9 -6.297 -16.078 1 94.12 320 TYR A O 1
ATOM 2303 N N . TYR A 1 321 ? 1.552 -4.363 -14.914 1 92.12 321 TYR A N 1
ATOM 2304 C CA . TYR A 1 321 ? 0.917 -3.713 -16.062 1 92.12 321 TYR A CA 1
ATOM 2305 C C . TYR A 1 321 ? 1.954 -3.027 -16.938 1 92.12 321 TYR A C 1
ATOM 2307 O O . TYR A 1 321 ? 2.91 -2.432 -16.438 1 92.12 321 TYR A O 1
ATOM 2315 N N . ARG A 1 322 ? 1.585 -3.02 -18.156 1 89.44 322 ARG A N 1
ATOM 2316 C CA . ARG A 1 322 ? 2.42 -2.338 -19.141 1 89.44 322 ARG A CA 1
ATOM 2317 C C . ARG A 1 322 ? 2.533 -0.851 -18.828 1 89.44 322 ARG A C 1
ATOM 2319 O O . ARG A 1 322 ? 1.562 -0.226 -18.391 1 89.44 322 ARG A O 1
ATOM 2326 N N . ASN A 1 323 ? 3.729 -0.258 -18.969 1 78.25 323 ASN A N 1
ATOM 2327 C CA . ASN A 1 323 ? 4.035 1.163 -18.844 1 78.25 323 ASN A CA 1
ATOM 2328 C C . ASN A 1 323 ? 3.803 1.67 -17.422 1 78.25 323 ASN A C 1
ATOM 2330 O O . ASN A 1 323 ? 3.648 2.873 -17.219 1 78.25 323 ASN A O 1
ATOM 2334 N N . LYS A 1 324 ? 3.666 0.839 -16.5 1 81 324 LYS A N 1
ATOM 2335 C CA . LYS A 1 324 ? 3.553 1.193 -15.094 1 81 324 LYS A CA 1
ATOM 2336 C C . LYS A 1 324 ? 4.648 0.523 -14.273 1 81 324 LYS A C 1
ATOM 2338 O O . LYS A 1 324 ? 4.367 -0.117 -13.258 1 81 324 LYS A O 1
ATOM 2343 N N . VAL A 1 325 ? 5.844 0.696 -14.836 1 86.19 325 VAL A N 1
ATOM 2344 C CA . VAL A 1 325 ? 6.98 0.067 -14.164 1 86.19 325 VAL A CA 1
ATOM 2345 C C . VAL A 1 325 ? 8.094 1.093 -13.961 1 86.19 325 VAL A C 1
ATOM 2347 O O . VAL A 1 325 ? 8.164 2.094 -14.68 1 86.19 325 VAL A O 1
ATOM 2350 N N . VAL A 1 326 ? 8.844 0.869 -12.922 1 83 326 VAL A N 1
ATOM 2351 C CA . VAL A 1 326 ? 10.055 1.631 -12.641 1 83 326 VAL A CA 1
ATOM 2352 C C . VAL A 1 326 ? 11.195 0.678 -12.289 1 83 326 VAL A C 1
ATOM 2354 O O . VAL A 1 326 ? 10.953 -0.419 -11.773 1 83 326 VAL A O 1
ATOM 2357 N N . PRO A 1 327 ? 12.43 1.124 -12.594 1 81.69 327 PRO A N 1
ATOM 2358 C CA . PRO A 1 327 ? 13.531 0.279 -12.141 1 81.69 327 PRO A CA 1
ATOM 2359 C C . PRO A 1 327 ? 13.602 0.159 -10.625 1 81.69 327 PRO A C 1
ATOM 2361 O O . PRO A 1 327 ? 13.336 1.131 -9.914 1 81.69 327 PRO A O 1
ATOM 2364 N N . VAL A 1 328 ? 13.906 -1.007 -10.086 1 79.31 328 VAL A N 1
ATOM 2365 C CA . VAL A 1 328 ? 13.969 -1.243 -8.648 1 79.31 328 VAL A CA 1
ATOM 2366 C C . VAL A 1 328 ? 15.195 -0.539 -8.062 1 79.31 328 VAL A C 1
ATOM 2368 O O . VAL A 1 328 ? 15.266 -0.311 -6.852 1 79.31 328 VAL A O 1
ATOM 2371 N N . ASP A 1 329 ? 16.188 -0.308 -8.875 1 71.88 329 ASP A N 1
ATOM 2372 C CA . ASP A 1 329 ? 17.406 0.385 -8.477 1 71.88 329 ASP A CA 1
ATOM 2373 C C . ASP A 1 329 ? 17.875 1.338 -9.57 1 71.88 329 ASP A C 1
ATOM 2375 O O . ASP A 1 329 ? 17.641 1.097 -10.758 1 71.88 329 ASP A O 1
ATOM 2379 N N . LYS A 1 330 ? 18.438 2.475 -9.141 1 67.06 330 LYS A N 1
ATOM 2380 C CA . LYS A 1 330 ? 18.922 3.486 -10.078 1 67.06 330 LYS A CA 1
ATOM 2381 C C . LYS A 1 330 ? 19.844 2.873 -11.117 1 67.06 330 LYS A C 1
ATOM 2383 O O . LYS A 1 330 ? 19.891 3.33 -12.266 1 67.06 330 LYS A O 1
ATOM 2388 N N . GLY A 1 331 ? 20.547 1.845 -10.688 1 62.56 331 GLY A N 1
ATOM 2389 C CA . GLY A 1 331 ? 21.469 1.192 -11.609 1 62.56 331 GLY A CA 1
ATOM 2390 C C . GLY A 1 331 ? 20.75 0.464 -12.734 1 62.56 331 GLY A C 1
ATOM 2391 O O . GLY A 1 331 ? 21.375 0.119 -13.742 1 62.56 331 GLY A O 1
ATOM 2392 N N . PHE A 1 332 ? 19.469 0.351 -12.602 1 62.91 332 PHE A N 1
ATOM 2393 C CA . PHE A 1 332 ? 18.75 -0.438 -13.602 1 62.91 332 PHE A CA 1
ATOM 2394 C C . PHE A 1 332 ? 17.953 0.463 -14.539 1 62.91 332 PHE A C 1
ATOM 2396 O O . PHE A 1 332 ? 17.172 -0.02 -15.352 1 62.91 332 PHE A O 1
ATOM 2403 N N . LYS A 1 333 ? 18.109 1.729 -14.438 1 64.56 333 LYS A N 1
ATOM 2404 C CA . LYS A 1 333 ? 17.375 2.678 -15.273 1 64.56 333 LYS A CA 1
ATOM 2405 C C . LYS A 1 333 ? 17.609 2.391 -16.75 1 64.56 333 LYS A C 1
ATOM 2407 O O . LYS A 1 333 ? 16.719 2.625 -17.578 1 64.56 333 LYS A O 1
ATOM 2412 N N . LYS A 1 334 ? 18.75 1.824 -17 1 63.59 334 LYS A N 1
ATOM 2413 C CA . LYS A 1 334 ? 19.078 1.537 -18.391 1 63.59 334 LYS A CA 1
ATOM 2414 C C . LYS A 1 334 ? 18.109 0.529 -19 1 63.59 334 LYS A C 1
ATOM 2416 O O . LYS A 1 334 ? 17.906 0.509 -20.203 1 63.59 334 LYS A O 1
ATOM 2421 N N . TYR A 1 335 ? 17.453 -0.25 -18.156 1 59.66 335 TYR A N 1
ATOM 2422 C CA . TYR A 1 335 ? 16.594 -1.313 -18.641 1 59.66 335 TYR A CA 1
ATOM 2423 C C . TYR A 1 335 ? 15.234 -0.758 -19.062 1 59.66 335 TYR A C 1
ATOM 2425 O O . TYR A 1 335 ? 14.453 -1.45 -19.719 1 59.66 335 TYR A O 1
ATOM 2433 N N . LEU A 1 336 ? 14.969 0.408 -18.641 1 62.5 336 LEU A N 1
ATOM 2434 C CA . LEU A 1 336 ? 13.703 1.016 -19.016 1 62.5 336 LEU A CA 1
ATOM 2435 C C . LEU A 1 336 ? 13.805 1.681 -20.391 1 62.5 336 LEU A C 1
ATOM 2437 O O . LEU A 1 336 ? 12.781 2.035 -20.984 1 62.5 336 LEU A O 1
ATOM 2441 N N . GLN A 1 337 ? 15.047 1.845 -20.859 1 56.16 337 GLN A N 1
ATOM 2442 C CA . GLN A 1 337 ? 15.203 2.432 -22.188 1 56.16 337 GLN A CA 1
ATOM 2443 C C . GLN A 1 337 ? 14.914 1.407 -23.281 1 56.16 337 GLN A C 1
ATOM 2445 O O . GLN A 1 337 ? 15.18 0.216 -23.109 1 56.16 337 GLN A O 1
ATOM 2450 N N . ASP A 1 338 ? 14.008 1.723 -24.203 1 50.03 338 ASP A N 1
ATOM 2451 C CA . ASP A 1 338 ? 13.648 0.917 -25.359 1 50.03 338 ASP A CA 1
ATOM 2452 C C . ASP A 1 338 ? 14.883 0.253 -25.969 1 50.03 338 ASP A C 1
ATOM 2454 O O . ASP A 1 338 ? 15.82 0.936 -26.391 1 50.03 338 ASP A O 1
ATOM 2458 N N . GLY A 1 339 ? 15.008 -1.093 -25.703 1 50.69 339 GLY A N 1
ATOM 2459 C CA . GLY A 1 339 ? 16.078 -1.893 -26.297 1 50.69 339 GLY A CA 1
ATOM 2460 C C . GLY A 1 339 ? 17 -2.5 -25.25 1 50.69 339 GLY A C 1
ATOM 2461 O O . GLY A 1 339 ? 18.031 -3.074 -25.594 1 50.69 339 GLY A O 1
ATOM 2462 N N . ALA A 1 340 ? 16.734 -2.178 -24.094 1 54.31 340 ALA A N 1
ATOM 2463 C CA . ALA A 1 340 ? 17.656 -2.705 -23.078 1 54.31 340 ALA A CA 1
ATOM 2464 C C . ALA A 1 340 ? 17.562 -4.227 -23 1 54.31 340 ALA A C 1
ATOM 2466 O O . ALA A 1 340 ? 16.594 -4.824 -23.484 1 54.31 340 ALA A O 1
ATOM 2467 N N . ASP A 1 341 ? 18.656 -4.922 -22.578 1 62 341 ASP A N 1
ATOM 2468 C CA . ASP A 1 341 ? 18.969 -6.344 -22.5 1 62 341 ASP A CA 1
ATOM 2469 C C . ASP A 1 341 ? 17.953 -7.074 -21.609 1 62 341 ASP A C 1
ATOM 2471 O O . ASP A 1 341 ? 18.078 -8.281 -21.406 1 62 341 ASP A O 1
ATOM 2475 N N . LEU A 1 342 ? 16.906 -6.367 -21.141 1 72.12 342 LEU A N 1
ATOM 2476 C CA . LEU A 1 342 ? 15.883 -7.062 -20.359 1 72.12 342 LEU A CA 1
ATOM 2477 C C . LEU A 1 342 ? 14.703 -7.441 -21.25 1 72.12 342 LEU A C 1
ATOM 2479 O O . LEU A 1 342 ? 14.125 -6.582 -21.922 1 72.12 342 LEU A O 1
ATOM 2483 N N . ASP A 1 343 ? 14.469 -8.734 -21.391 1 82.94 343 ASP A N 1
ATOM 2484 C CA . ASP A 1 343 ? 13.305 -9.172 -22.156 1 82.94 343 ASP A CA 1
ATOM 2485 C C . ASP A 1 343 ? 12.008 -8.75 -21.453 1 82.94 343 ASP A C 1
ATOM 2487 O O . ASP A 1 343 ? 11.719 -9.203 -20.359 1 82.94 343 ASP A O 1
ATOM 2491 N N . ARG A 1 344 ? 11.359 -7.797 -22 1 90.69 344 ARG A N 1
ATOM 2492 C CA . ARG A 1 344 ? 10.016 -7.402 -21.594 1 90.69 344 ARG A CA 1
ATOM 2493 C C . ARG A 1 344 ? 8.961 -8.047 -22.484 1 90.69 344 ARG A C 1
ATOM 2495 O O . ARG A 1 344 ? 8.891 -7.75 -23.672 1 90.69 344 ARG A O 1
ATOM 2502 N N . LEU A 1 345 ? 8.188 -8.93 -21.891 1 95 345 LEU A N 1
ATOM 2503 C CA . LEU A 1 345 ? 7.305 -9.789 -22.672 1 95 345 LEU A CA 1
ATOM 2504 C C . LEU A 1 345 ? 5.883 -9.242 -22.688 1 95 345 LEU A C 1
ATOM 2506 O O . LEU A 1 345 ? 5.344 -8.883 -21.625 1 95 345 LEU A O 1
ATOM 2510 N N . TYR A 1 346 ? 5.324 -9.172 -23.875 1 94.94 346 TYR A N 1
ATOM 2511 C CA . TYR A 1 346 ? 3.961 -8.711 -24.094 1 94.94 346 TYR A CA 1
ATOM 2512 C C . TYR A 1 346 ? 3.184 -9.703 -24.953 1 94.94 346 TYR A C 1
ATOM 2514 O O . TYR A 1 346 ? 3.773 -10.562 -25.609 1 94.94 346 TYR A O 1
ATOM 2522 N N . GLY A 1 347 ? 1.842 -9.609 -24.859 1 96.62 347 GLY A N 1
ATOM 2523 C CA . GLY A 1 347 ? 1.001 -10.453 -25.703 1 96.62 347 GLY A CA 1
ATOM 2524 C C . GLY A 1 347 ? -0.46 -10.047 -25.672 1 96.62 347 GLY A C 1
ATOM 2525 O O . GLY A 1 347 ? -0.941 -9.484 -24.688 1 96.62 347 GLY A O 1
ATOM 2526 N N . GLU A 1 348 ? -1.145 -10.367 -26.781 1 97.25 348 GLU A N 1
ATOM 2527 C CA . GLU A 1 348 ? -2.58 -10.117 -26.875 1 97.25 348 GLU A CA 1
ATOM 2528 C C . GLU A 1 348 ? -3.381 -11.258 -26.25 1 97.25 348 GLU A C 1
ATOM 2530 O O . GLU A 1 348 ? -4.574 -11.102 -25.969 1 97.25 348 GLU A O 1
ATOM 2535 N N . SER A 1 349 ? -2.732 -12.367 -26.125 1 97.56 349 SER A N 1
ATOM 2536 C CA . SER A 1 349 ? -3.254 -13.531 -25.422 1 97.56 349 SER A CA 1
ATOM 2537 C C . SER A 1 349 ? -2.291 -13.984 -24.328 1 97.56 349 SER A C 1
ATOM 2539 O O . SER A 1 349 ? -1.129 -13.578 -24.297 1 97.56 349 SER A O 1
ATOM 2541 N N . TYR A 1 350 ? -2.809 -14.766 -23.391 1 97.62 350 TYR A N 1
ATOM 2542 C CA . TYR A 1 350 ? -1.928 -15.258 -22.344 1 97.62 350 TYR A CA 1
ATOM 2543 C C . TYR A 1 350 ? -0.835 -16.156 -22.922 1 97.62 350 TYR A C 1
ATOM 2545 O O . TYR A 1 350 ? 0.312 -16.109 -22.469 1 97.62 350 TYR A O 1
ATOM 2553 N N . ASP A 1 351 ? -1.184 -16.984 -23.906 1 96.56 351 ASP A N 1
ATOM 2554 C CA . ASP A 1 351 ? -0.185 -17.812 -24.562 1 96.56 351 ASP A CA 1
ATOM 2555 C C . ASP A 1 351 ? 0.94 -16.953 -25.141 1 96.56 351 ASP A C 1
ATOM 2557 O O . ASP A 1 351 ? 2.119 -17.297 -25 1 96.56 351 ASP A O 1
ATOM 2561 N N . GLU A 1 352 ? 0.567 -15.859 -25.75 1 96.81 352 GLU A N 1
ATOM 2562 C CA . GLU A 1 352 ? 1.562 -14.953 -26.312 1 96.81 352 GLU A CA 1
ATOM 2563 C C . GLU A 1 352 ? 2.389 -14.297 -25.203 1 96.81 352 GLU A C 1
ATOM 2565 O O . GLU A 1 352 ? 3.604 -14.141 -25.344 1 96.81 352 GLU A O 1
ATOM 2570 N N . LEU A 1 353 ? 1.757 -13.93 -24.172 1 97.25 353 LEU A N 1
ATOM 2571 C CA . LEU A 1 353 ? 2.414 -13.305 -23.016 1 97.25 353 LEU A CA 1
ATOM 2572 C C . LEU A 1 353 ? 3.477 -14.234 -22.438 1 97.25 353 LEU A C 1
ATOM 2574 O O . LEU A 1 353 ? 4.527 -13.766 -21.984 1 97.25 353 LEU A O 1
ATOM 2578 N N . PHE A 1 354 ? 3.268 -15.562 -22.531 1 97.62 354 PHE A N 1
ATOM 2579 C CA . PHE A 1 354 ? 4.141 -16.531 -21.891 1 97.62 354 PHE A CA 1
ATOM 2580 C C . PHE A 1 354 ? 5.27 -16.953 -22.828 1 97.62 354 PHE A C 1
ATOM 2582 O O . PHE A 1 354 ? 6.254 -17.547 -22.391 1 97.62 354 PHE A O 1
ATOM 2589 N N . GLN A 1 355 ? 5.137 -16.75 -24.078 1 94.56 355 GLN A N 1
ATOM 2590 C CA . GLN A 1 355 ? 5.988 -17.344 -25.094 1 94.56 355 GLN A CA 1
ATOM 2591 C C . GLN A 1 355 ? 7.457 -16.984 -24.875 1 94.56 355 GLN A C 1
ATOM 2593 O O . GLN A 1 355 ? 8.344 -17.812 -25.109 1 94.56 355 GLN A O 1
ATOM 2598 N N . GLY A 1 356 ? 7.754 -15.875 -24.359 1 93.25 356 GLY A N 1
ATOM 2599 C CA . GLY A 1 356 ? 9.133 -15.43 -24.219 1 93.25 356 GLY A CA 1
ATOM 2600 C C . GLY A 1 356 ? 9.711 -15.758 -22.859 1 93.25 356 GLY A C 1
ATOM 2601 O O . GLY A 1 356 ? 10.891 -15.484 -22.594 1 93.25 356 GLY A O 1
ATOM 2602 N N . ILE A 1 357 ? 8.977 -16.438 -22 1 95.75 357 ILE A N 1
ATOM 2603 C CA . ILE A 1 357 ? 9.484 -16.781 -20.672 1 95.75 357 ILE A CA 1
ATOM 2604 C C . ILE A 1 357 ? 10.586 -17.828 -20.812 1 95.75 357 ILE A C 1
ATOM 2606 O O . ILE A 1 357 ? 10.438 -18.812 -21.531 1 95.75 357 ILE A O 1
ATOM 2610 N N . LYS A 1 358 ? 11.695 -17.609 -20.156 1 92.69 358 LYS A N 1
ATOM 2611 C CA . LYS A 1 358 ? 12.805 -18.547 -20.156 1 92.69 358 LYS A CA 1
ATOM 2612 C C . LYS A 1 358 ? 12.578 -19.656 -19.125 1 92.69 358 LYS A C 1
ATOM 2614 O O . LYS A 1 358 ? 12.273 -19.375 -17.953 1 92.69 358 LYS A O 1
ATOM 2619 N N . PRO A 1 359 ? 12.711 -20.859 -19.609 1 88.25 359 PRO A N 1
ATOM 2620 C CA . PRO A 1 359 ? 12.562 -21.969 -18.672 1 88.25 359 PRO A CA 1
ATOM 2621 C C . PRO A 1 359 ? 13.727 -22.062 -17.688 1 88.25 359 PRO A C 1
ATOM 2623 O O . PRO A 1 359 ? 14.82 -21.578 -17.969 1 88.25 359 PRO A O 1
ATOM 2626 N N . ASN A 1 360 ? 13.477 -22.688 -16.5 1 81.88 360 ASN A N 1
ATOM 2627 C CA . ASN A 1 360 ? 14.508 -22.953 -15.5 1 81.88 360 ASN A CA 1
ATOM 2628 C C . ASN A 1 360 ? 15.258 -21.672 -15.117 1 81.88 360 ASN A C 1
ATOM 2630 O O . ASN A 1 360 ? 16.484 -21.688 -15.008 1 81.88 360 ASN A O 1
ATOM 2634 N N . TYR A 1 361 ? 14.523 -20.562 -15.039 1 82.69 361 TYR A N 1
ATOM 2635 C CA . TYR A 1 361 ? 15.102 -19.266 -14.734 1 82.69 361 TYR A CA 1
ATOM 2636 C C . TYR A 1 361 ? 14.789 -18.844 -13.305 1 82.69 361 TYR A C 1
ATOM 2638 O O . TYR A 1 361 ? 13.641 -18.938 -12.859 1 82.69 361 TYR A O 1
ATOM 2646 N N . ASP A 1 362 ? 15.898 -18.656 -12.539 1 80.81 362 ASP A N 1
ATOM 2647 C CA . ASP A 1 362 ? 15.789 -18 -11.242 1 80.81 362 ASP A CA 1
ATOM 2648 C C . ASP A 1 362 ? 16.953 -17.062 -11 1 80.81 362 ASP A C 1
ATOM 2650 O O . ASP A 1 362 ? 18.047 -17.266 -11.539 1 80.81 362 ASP A O 1
ATOM 2654 N N . TYR A 1 363 ? 16.625 -15.773 -10.719 1 68.19 363 TYR A N 1
ATOM 2655 C CA . TYR A 1 363 ? 17.719 -14.898 -10.359 1 68.19 363 TYR A CA 1
ATOM 2656 C C . TYR A 1 363 ? 18.375 -15.352 -9.062 1 68.19 363 TYR A C 1
ATOM 2658 O O . TYR A 1 363 ? 17.719 -15.469 -8.031 1 68.19 363 TYR A O 1
ATOM 2666 N N . LEU A 1 364 ? 19.484 -16.125 -9.18 1 56.19 364 LEU A N 1
ATOM 2667 C CA . LEU A 1 364 ? 20.234 -16.516 -7.984 1 56.19 364 LEU A CA 1
ATOM 2668 C C . LEU A 1 364 ? 21.234 -15.43 -7.613 1 56.19 364 LEU A C 1
ATOM 2670 O O . LEU A 1 364 ? 21.859 -14.828 -8.492 1 56.19 364 LEU A O 1
ATOM 2674 N N . ASP A 1 365 ? 20.875 -14.656 -6.527 1 46.97 365 ASP A N 1
ATOM 2675 C CA . ASP A 1 365 ? 21.844 -13.688 -6.043 1 46.97 365 ASP A CA 1
ATOM 2676 C C . ASP A 1 365 ? 23.281 -14.156 -6.312 1 46.97 365 ASP A C 1
ATOM 2678 O O . ASP A 1 365 ? 23.609 -15.312 -6.055 1 46.97 365 ASP A O 1
ATOM 2682 N N . ALA A 1 366 ? 23.891 -13.812 -7.469 1 34.47 366 ALA A N 1
ATOM 2683 C CA . ALA A 1 366 ? 25.344 -14.023 -7.441 1 34.47 366 ALA A CA 1
ATOM 2684 C C . ALA A 1 366 ? 25.922 -13.648 -6.086 1 34.47 366 ALA A C 1
ATOM 2686 O O . ALA A 1 366 ? 25.516 -12.656 -5.477 1 34.47 366 ALA A O 1
ATOM 2687 N N . MET B 1 1 ? 39.688 59.625 -52.5 1 21.34 1 MET B N 1
ATOM 2688 C CA . MET B 1 1 ? 40.5 60 -51.344 1 21.34 1 MET B CA 1
ATOM 2689 C C . MET B 1 1 ? 40.375 58.969 -50.25 1 21.34 1 MET B C 1
ATOM 2691 O O . MET B 1 1 ? 39.312 58.812 -49.656 1 21.34 1 MET B O 1
ATOM 2695 N N . SER B 1 2 ? 41.062 57.781 -50.406 1 23.05 2 SER B N 1
ATOM 2696 C CA . SER B 1 2 ? 41.156 56.344 -50.094 1 23.05 2 SER B CA 1
ATOM 2697 C C . SER B 1 2 ? 41.656 56.125 -48.656 1 23.05 2 SER B C 1
ATOM 2699 O O . SER B 1 2 ? 42.844 56.156 -48.406 1 23.05 2 SER B O 1
ATOM 2701 N N . LYS B 1 3 ? 40.906 56.906 -47.688 1 23.09 3 LYS B N 1
ATOM 2702 C CA . LYS B 1 3 ? 41.406 57.094 -46.344 1 23.09 3 LYS B CA 1
ATOM 2703 C C . LYS B 1 3 ? 41.719 55.75 -45.656 1 23.09 3 LYS B C 1
ATOM 2705 O O . LYS B 1 3 ? 40.906 54.844 -45.719 1 23.09 3 LYS B O 1
ATOM 2710 N N . ASN B 1 4 ? 42.969 55.438 -45.375 1 20.77 4 ASN B N 1
ATOM 2711 C CA . ASN B 1 4 ? 43.906 54.406 -44.938 1 20.77 4 ASN B CA 1
ATOM 2712 C C . ASN B 1 4 ? 43.656 53.969 -43.5 1 20.77 4 ASN B C 1
ATOM 2714 O O . ASN B 1 4 ? 44 54.656 -42.562 1 20.77 4 ASN B O 1
ATOM 2718 N N . LEU B 1 5 ? 42.312 53.781 -43.094 1 24.16 5 LEU B N 1
ATOM 2719 C CA . LEU B 1 5 ? 42 53.719 -41.688 1 24.16 5 LEU B CA 1
ATOM 2720 C C . LEU B 1 5 ? 42.906 52.719 -40.969 1 24.16 5 LEU B C 1
ATOM 2722 O O . LEU B 1 5 ? 43 51.562 -41.344 1 24.16 5 LEU B O 1
ATOM 2726 N N . SER B 1 6 ? 43.969 53.25 -40.281 1 19.48 6 SER B N 1
ATOM 2727 C CA . SER B 1 6 ? 45.156 52.781 -39.594 1 19.48 6 SER B CA 1
ATOM 2728 C C . SER B 1 6 ? 44.812 51.688 -38.562 1 19.48 6 SER B C 1
ATOM 2730 O O . SER B 1 6 ? 43.875 51.875 -37.75 1 19.48 6 SER B O 1
ATOM 2732 N N . LEU B 1 7 ? 45.188 50.406 -38.75 1 21.11 7 LEU B N 1
ATOM 2733 C CA . LEU B 1 7 ? 45.156 49 -38.281 1 21.11 7 LEU B CA 1
ATOM 2734 C C . LEU B 1 7 ? 45.812 48.906 -36.906 1 21.11 7 LEU B C 1
ATOM 2736 O O . LEU B 1 7 ? 46.062 47.812 -36.438 1 21.11 7 LEU B O 1
ATOM 2740 N N . ASN B 1 8 ? 46.281 50.156 -36.375 1 17.92 8 ASN B N 1
ATOM 2741 C CA . ASN B 1 8 ? 47.438 49.938 -35.531 1 17.92 8 ASN B CA 1
ATOM 2742 C C . ASN B 1 8 ? 47.094 49.031 -34.344 1 17.92 8 ASN B C 1
ATOM 2744 O O . ASN B 1 8 ? 47.844 48.062 -34.062 1 17.92 8 ASN B O 1
ATOM 2748 N N . ASN B 1 9 ? 46.438 49.562 -33.25 1 20.06 9 ASN B N 1
ATOM 2749 C CA . ASN B 1 9 ? 46.969 49.531 -31.891 1 20.06 9 ASN B CA 1
ATOM 2750 C C . ASN B 1 9 ? 46.656 48.219 -31.219 1 20.06 9 ASN B C 1
ATOM 2752 O O . ASN B 1 9 ? 45.531 47.969 -30.766 1 20.06 9 ASN B O 1
ATOM 2756 N N . LEU B 1 10 ? 47.156 47.031 -31.688 1 20.17 10 LEU B N 1
ATOM 2757 C CA . LEU B 1 10 ? 47.031 45.656 -31.281 1 20.17 10 LEU B CA 1
ATOM 2758 C C . LEU B 1 10 ? 47.562 45.438 -29.875 1 20.17 10 LEU B C 1
ATOM 2760 O O . LEU B 1 10 ? 48.75 45.188 -29.703 1 20.17 10 LEU B O 1
ATOM 2764 N N . THR B 1 11 ? 47.469 46.5 -29.031 1 19.34 11 THR B N 1
ATOM 2765 C CA . THR B 1 11 ? 48.312 46.469 -27.844 1 19.34 11 THR B CA 1
ATOM 2766 C C . THR B 1 11 ? 48.219 45.094 -27.156 1 19.34 11 THR B C 1
ATOM 2768 O O . THR B 1 11 ? 47.25 44.375 -27.344 1 19.34 11 THR B O 1
ATOM 2771 N N . THR B 1 12 ? 49.125 44.844 -26.047 1 19.98 12 THR B N 1
ATOM 2772 C CA . THR B 1 12 ? 49.969 43.938 -25.266 1 19.98 12 THR B CA 1
ATOM 2773 C C . THR B 1 12 ? 49.156 43.094 -24.312 1 19.98 12 THR B C 1
ATOM 2775 O O . THR B 1 12 ? 48.406 43.625 -23.5 1 19.98 12 THR B O 1
ATOM 2778 N N . ILE B 1 13 ? 48.781 41.875 -24.656 1 20.75 13 ILE B N 1
ATOM 2779 C CA . ILE B 1 13 ? 48.031 40.75 -24.062 1 20.75 13 ILE B CA 1
ATOM 2780 C C . ILE B 1 13 ? 48.688 40.375 -22.734 1 20.75 13 ILE B C 1
ATOM 2782 O O . ILE B 1 13 ? 49.812 39.875 -22.688 1 20.75 13 ILE B O 1
ATOM 2786 N N . SER B 1 14 ? 48.688 41.344 -21.75 1 19.53 14 SER B N 1
ATOM 2787 C CA . SER B 1 14 ? 49.406 41.188 -20.5 1 19.53 14 SER B CA 1
ATOM 2788 C C . SER B 1 14 ? 49.156 39.844 -19.859 1 19.53 14 SER B C 1
ATOM 2790 O O . SER B 1 14 ? 48.094 39.219 -20.062 1 19.53 14 SER B O 1
ATOM 2792 N N . THR B 1 15 ? 50.219 39.125 -19.297 1 20.83 15 THR B N 1
ATOM 2793 C CA . THR B 1 15 ? 50.719 37.875 -18.734 1 20.83 15 THR B CA 1
ATOM 2794 C C . THR B 1 15 ? 49.906 37.469 -17.484 1 20.83 15 THR B C 1
ATOM 2796 O O . THR B 1 15 ? 49.906 38.219 -16.5 1 20.83 15 THR B O 1
ATOM 2799 N N . ILE B 1 16 ? 48.719 37 -17.609 1 20.77 16 ILE B N 1
ATOM 2800 C CA . ILE B 1 16 ? 47.875 36.688 -16.469 1 20.77 16 ILE B CA 1
ATOM 2801 C C . ILE B 1 16 ? 48.625 35.781 -15.508 1 20.77 16 ILE B C 1
ATOM 2803 O O . ILE B 1 16 ? 49.062 34.688 -15.891 1 20.77 16 ILE B O 1
ATOM 2807 N N . GLN B 1 17 ? 49.344 36.312 -14.594 1 18.17 17 GLN B N 1
ATOM 2808 C CA . GLN B 1 17 ? 50.188 35.719 -13.57 1 18.17 17 GLN B CA 1
ATOM 2809 C C . GLN B 1 17 ? 49.438 34.625 -12.805 1 18.17 17 GLN B C 1
ATOM 2811 O O . GLN B 1 17 ? 48.312 34.844 -12.344 1 18.17 17 GLN B O 1
ATOM 2816 N N . TYR B 1 18 ? 49.75 33.281 -13.039 1 20.78 18 TYR B N 1
ATOM 2817 C CA . TYR B 1 18 ? 49.312 32 -12.531 1 20.78 18 TYR B CA 1
ATOM 2818 C C . TYR B 1 18 ? 49.562 31.891 -11.023 1 20.78 18 TYR B C 1
ATOM 2820 O O . TYR B 1 18 ? 50.688 32 -10.57 1 20.78 18 TYR B O 1
ATOM 2828 N N . PRO B 1 19 ? 48.75 32.5 -10.125 1 19.88 19 PRO B N 1
ATOM 2829 C CA . PRO B 1 19 ? 49.25 32.438 -8.75 1 19.88 19 PRO B CA 1
ATOM 2830 C C . PRO B 1 19 ? 49.562 31.031 -8.273 1 19.88 19 PRO B C 1
ATOM 2832 O O . PRO B 1 19 ? 49 30.062 -8.773 1 19.88 19 PRO B O 1
ATOM 2835 N N . SER B 1 20 ? 50.75 30.672 -7.582 1 20.05 20 SER B N 1
ATOM 2836 C CA . SER B 1 20 ? 51.594 29.641 -7.016 1 20.05 20 SER B CA 1
ATOM 2837 C C . SER B 1 20 ? 50.844 28.797 -5.98 1 20.05 20 SER B C 1
ATOM 2839 O O . SER B 1 20 ? 51.438 27.875 -5.406 1 20.05 20 SER B O 1
ATOM 2841 N N . PHE B 1 21 ? 49.656 29.156 -5.426 1 20.91 21 PHE B N 1
ATOM 2842 C CA . PHE B 1 21 ? 49.531 28.703 -4.043 1 20.91 21 PHE B CA 1
ATOM 2843 C C . PHE B 1 21 ? 49.344 27.188 -3.988 1 20.91 21 PHE B C 1
ATOM 2845 O O . PHE B 1 21 ? 48.219 26.703 -4.16 1 20.91 21 PHE B O 1
ATOM 2852 N N . ILE B 1 22 ? 50.125 26.297 -4.68 1 22.92 22 ILE B N 1
ATOM 2853 C CA . ILE B 1 22 ? 50.031 24.828 -4.723 1 22.92 22 ILE B CA 1
ATOM 2854 C C . ILE B 1 22 ? 50.344 24.25 -3.34 1 22.92 22 ILE B C 1
ATOM 2856 O O . ILE B 1 22 ? 50.656 23.078 -3.207 1 22.92 22 ILE B O 1
ATOM 2860 N N . ASP B 1 23 ? 50.062 24.844 -2.215 1 19.97 23 ASP B N 1
ATOM 2861 C CA . ASP B 1 23 ? 50.875 24.312 -1.115 1 19.97 23 ASP B CA 1
ATOM 2862 C C . ASP B 1 23 ? 50.625 22.828 -0.919 1 19.97 23 ASP B C 1
ATOM 2864 O O . ASP B 1 23 ? 49.625 22.281 -1.377 1 19.97 23 ASP B O 1
ATOM 2868 N N . GLY B 1 24 ? 51.438 22 0 1 20.5 24 GLY B N 1
ATOM 2869 C CA . GLY B 1 24 ? 52.031 20.781 0.494 1 20.5 24 GLY B CA 1
ATOM 2870 C C . GLY B 1 24 ? 51.031 19.797 1.078 1 20.5 24 GLY B C 1
ATOM 2871 O O . GLY B 1 24 ? 51.344 18.609 1.203 1 20.5 24 GLY B O 1
ATOM 2872 N N . THR B 1 25 ? 50 20.125 1.848 1 21.69 25 THR B N 1
ATOM 2873 C CA . THR B 1 25 ? 49.625 19.312 2.988 1 21.69 25 THR B CA 1
ATOM 2874 C C . THR B 1 25 ? 48.781 18.109 2.537 1 21.69 25 THR B C 1
ATOM 2876 O O . THR B 1 25 ? 47.562 18.188 2.475 1 21.69 25 THR B O 1
ATOM 2879 N N . LEU B 1 26 ? 48.781 17.672 1.296 1 22.83 26 LEU B N 1
ATOM 2880 C CA . LEU B 1 26 ? 47.969 16.594 0.792 1 22.83 26 LEU B CA 1
ATOM 2881 C C . LEU B 1 26 ? 48.406 15.25 1.376 1 22.83 26 LEU B C 1
ATOM 2883 O O . LEU B 1 26 ? 47.812 14.211 1.066 1 22.83 26 LEU B O 1
ATOM 2887 N N . SER B 1 27 ? 49.531 15.102 1.837 1 20.33 27 SER B N 1
ATOM 2888 C CA . SER B 1 27 ? 50.188 13.812 2.064 1 20.33 27 SER B CA 1
ATOM 2889 C C . SER B 1 27 ? 49.406 12.984 3.088 1 20.33 27 SER B C 1
ATOM 2891 O O . SER B 1 27 ? 49.25 11.773 2.91 1 20.33 27 SER B O 1
ATOM 2893 N N . LYS B 1 28 ? 49.219 13.445 4.328 1 21.62 28 LYS B N 1
ATOM 2894 C CA . LYS B 1 28 ? 49.188 12.648 5.551 1 21.62 28 LYS B CA 1
ATOM 2895 C C . LYS B 1 28 ? 47.875 11.852 5.645 1 21.62 28 LYS B C 1
ATOM 2897 O O . LYS B 1 28 ? 47.781 10.938 6.465 1 21.62 28 LYS B O 1
ATOM 2902 N N . MET B 1 29 ? 46.781 12.234 5 1 20.06 29 MET B N 1
ATOM 2903 C CA . MET B 1 29 ? 45.5 11.719 5.496 1 20.06 29 MET B CA 1
ATOM 2904 C C . MET B 1 29 ? 45.219 10.312 4.957 1 20.06 29 MET B C 1
ATOM 2906 O O . MET B 1 29 ? 44.156 9.75 5.184 1 20.06 29 MET B O 1
ATOM 2910 N N . MET B 1 30 ? 46.062 9.695 4.16 1 22.12 30 MET B N 1
ATOM 2911 C CA . MET B 1 30 ? 45.781 8.398 3.564 1 22.12 30 MET B CA 1
ATOM 2912 C C . MET B 1 30 ? 45.781 7.305 4.629 1 22.12 30 MET B C 1
ATOM 2914 O O . MET B 1 30 ? 45.25 6.215 4.398 1 22.12 30 MET B O 1
ATOM 2918 N N . MET B 1 31 ? 46.656 7.312 5.59 1 20.92 31 MET B N 1
ATOM 2919 C CA . MET B 1 31 ? 47.062 6.113 6.32 1 20.92 31 MET B CA 1
ATOM 2920 C C . MET B 1 31 ? 45.906 5.621 7.215 1 20.92 31 MET B C 1
ATOM 2922 O O . MET B 1 31 ? 45.875 4.457 7.609 1 20.92 31 MET B O 1
ATOM 2926 N N . LYS B 1 32 ? 45.219 6.43 7.961 1 22.28 32 LYS B N 1
ATOM 2927 C CA . LYS B 1 32 ? 44.562 5.992 9.203 1 22.28 32 LYS B CA 1
ATOM 2928 C C . LYS B 1 32 ? 43.375 5.094 8.914 1 22.28 32 LYS B C 1
ATOM 2930 O O . LYS B 1 32 ? 42.781 4.52 9.836 1 22.28 32 LYS B O 1
ATOM 2935 N N . SER B 1 33 ? 42.875 4.945 7.73 1 21.38 33 SER B N 1
ATOM 2936 C CA . SER B 1 33 ? 41.562 4.316 7.559 1 21.38 33 SER B CA 1
ATOM 2937 C C . SER B 1 33 ? 41.688 2.795 7.609 1 21.38 33 SER B C 1
ATOM 2939 O O . SER B 1 33 ? 40.656 2.09 7.512 1 21.38 33 SER B O 1
ATOM 2941 N N . ALA B 1 34 ? 42.844 2.236 7.445 1 23.12 34 ALA B N 1
ATOM 2942 C CA . ALA B 1 34 ? 42.969 0.785 7.32 1 23.12 34 ALA B CA 1
ATOM 2943 C C . ALA B 1 34 ? 42.562 0.093 8.625 1 23.12 34 ALA B C 1
ATOM 2945 O O . ALA B 1 34 ? 41.969 -0.983 8.602 1 23.12 34 ALA B O 1
ATOM 2946 N N . LEU B 1 35 ? 43.031 0.567 9.789 1 21.33 35 LEU B N 1
ATOM 2947 C CA . LEU B 1 35 ? 43.031 -0.249 11 1 21.33 35 LEU B CA 1
ATOM 2948 C C . LEU B 1 35 ? 41.625 -0.445 11.523 1 21.33 35 LEU B C 1
ATOM 2950 O O . LEU B 1 35 ? 41.375 -1.365 12.305 1 21.33 35 LEU B O 1
ATOM 2954 N N . ALA B 1 36 ? 40.719 0.463 11.32 1 20.02 36 ALA B N 1
ATOM 2955 C CA . ALA B 1 36 ? 39.5 0.394 12.117 1 20.02 36 ALA B CA 1
ATOM 2956 C C . ALA B 1 36 ? 38.594 -0.746 11.648 1 20.02 36 ALA B C 1
ATOM 2958 O O . ALA B 1 36 ? 37.562 -1.016 12.25 1 20.02 36 ALA B O 1
ATOM 2959 N N . TYR B 1 37 ? 38.875 -1.406 10.578 1 22.95 37 TYR B N 1
ATOM 2960 C CA . TYR B 1 37 ? 38 -2.436 10.047 1 22.95 37 TYR B CA 1
ATOM 2961 C C . TYR B 1 37 ? 37.969 -3.65 10.961 1 22.95 37 TYR B C 1
ATOM 2963 O O . TYR B 1 37 ? 37 -4.445 10.906 1 22.95 37 TYR B O 1
ATOM 2971 N N . CYS B 1 38 ? 39.031 -3.961 11.656 1 21.95 38 CYS B N 1
ATOM 2972 C CA . CYS B 1 38 ? 39.156 -5.273 12.281 1 21.95 38 CYS B CA 1
ATOM 2973 C C . CYS B 1 38 ? 38.188 -5.398 13.453 1 21.95 38 CYS B C 1
ATOM 2975 O O . CYS B 1 38 ? 37.812 -6.508 13.844 1 21.95 38 CYS B O 1
ATOM 2977 N N . SER B 1 39 ? 38.062 -4.367 14.297 1 21.67 39 SER B N 1
ATOM 2978 C CA . SER B 1 39 ? 37.562 -4.656 15.641 1 21.67 39 SER B CA 1
ATOM 2979 C C . SER B 1 39 ? 36.062 -4.957 15.625 1 21.67 39 SER B C 1
ATOM 2981 O O . SER B 1 39 ? 35.5 -5.402 16.625 1 21.67 39 SER B O 1
ATOM 2983 N N . TYR B 1 40 ? 35.312 -4.473 14.648 1 21.97 40 TYR B N 1
ATOM 2984 C CA . TYR B 1 40 ? 33.875 -4.457 14.898 1 21.97 40 TYR B CA 1
ATOM 2985 C C . TYR B 1 40 ? 33.281 -5.859 14.781 1 21.97 40 TYR B C 1
ATOM 2987 O O . TYR B 1 40 ? 32.094 -6.051 14.984 1 21.97 40 TYR B O 1
ATOM 2995 N N . VAL B 1 41 ? 34.031 -6.816 14.266 1 23 41 VAL B N 1
ATOM 2996 C CA . VAL B 1 41 ? 33.438 -8.141 14.156 1 23 41 VAL B CA 1
ATOM 2997 C C . VAL B 1 41 ? 33.156 -8.695 15.547 1 23 41 VAL B C 1
ATOM 2999 O O . VAL B 1 41 ? 32.188 -9.453 15.734 1 23 41 VAL B O 1
ATOM 3002 N N . ALA B 1 42 ? 34.031 -8.375 16.5 1 21.08 42 ALA B N 1
ATOM 3003 C CA . ALA B 1 42 ? 33.969 -9.156 17.734 1 21.08 42 ALA B CA 1
ATOM 3004 C C . ALA B 1 42 ? 32.688 -8.867 18.5 1 21.08 42 ALA B C 1
ATOM 3006 O O . ALA B 1 42 ? 32.125 -9.758 19.141 1 21.08 42 ALA B O 1
ATOM 3007 N N . ALA B 1 43 ? 32.312 -7.598 18.438 1 21.08 43 ALA B N 1
ATOM 3008 C CA . ALA B 1 43 ? 31.375 -7.266 19.516 1 21.08 43 ALA B CA 1
ATOM 3009 C C . ALA B 1 43 ? 30.016 -7.914 19.281 1 21.08 43 ALA B C 1
ATOM 3011 O O . ALA B 1 43 ? 29.172 -7.945 20.188 1 21.08 43 ALA B O 1
ATOM 3012 N N . VAL B 1 44 ? 29.734 -8.242 18.062 1 22.16 44 VAL B N 1
ATOM 3013 C CA . VAL B 1 44 ? 28.344 -8.688 17.891 1 22.16 44 VAL B CA 1
ATOM 3014 C C . VAL B 1 44 ? 28.156 -10.031 18.609 1 22.16 44 VAL B C 1
ATOM 3016 O O . VAL B 1 44 ? 27.031 -10.453 18.844 1 22.16 44 VAL B O 1
ATOM 3019 N N . LEU B 1 45 ? 29.281 -10.742 18.859 1 20.66 45 LEU B N 1
ATOM 3020 C CA . LEU B 1 45 ? 29.031 -12.078 19.391 1 20.66 45 LEU B CA 1
ATOM 3021 C C . LEU B 1 45 ? 28.344 -12.008 20.75 1 20.66 45 LEU B C 1
ATOM 3023 O O . LEU B 1 45 ? 27.625 -12.938 21.125 1 20.66 45 LEU B O 1
ATOM 3027 N N . LEU B 1 46 ? 28.875 -11.086 21.562 1 20.39 46 LEU B N 1
ATOM 3028 C CA . LEU B 1 46 ? 28.656 -11.375 22.984 1 20.39 46 LEU B CA 1
ATOM 3029 C C . LEU B 1 46 ? 27.172 -11.289 23.312 1 20.39 46 LEU B C 1
ATOM 3031 O O . LEU B 1 46 ? 26.719 -11.867 24.312 1 20.39 46 LEU B O 1
ATOM 3035 N N . ALA B 1 47 ? 26.469 -10.383 22.641 1 19.77 47 ALA B N 1
ATOM 3036 C CA . ALA B 1 47 ? 25.328 -9.992 23.453 1 19.77 47 ALA B CA 1
ATOM 3037 C C . ALA B 1 47 ? 24.25 -11.086 23.453 1 19.77 47 ALA B C 1
ATOM 3039 O O . ALA B 1 47 ? 23.078 -10.812 23.703 1 19.77 47 ALA B O 1
ATOM 3040 N N . ALA B 1 48 ? 24.516 -12.195 22.703 1 18.64 48 ALA B N 1
ATOM 3041 C CA . ALA B 1 48 ? 23.375 -13.102 22.594 1 18.64 48 ALA B CA 1
ATOM 3042 C C . ALA B 1 48 ? 22.781 -13.422 23.969 1 18.64 48 ALA B C 1
ATOM 3044 O O . ALA B 1 48 ? 21.578 -13.289 24.172 1 18.64 48 ALA B O 1
ATOM 3045 N N . SER B 1 49 ? 23.141 -14.609 24.438 1 17.91 49 SER B N 1
ATOM 3046 C CA . SER B 1 49 ? 22.359 -15.625 25.125 1 17.91 49 SER B CA 1
ATOM 3047 C C . SER B 1 49 ? 22.25 -15.344 26.609 1 17.91 49 SER B C 1
ATOM 3049 O O . SER B 1 49 ? 22.547 -16.219 27.438 1 17.91 49 SER B O 1
ATOM 3051 N N . LYS B 1 50 ? 22.406 -14.094 27.062 1 19.72 50 LYS B N 1
ATOM 3052 C CA . LYS B 1 50 ? 22.484 -14.102 28.516 1 19.72 50 LYS B CA 1
ATOM 3053 C C . LYS B 1 50 ? 21.219 -14.703 29.125 1 19.72 50 LYS B C 1
ATOM 3055 O O . LYS B 1 50 ? 21.047 -14.703 30.344 1 19.72 50 LYS B O 1
ATOM 3060 N N . ASN B 1 51 ? 20 -14.789 28.469 1 18.22 51 ASN B N 1
ATOM 3061 C CA . ASN B 1 51 ? 18.891 -14.797 29.391 1 18.22 51 ASN B CA 1
ATOM 3062 C C . ASN B 1 51 ? 18.828 -16.094 30.188 1 18.22 51 ASN B C 1
ATOM 3064 O O . ASN B 1 51 ? 18.5 -17.156 29.641 1 18.22 51 ASN B O 1
ATOM 3068 N N . THR B 1 52 ? 19.734 -16.344 31.125 1 17.75 52 THR B N 1
ATOM 3069 C CA . THR B 1 52 ? 19.844 -17.438 32.094 1 17.75 52 THR B CA 1
ATOM 3070 C C . THR B 1 52 ? 18.469 -17.812 32.656 1 17.75 52 THR B C 1
ATOM 3072 O O . THR B 1 52 ? 17.531 -17.016 32.531 1 17.75 52 THR B O 1
ATOM 3075 N N . ALA B 1 53 ? 18.438 -18.609 33.844 1 17.17 53 ALA B N 1
ATOM 3076 C CA . ALA B 1 53 ? 18.047 -19.672 34.781 1 17.17 53 ALA B CA 1
ATOM 3077 C C . ALA B 1 53 ? 17.016 -19.172 35.781 1 17.17 53 ALA B C 1
ATOM 3079 O O . ALA B 1 53 ? 16.453 -19.938 36.562 1 17.17 53 ALA B O 1
ATOM 3080 N N . ALA B 1 54 ? 16.672 -17.906 36.125 1 17.12 54 ALA B N 1
ATOM 3081 C CA . ALA B 1 54 ? 16.266 -17.797 37.531 1 17.12 54 ALA B CA 1
ATOM 3082 C C . ALA B 1 54 ? 14.984 -18.594 37.781 1 17.12 54 ALA B C 1
ATOM 3084 O O . ALA B 1 54 ? 13.922 -18.25 37.25 1 17.12 54 ALA B O 1
ATOM 3085 N N . LEU B 1 55 ? 14.938 -19.906 38.094 1 18.56 55 LEU B N 1
ATOM 3086 C CA . LEU B 1 55 ? 13.969 -20.859 38.625 1 18.56 55 LEU B CA 1
ATOM 3087 C C . LEU B 1 55 ? 13.438 -20.391 39.969 1 18.56 55 LEU B C 1
ATOM 3089 O O . LEU B 1 55 ? 14.148 -20.438 40.969 1 18.56 55 LEU B O 1
ATOM 3093 N N . SER B 1 56 ? 12.914 -19.219 40.312 1 16.91 56 SER B N 1
ATOM 3094 C CA . SER B 1 56 ? 12.594 -18.984 41.719 1 16.91 56 SER B CA 1
ATOM 3095 C C . SER B 1 56 ? 11.664 -20.062 42.281 1 16.91 56 SER B C 1
ATOM 3097 O O . SER B 1 56 ? 10.656 -20.391 41.625 1 16.91 56 SER B O 1
ATOM 3099 N N . ILE B 1 57 ? 11.992 -20.859 43.375 1 17.39 57 ILE B N 1
ATOM 3100 C CA . ILE B 1 57 ? 11.516 -21.734 44.438 1 17.39 57 ILE B CA 1
ATOM 3101 C C . ILE B 1 57 ? 10.516 -20.984 45.312 1 17.39 57 ILE B C 1
ATOM 3103 O O . ILE B 1 57 ? 9.898 -21.578 46.188 1 17.39 57 ILE B O 1
ATOM 3107 N N . ILE B 1 58 ? 10.164 -19.703 45.219 1 17.44 58 ILE B N 1
ATOM 3108 C CA . ILE B 1 58 ? 9.781 -19.078 46.469 1 17.44 58 ILE B CA 1
ATOM 3109 C C . ILE B 1 58 ? 8.586 -19.828 47.062 1 17.44 58 ILE B C 1
ATOM 3111 O O . ILE B 1 58 ? 7.586 -20.047 46.406 1 17.44 58 ILE B O 1
ATOM 3115 N N . SER B 1 59 ? 8.664 -20.281 48.438 1 17.55 59 SER B N 1
ATOM 3116 C CA . SER B 1 59 ? 8.195 -20.953 49.656 1 17.55 59 SER B CA 1
ATOM 3117 C C . SER B 1 59 ? 6.879 -20.344 50.156 1 17.55 59 SER B C 1
ATOM 3119 O O . SER B 1 59 ? 5.891 -21.062 50.312 1 17.55 59 SER B O 1
ATOM 3121 N N . ASN B 1 60 ? 7.008 -19.516 51.312 1 17.05 60 ASN B N 1
ATOM 3122 C CA . ASN B 1 60 ? 6.551 -19.547 52.688 1 17.05 60 ASN B CA 1
ATOM 3123 C C . ASN B 1 60 ? 5.195 -18.859 52.875 1 17.05 60 ASN B C 1
ATOM 3125 O O . ASN B 1 60 ? 4.758 -18.125 51.969 1 17.05 60 ASN B O 1
ATOM 3129 N N . ASP B 1 61 ? 4.914 -18.125 54.156 1 17.62 61 ASP B N 1
ATOM 3130 C CA . ASP B 1 61 ? 4.047 -18.062 55.344 1 17.62 61 ASP B CA 1
ATOM 3131 C C . ASP B 1 61 ? 3.043 -16.922 55.219 1 17.62 61 ASP B C 1
ATOM 3133 O O . ASP B 1 61 ? 3.271 -15.836 55.75 1 17.62 61 ASP B O 1
ATOM 3137 N N . ARG B 1 62 ? 2.396 -16.516 54.25 1 18.92 62 ARG B N 1
ATOM 3138 C CA . ARG B 1 62 ? 1.883 -15.156 54.344 1 18.92 62 ARG B CA 1
ATOM 3139 C C . ARG B 1 62 ? 0.754 -15.039 55.344 1 18.92 62 ARG B C 1
ATOM 3141 O O . ARG B 1 62 ? -0.419 -15.203 55 1 18.92 62 ARG B O 1
ATOM 3148 N N . SER B 1 63 ? 0.843 -15.484 56.562 1 17.7 63 SER B N 1
ATOM 3149 C CA . SER B 1 63 ? -0.171 -15.336 57.594 1 17.7 63 SER B CA 1
ATOM 3150 C C . SER B 1 63 ? -0.41 -13.867 57.906 1 17.7 63 SER B C 1
ATOM 3152 O O . SER B 1 63 ? -1.505 -13.492 58.344 1 17.7 63 SER B O 1
ATOM 3154 N N . ILE B 1 64 ? 0.69 -13.008 58.156 1 17.09 64 ILE B N 1
ATOM 3155 C CA . ILE B 1 64 ? 0.663 -12.266 59.406 1 17.09 64 ILE B CA 1
ATOM 3156 C C . ILE B 1 64 ? -0.527 -11.305 59.406 1 17.09 64 ILE B C 1
ATOM 3158 O O . ILE B 1 64 ? -0.92 -10.789 58.344 1 17.09 64 ILE B O 1
ATOM 3162 N N . ASN B 1 65 ? -0.962 -10.828 60.688 1 17.45 65 ASN B N 1
ATOM 3163 C CA . ASN B 1 65 ? -1.837 -10.219 61.688 1 17.45 65 ASN B CA 1
ATOM 3164 C C . ASN B 1 65 ? -1.797 -8.695 61.594 1 17.45 65 ASN B C 1
ATOM 3166 O O . ASN B 1 65 ? -2.16 -8.008 62.562 1 17.45 65 ASN B O 1
ATOM 3170 N N . ARG B 1 66 ? -1.309 -8.102 60.531 1 16.55 66 ARG B N 1
ATOM 3171 C CA . ARG B 1 66 ? -0.845 -6.754 60.812 1 16.55 66 ARG B CA 1
ATOM 3172 C C . ARG B 1 66 ? -1.831 -6.027 61.75 1 16.55 66 ARG B C 1
ATOM 3174 O O . ARG B 1 66 ? -2.994 -6.422 61.844 1 16.55 66 ARG B O 1
ATOM 3181 N N . ARG B 1 67 ? -1.815 -4.578 61.562 1 15.82 67 ARG B N 1
ATOM 3182 C CA . ARG B 1 67 ? -1.515 -3.32 62.25 1 15.82 67 ARG B CA 1
ATOM 3183 C C . ARG B 1 67 ? -2.785 -2.67 62.781 1 15.82 67 ARG B C 1
ATOM 3185 O O . ARG B 1 67 ? -3.746 -2.465 62.031 1 15.82 67 ARG B O 1
ATOM 3192 N N . ASP B 1 68 ? -3.07 -2.594 64.062 1 16.94 68 ASP B N 1
ATOM 3193 C CA . ASP B 1 68 ? -3.941 -2.02 65.125 1 16.94 68 ASP B CA 1
ATOM 3194 C C . ASP B 1 68 ? -4.207 -0.54 64.812 1 16.94 68 ASP B C 1
ATOM 3196 O O . ASP B 1 68 ? -5.336 -0.069 65 1 16.94 68 ASP B O 1
ATOM 3200 N N . ALA B 1 69 ? -3.082 0.369 65 1 17.44 69 ALA B N 1
ATOM 3201 C CA . ALA B 1 69 ? -3.188 1.393 66.062 1 17.44 69 ALA B CA 1
ATOM 3202 C C . ALA B 1 69 ? -4.125 2.516 65.625 1 17.44 69 ALA B C 1
ATOM 3204 O O . ALA B 1 69 ? -5.039 2.891 66.375 1 17.44 69 ALA B O 1
ATOM 3205 N N . LEU B 1 70 ? -3.467 3.756 65.25 1 18.06 70 LEU B N 1
ATOM 3206 C CA . LEU B 1 70 ? -3.443 5.016 65.938 1 18.06 70 LEU B CA 1
ATOM 3207 C C . LEU B 1 70 ? -4.652 5.875 65.625 1 18.06 70 LEU B C 1
ATOM 3209 O O . LEU B 1 70 ? -5.234 5.723 64.562 1 18.06 70 LEU B O 1
ATOM 3213 N N . ILE B 1 71 ? -4.816 7.168 66.312 1 19.67 71 ILE B N 1
ATOM 3214 C CA . ILE B 1 71 ? -5.656 8.102 67.062 1 19.67 71 ILE B CA 1
ATOM 3215 C C . ILE B 1 71 ? -6.207 9.172 66.125 1 19.67 71 ILE B C 1
ATOM 3217 O O . ILE B 1 71 ? -7.398 9.484 66.125 1 19.67 71 ILE B O 1
ATOM 3221 N N . GLY B 1 72 ? -5.348 10.086 65.375 1 20.03 72 GLY B N 1
ATOM 3222 C CA . GLY B 1 72 ? -5.504 11.508 65.688 1 20.03 72 GLY B CA 1
ATOM 3223 C C . GLY B 1 72 ? -6.734 12.117 65 1 20.03 72 GLY B C 1
ATOM 3224 O O . GLY B 1 72 ? -7.332 11.516 64.125 1 20.03 72 GLY B O 1
ATOM 3225 N N . GLY B 1 73 ? -7.043 13.586 65.312 1 21.61 73 GLY B N 1
ATOM 3226 C CA . GLY B 1 73 ? -8.031 14.641 65.5 1 21.61 73 GLY B CA 1
ATOM 3227 C C . GLY B 1 73 ? -8.438 15.305 64.188 1 21.61 73 GLY B C 1
ATOM 3228 O O . GLY B 1 73 ? -9.281 16.203 64.188 1 21.61 73 GLY B O 1
ATOM 3229 N N . ALA B 1 74 ? -7.809 15.008 63 1 22.67 74 ALA B N 1
ATOM 3230 C CA . ALA B 1 74 ? -7.723 16.25 62.219 1 22.67 74 ALA B CA 1
ATOM 3231 C C . ALA B 1 74 ? -9.109 16.766 61.844 1 22.67 74 ALA B C 1
ATOM 3233 O O . ALA B 1 74 ? -9.992 15.992 61.5 1 22.67 74 ALA B O 1
ATOM 3234 N N . ALA B 1 75 ? -9.266 18.125 62.125 1 25.95 75 ALA B N 1
ATOM 3235 C CA . ALA B 1 75 ? -10.266 19.172 61.969 1 25.95 75 ALA B CA 1
ATOM 3236 C C . ALA B 1 75 ? -10.75 19.281 60.531 1 25.95 75 ALA B C 1
ATOM 3238 O O . ALA B 1 75 ? -9.992 19.047 59.594 1 25.95 75 ALA B O 1
ATOM 3239 N N . THR B 1 76 ? -12.023 19.312 60.344 1 26.41 76 THR B N 1
ATOM 3240 C CA . THR B 1 76 ? -12.977 19.453 59.25 1 26.41 76 THR B CA 1
ATOM 3241 C C . THR B 1 76 ? -12.695 20.703 58.438 1 26.41 76 THR B C 1
ATOM 3243 O O . THR B 1 76 ? -12.891 21.828 58.938 1 26.41 76 THR B O 1
ATOM 3246 N N . ILE B 1 77 ? -11.406 20.938 57.906 1 25.48 77 ILE B N 1
ATOM 3247 C CA . ILE B 1 77 ? -11.32 22.234 57.25 1 25.48 77 ILE B CA 1
ATOM 3248 C C . ILE B 1 77 ? -12.406 22.344 56.156 1 25.48 77 ILE B C 1
ATOM 3250 O O . ILE B 1 77 ? -12.531 21.469 55.312 1 25.48 77 ILE B O 1
ATOM 3254 N N . LEU B 1 78 ? -13.43 23.109 56.469 1 27.44 78 LEU B N 1
ATOM 3255 C CA . LEU B 1 78 ? -14.523 23.562 55.625 1 27.44 78 LEU B CA 1
ATOM 3256 C C . LEU B 1 78 ? -13.992 24.156 54.312 1 27.44 78 LEU B C 1
ATOM 3258 O O . LEU B 1 78 ? -13.352 25.219 54.344 1 27.44 78 LEU B O 1
ATOM 3262 N N . GLY B 1 79 ? -13.344 23.406 53.438 1 26.31 79 GLY B N 1
ATOM 3263 C CA . GLY B 1 79 ? -12.797 23.984 52.219 1 26.31 79 GLY B CA 1
ATOM 3264 C C . GLY B 1 79 ? -13.781 24.844 51.438 1 26.31 79 GLY B C 1
ATOM 3265 O O . GLY B 1 79 ? -14.969 24.516 51.375 1 26.31 79 GLY B O 1
ATOM 3266 N N . ALA B 1 80 ? -13.5 26.203 51.406 1 31.81 80 ALA B N 1
ATOM 3267 C CA . ALA B 1 80 ? -14.188 27.25 50.656 1 31.81 80 ALA B CA 1
ATOM 3268 C C . ALA B 1 80 ? -14.484 26.797 49.25 1 31.81 80 ALA B C 1
ATOM 3270 O O . ALA B 1 80 ? -13.688 26.078 48.625 1 31.81 80 ALA B O 1
ATOM 3271 N N . PRO B 1 81 ? -15.727 27.031 48.781 1 31.88 81 PRO B N 1
ATOM 3272 C CA . PRO B 1 81 ? -16.188 26.656 47.438 1 31.88 81 PRO B CA 1
ATOM 3273 C C . PRO B 1 81 ? -15.281 27.203 46.344 1 31.88 81 PRO B C 1
ATOM 3275 O O . PRO B 1 81 ? -14.852 28.359 46.406 1 31.88 81 PRO B O 1
ATOM 3278 N N . LEU B 1 82 ? -14.445 26.438 45.75 1 31.02 82 LEU B N 1
ATOM 3279 C CA . LEU B 1 82 ? -13.68 26.812 44.562 1 31.02 82 LEU B CA 1
ATOM 3280 C C . LEU B 1 82 ? -14.547 27.594 43.562 1 31.02 82 LEU B C 1
ATOM 3282 O O . LEU B 1 82 ? -15.617 27.125 43.188 1 31.02 82 LEU B O 1
ATOM 3286 N N . ALA B 1 83 ? -14.461 28.953 43.562 1 31.03 83 ALA B N 1
ATOM 3287 C CA . ALA B 1 83 ? -15.039 29.859 42.594 1 31.03 83 ALA B CA 1
ATOM 3288 C C . ALA B 1 83 ? -14.992 29.266 41.188 1 31.03 83 ALA B C 1
ATOM 3290 O O . ALA B 1 83 ? -13.984 28.672 40.781 1 31.03 83 ALA B O 1
ATOM 3291 N N . CYS B 1 84 ? -16.125 29 40.625 1 31.61 84 CYS B N 1
ATOM 3292 C CA . CYS B 1 84 ? -16.453 28.672 39.25 1 31.61 84 CYS B CA 1
ATOM 3293 C C . CYS B 1 84 ? -15.656 29.531 38.281 1 31.61 84 CYS B C 1
ATOM 3295 O O . CYS B 1 84 ? -15.75 30.766 38.312 1 31.61 84 CYS B O 1
ATOM 3297 N N . GLY B 1 85 ? -14.508 29.109 37.781 1 33.41 85 GLY B N 1
ATOM 3298 C CA . GLY B 1 85 ? -13.562 29.672 36.812 1 33.41 85 GLY B CA 1
ATOM 3299 C C . GLY B 1 85 ? -14.234 30.547 35.781 1 33.41 85 GLY B C 1
ATOM 3300 O O . GLY B 1 85 ? -15.414 30.375 35.469 1 33.41 85 GLY B O 1
ATOM 3301 N N . ALA B 1 86 ? -13.656 31.703 35.438 1 36.03 86 ALA B N 1
ATOM 3302 C CA . ALA B 1 86 ? -13.867 32.656 34.344 1 36.03 86 ALA B CA 1
ATOM 3303 C C . ALA B 1 86 ? -14.289 31.938 33.062 1 36.03 86 ALA B C 1
ATOM 3305 O O . ALA B 1 86 ? -13.789 30.859 32.781 1 36.03 86 ALA B O 1
ATOM 3306 N N . ALA B 1 87 ? -15.344 32.188 32.469 1 37.94 87 ALA B N 1
ATOM 3307 C CA . ALA B 1 87 ? -15.898 31.797 31.172 1 37.94 87 ALA B CA 1
ATOM 3308 C C . ALA B 1 87 ? -14.805 31.766 30.109 1 37.94 87 ALA B C 1
ATOM 3310 O O . ALA B 1 87 ? -14.242 32.812 29.75 1 37.94 87 ALA B O 1
ATOM 3311 N N . SER B 1 88 ? -13.891 30.844 30.031 1 38.75 88 SER B N 1
ATOM 3312 C CA . SER B 1 88 ? -12.836 30.656 29.047 1 38.75 88 SER B CA 1
ATOM 3313 C C . SER B 1 88 ? -13.289 31.078 27.656 1 38.75 88 SER B C 1
ATOM 3315 O O . SER B 1 88 ? -14.422 30.797 27.25 1 38.75 88 SER B O 1
ATOM 3317 N N . THR B 1 89 ? -13.086 32.281 27.109 1 41.81 89 THR B N 1
ATOM 3318 C CA . THR B 1 89 ? -13.312 32.688 25.734 1 41.81 89 THR B CA 1
ATOM 3319 C C . THR B 1 89 ? -13.398 31.469 24.828 1 41.81 89 THR B C 1
ATOM 3321 O O . THR B 1 89 ? -12.531 30.594 24.875 1 41.81 89 THR B O 1
ATOM 3324 N N . PRO B 1 90 ? -14.594 31.078 24.422 1 52.81 90 PRO B N 1
ATOM 3325 C CA . PRO B 1 90 ? -14.766 29.891 23.562 1 52.81 90 PRO B CA 1
ATOM 3326 C C . PRO B 1 90 ? -13.633 29.734 22.562 1 52.81 90 PRO B C 1
ATOM 3328 O O . PRO B 1 90 ? -13.227 30.703 21.922 1 52.81 90 PRO B O 1
ATOM 3331 N N . SER B 1 91 ? -12.625 28.828 22.719 1 78.5 91 SER B N 1
ATOM 3332 C CA . SER B 1 91 ? -11.453 28.547 21.891 1 78.5 91 SER B CA 1
ATOM 3333 C C . SER B 1 91 ? -11.82 28.406 20.422 1 78.5 91 SER B C 1
ATOM 3335 O O . SER B 1 91 ? -12.828 27.797 20.078 1 78.5 91 SER B O 1
ATOM 3337 N N . LYS B 1 92 ? -11.492 29.422 19.516 1 94.5 92 LYS B N 1
ATOM 3338 C CA . LYS B 1 92 ? -11.672 29.375 18.062 1 94.5 92 LYS B CA 1
ATOM 3339 C C . LYS B 1 92 ? -11.438 27.969 17.531 1 94.5 92 LYS B C 1
ATOM 3341 O O . LYS B 1 92 ? -10.562 27.25 18.016 1 94.5 92 LYS B O 1
ATOM 3346 N N . PRO B 1 93 ? -12.305 27.484 16.656 1 98.31 93 PRO B N 1
ATOM 3347 C CA . PRO B 1 93 ? -12.25 26.109 16.172 1 98.31 93 PRO B CA 1
ATOM 3348 C C . PRO B 1 93 ? -11.07 25.844 15.242 1 98.31 93 PRO B C 1
ATOM 3350 O O . PRO B 1 93 ? -10.477 26.797 14.719 1 98.31 93 PRO B O 1
ATOM 3353 N N . VAL B 1 94 ? -10.719 24.625 15.148 1 98.81 94 VAL B N 1
ATOM 3354 C CA . VAL B 1 94 ? -9.828 24.141 14.094 1 98.81 94 VAL B CA 1
ATOM 3355 C C . VAL B 1 94 ? -10.648 23.609 12.922 1 98.81 94 VAL B C 1
ATOM 3357 O O . VAL B 1 94 ? -11.586 22.828 13.117 1 98.81 94 VAL B O 1
ATOM 3360 N N . ALA B 1 95 ? -10.352 24.094 11.742 1 98.94 95 ALA B N 1
ATOM 3361 C CA . ALA B 1 95 ? -11.008 23.562 10.555 1 98.94 95 ALA B CA 1
ATOM 3362 C C . ALA B 1 95 ? -10.203 22.406 9.969 1 98.94 95 ALA B C 1
ATOM 3364 O O . ALA B 1 95 ? -8.977 22.453 9.914 1 98.94 95 ALA B O 1
ATOM 3365 N N . VAL B 1 96 ? -10.938 21.359 9.547 1 98.88 96 VAL B N 1
ATOM 3366 C CA . VAL B 1 96 ? -10.32 20.219 8.875 1 98.88 96 VAL B CA 1
ATOM 3367 C C . VAL B 1 96 ? -10.867 20.094 7.461 1 98.88 96 VAL B C 1
ATOM 3369 O O . VAL B 1 96 ? -12.031 19.719 7.273 1 98.88 96 VAL B O 1
ATOM 3372 N N . LEU B 1 97 ? -10.023 20.469 6.48 1 98.81 97 LEU B N 1
ATOM 3373 C CA . LEU B 1 97 ? -10.359 20.234 5.082 1 98.81 97 LEU B CA 1
ATOM 3374 C C . LEU B 1 97 ? -10.133 18.766 4.703 1 98.81 97 LEU B C 1
ATOM 3376 O O . LEU B 1 97 ? -9.07 18.219 4.973 1 98.81 97 LEU B O 1
ATOM 3380 N N . GLY B 1 98 ? -11.07 18.188 4.047 1 97.88 98 GLY B N 1
ATOM 3381 C CA . GLY B 1 98 ? -11 16.75 3.785 1 97.88 98 GLY B CA 1
ATOM 3382 C C . GLY B 1 98 ? -11.461 15.914 4.961 1 97.88 98 GLY B C 1
ATOM 3383 O O . GLY B 1 98 ? -10.961 14.805 5.168 1 97.88 98 GLY B O 1
ATOM 3384 N N . ALA B 1 99 ? -12.438 16.359 5.664 1 97.69 99 ALA B N 1
ATOM 3385 C CA . ALA B 1 99 ? -12.859 15.742 6.914 1 97.69 99 ALA B CA 1
ATOM 3386 C C . ALA B 1 99 ? -13.562 14.414 6.66 1 97.69 99 ALA B C 1
ATOM 3388 O O . ALA B 1 99 ? -13.656 13.57 7.559 1 97.69 99 ALA B O 1
ATOM 3389 N N . SER B 1 100 ? -14.016 14.188 5.496 1 94.44 100 SER B N 1
ATOM 3390 C CA . SER B 1 100 ? -14.719 12.945 5.199 1 94.44 100 SER B CA 1
ATOM 3391 C C . SER B 1 100 ? -13.75 11.844 4.781 1 94.44 100 SER B C 1
ATOM 3393 O O . SER B 1 100 ? -14.148 10.695 4.594 1 94.44 100 SER B O 1
ATOM 3395 N N . GLY B 1 101 ? -12.523 12.234 4.633 1 93.81 101 GLY B N 1
ATOM 3396 C CA . GLY B 1 101 ? -11.508 11.234 4.332 1 93.81 101 GLY B CA 1
ATOM 3397 C C . GLY B 1 101 ? -11.039 10.477 5.559 1 93.81 101 GLY B C 1
ATOM 3398 O O . GLY B 1 101 ? -11.445 10.789 6.68 1 93.81 101 GLY B O 1
ATOM 3399 N N . LYS B 1 102 ? -10.188 9.5 5.352 1 91.62 102 LYS B N 1
ATOM 3400 C CA . LYS B 1 102 ? -9.719 8.633 6.434 1 91.62 102 LYS B CA 1
ATOM 3401 C C . LYS B 1 102 ? -8.898 9.422 7.449 1 91.62 102 LYS B C 1
ATOM 3403 O O . LYS B 1 102 ? -9.203 9.406 8.648 1 91.62 102 LYS B O 1
ATOM 3408 N N . THR B 1 103 ? -7.906 10.141 7.016 1 94.94 103 THR B N 1
ATOM 3409 C CA . THR B 1 103 ? -7.055 10.883 7.934 1 94.94 103 THR B CA 1
ATOM 3410 C C . THR B 1 103 ? -7.777 12.117 8.477 1 94.94 103 THR B C 1
ATOM 3412 O O . THR B 1 103 ? -7.668 12.438 9.656 1 94.94 103 THR B O 1
ATOM 3415 N N . GLY B 1 104 ? -8.531 12.789 7.578 1 97.19 104 GLY B N 1
ATOM 3416 C CA . GLY B 1 104 ? -9.281 13.961 8.016 1 97.19 104 GLY B CA 1
ATOM 3417 C C . GLY B 1 104 ? -10.289 13.648 9.102 1 97.19 104 GLY B C 1
ATOM 3418 O O . GLY B 1 104 ? -10.406 14.398 10.078 1 97.19 104 GLY B O 1
ATOM 3419 N N . ALA B 1 105 ? -10.953 12.555 8.961 1 95.94 105 ALA B N 1
ATOM 3420 C CA . ALA B 1 105 ? -11.938 12.148 9.961 1 95.94 105 ALA B CA 1
ATOM 3421 C C . ALA B 1 105 ? -11.258 11.883 11.305 1 95.94 105 ALA B C 1
ATOM 3423 O O . ALA B 1 105 ? -11.828 12.172 12.359 1 95.94 105 ALA B O 1
ATOM 3424 N N . LEU B 1 106 ? -10.086 11.359 11.227 1 95.19 106 LEU B N 1
ATOM 3425 C CA . LEU B 1 106 ? -9.344 11.078 12.453 1 95.19 106 LEU B CA 1
ATOM 3426 C C . LEU B 1 106 ? -8.859 12.359 13.109 1 95.19 106 LEU B C 1
ATOM 3428 O O . LEU B 1 106 ? -8.781 12.445 14.336 1 95.19 106 LEU B O 1
ATOM 3432 N N . CYS B 1 107 ? -8.586 13.352 12.312 1 97.62 107 CYS B N 1
ATOM 3433 C CA . CYS B 1 107 ? -8.273 14.656 12.883 1 97.62 107 CYS B CA 1
ATOM 3434 C C . CYS B 1 107 ? -9.477 15.227 13.633 1 97.62 107 CYS B C 1
ATOM 3436 O O . CYS B 1 107 ? -9.328 15.742 14.742 1 97.62 107 CYS B O 1
ATOM 3438 N N . VAL B 1 108 ? -10.617 15.078 13 1 98 108 VAL B N 1
ATOM 3439 C CA . VAL B 1 108 ? -11.844 15.531 13.641 1 98 108 VAL B CA 1
ATOM 3440 C C . VAL B 1 108 ? -12.039 14.789 14.961 1 98 108 VAL B C 1
ATOM 3442 O O . VAL B 1 108 ? -12.297 15.406 16 1 98 108 VAL B O 1
ATOM 3445 N N . ALA B 1 109 ? -11.867 13.5 14.93 1 95.81 109 ALA B N 1
ATOM 3446 C CA . ALA B 1 109 ? -12.016 12.672 16.125 1 95.81 109 ALA B CA 1
ATOM 3447 C C . ALA B 1 109 ? -11.031 13.102 17.219 1 95.81 109 ALA B C 1
ATOM 3449 O O . ALA B 1 109 ? -11.391 13.164 18.391 1 95.81 109 ALA B O 1
ATOM 3450 N N . THR B 1 110 ? -9.812 13.328 16.828 1 96.31 110 THR B N 1
ATOM 3451 C CA . THR B 1 110 ? -8.781 13.75 17.766 1 96.31 110 THR B CA 1
ATOM 3452 C C . THR B 1 110 ? -9.18 15.039 18.469 1 96.31 110 THR B C 1
ATOM 3454 O O . THR B 1 110 ? -9.07 15.148 19.688 1 96.31 110 THR B O 1
ATOM 3457 N N . LEU B 1 111 ? -9.656 15.992 17.719 1 97.75 111 LEU B N 1
ATOM 3458 C CA . LEU B 1 111 ? -10.07 17.281 18.281 1 97.75 111 LEU B CA 1
ATOM 3459 C C . LEU B 1 111 ? -11.25 17.109 19.234 1 97.75 111 LEU B C 1
ATOM 3461 O O . LEU B 1 111 ? -11.258 17.672 20.328 1 97.75 111 LEU B O 1
ATOM 3465 N N . LEU B 1 112 ? -12.188 16.297 18.859 1 96.56 112 LEU B N 1
ATOM 3466 C CA . LEU B 1 112 ? -13.359 16.047 19.703 1 96.56 112 LEU B CA 1
ATOM 3467 C C . LEU B 1 112 ? -12.961 15.336 20.984 1 96.56 112 LEU B C 1
ATOM 3469 O O . LEU B 1 112 ? -13.469 15.664 22.062 1 96.56 112 LEU B O 1
ATOM 3473 N N . ARG B 1 113 ? -12.086 14.414 20.844 1 94.19 113 ARG B N 1
ATOM 3474 C CA . ARG B 1 113 ? -11.602 13.695 22.016 1 94.19 113 ARG B CA 1
ATOM 3475 C C . ARG B 1 113 ? -10.945 14.648 23.016 1 94.19 113 ARG B C 1
ATOM 3477 O O . ARG B 1 113 ? -11.016 14.438 24.219 1 94.19 113 ARG B O 1
ATOM 3484 N N . ARG B 1 114 ? -10.383 15.672 22.562 1 94.06 114 ARG B N 1
ATOM 3485 C CA . ARG B 1 114 ? -9.672 16.641 23.391 1 94.06 114 ARG B CA 1
ATOM 3486 C C . ARG B 1 114 ? -10.602 17.766 23.844 1 94.06 114 ARG B C 1
ATOM 3488 O O . ARG B 1 114 ? -10.156 18.703 24.5 1 94.06 114 ARG B O 1
ATOM 3495 N N . GLY B 1 115 ? -11.812 17.703 23.438 1 95.31 115 GLY B N 1
ATOM 3496 C CA . GLY B 1 115 ? -12.789 18.688 23.844 1 95.31 115 GLY B CA 1
ATOM 3497 C C . GLY B 1 115 ? -12.617 20.031 23.156 1 95.31 115 GLY B C 1
ATOM 3498 O O . GLY B 1 115 ? -12.898 21.078 23.734 1 95.31 115 GLY B O 1
ATOM 3499 N N . LEU B 1 116 ? -12.141 19.984 21.922 1 97 116 LEU B N 1
ATOM 3500 C CA . LEU B 1 116 ? -11.891 21.219 21.188 1 97 116 LEU B CA 1
ATOM 3501 C C . LEU B 1 116 ? -12.898 21.391 20.047 1 97 116 LEU B C 1
ATOM 3503 O O . LEU B 1 116 ? -13.273 20.406 19.391 1 97 116 LEU B O 1
ATOM 3507 N N . PRO B 1 117 ? -13.344 22.594 19.828 1 97.94 117 PRO B N 1
ATOM 3508 C CA . PRO B 1 117 ? -14.281 22.812 18.734 1 97.94 117 PRO B CA 1
ATOM 3509 C C . PRO B 1 117 ? -13.656 22.578 17.359 1 97.94 117 PRO B C 1
ATOM 3511 O O . PRO B 1 117 ? -12.492 22.938 17.141 1 97.94 117 PRO B O 1
ATOM 3514 N N . VAL B 1 118 ? -14.422 21.953 16.484 1 98.31 118 VAL B N 1
ATOM 3515 C CA . VAL B 1 118 ? -13.898 21.594 15.164 1 98.31 118 VAL B CA 1
ATOM 3516 C C . VAL B 1 118 ? -14.953 21.875 14.094 1 98.31 118 VAL B C 1
ATOM 3518 O O . VAL B 1 118 ? -16.141 21.656 14.312 1 98.31 118 VAL B O 1
ATOM 3521 N N . VAL B 1 119 ? -14.516 22.484 12.984 1 98.5 119 VAL B N 1
ATOM 3522 C CA . VAL B 1 119 ? -15.312 22.594 11.766 1 98.5 119 VAL B CA 1
ATOM 3523 C C . VAL B 1 119 ? -14.867 21.531 10.766 1 98.5 119 VAL B C 1
ATOM 3525 O O . VAL B 1 119 ? -13.789 21.625 10.188 1 98.5 119 VAL B O 1
ATOM 3528 N N . ALA B 1 120 ? -15.688 20.531 10.594 1 98.38 120 ALA B N 1
ATOM 3529 C CA . ALA B 1 120 ? -15.438 19.484 9.609 1 98.38 120 ALA B CA 1
ATOM 3530 C C . ALA B 1 120 ? -15.891 19.922 8.219 1 98.38 120 ALA B C 1
ATOM 3532 O O . ALA B 1 120 ? -17.094 20.031 7.957 1 98.38 120 ALA B O 1
ATOM 3533 N N . LEU B 1 121 ? -14.938 20.141 7.352 1 98.44 121 LEU B N 1
ATOM 3534 C CA . LEU B 1 121 ? -15.242 20.609 6.008 1 98.44 121 LEU B CA 1
ATOM 3535 C C . LEU B 1 121 ? -15.133 19.484 4.996 1 98.44 121 LEU B C 1
ATOM 3537 O O . LEU B 1 121 ? -14.07 18.875 4.844 1 98.44 121 LEU B O 1
ATOM 3541 N N . THR B 1 122 ? -16.219 19.172 4.359 1 96.31 122 THR B N 1
ATOM 3542 C CA . THR B 1 122 ? -16.328 18.156 3.32 1 96.31 122 THR B CA 1
ATOM 3543 C C . THR B 1 122 ? -16.844 18.75 2.023 1 96.31 122 THR B C 1
ATOM 3545 O O . THR B 1 122 ? -17.484 19.812 2.035 1 96.31 122 THR B O 1
ATOM 3548 N N . ARG B 1 123 ? -16.531 18.094 0.928 1 93.12 123 ARG B N 1
ATOM 3549 C CA . ARG B 1 123 ? -17.016 18.641 -0.34 1 93.12 123 ARG B CA 1
ATOM 3550 C C . ARG B 1 123 ? -18.547 18.672 -0.373 1 93.12 123 ARG B C 1
ATOM 3552 O O . ARG B 1 123 ? -19.125 19.656 -0.846 1 93.12 123 ARG B O 1
ATOM 3559 N N . SER B 1 124 ? -19.203 17.641 0.207 1 90.38 124 SER B N 1
ATOM 3560 C CA . SER B 1 124 ? -20.656 17.484 0.101 1 90.38 124 SER B CA 1
ATOM 3561 C C . SER B 1 124 ? -21.359 18.094 1.311 1 90.38 124 SER B C 1
ATOM 3563 O O . SER B 1 124 ? -22.578 18.312 1.282 1 90.38 124 SER B O 1
ATOM 3565 N N . GLY B 1 125 ? -20.734 18.312 2.377 1 92.94 125 GLY B N 1
ATOM 3566 C CA . GLY B 1 125 ? -21.375 18.688 3.623 1 92.94 125 GLY B CA 1
ATOM 3567 C C . GLY B 1 125 ? -22 17.531 4.359 1 92.94 125 GLY B C 1
ATOM 3568 O O . GLY B 1 125 ? -22.688 17.719 5.367 1 92.94 125 GLY B O 1
ATOM 3569 N N . GLU B 1 126 ? -21.625 16.359 3.832 1 89.56 126 GLU B N 1
ATOM 3570 C CA . GLU B 1 126 ? -22.203 15.172 4.438 1 89.56 126 GLU B CA 1
ATOM 3571 C C . GLU B 1 126 ? -21.312 14.633 5.555 1 89.56 126 GLU B C 1
ATOM 3573 O O . GLU B 1 126 ? -20.094 14.719 5.48 1 89.56 126 GLU B O 1
ATOM 3578 N N . TRP B 1 127 ? -22.016 13.992 6.633 1 91.19 127 TRP B N 1
ATOM 3579 C CA . TRP B 1 127 ? -21.438 13.359 7.805 1 91.19 127 TRP B CA 1
ATOM 3580 C C . TRP B 1 127 ? -22.375 12.305 8.375 1 91.19 127 TRP B C 1
ATOM 3582 O O . TRP B 1 127 ? -23.594 12.461 8.344 1 91.19 127 TRP B O 1
ATOM 3592 N N . PRO B 1 128 ? -21.859 11.172 8.867 1 88 128 PRO B N 1
ATOM 3593 C CA . PRO B 1 128 ? -20.484 10.766 9.148 1 88 128 PRO B CA 1
ATOM 3594 C C . PRO B 1 128 ? -19.719 10.344 7.891 1 88 128 PRO B C 1
ATOM 3596 O O . PRO B 1 128 ? -20.344 10.102 6.848 1 88 128 PRO B O 1
ATOM 3599 N N . PRO B 1 129 ? -18.375 10.305 8.086 1 86.94 129 PRO B N 1
ATOM 3600 C CA . PRO B 1 129 ? -17.578 9.867 6.938 1 86.94 129 PRO B CA 1
ATOM 3601 C C . PRO B 1 129 ? -17.875 8.43 6.527 1 86.94 129 PRO B C 1
ATOM 3603 O O . PRO B 1 129 ? -18.109 7.574 7.383 1 86.94 129 PRO B O 1
ATOM 3606 N N . LYS B 1 130 ? -17.859 8.195 5.254 1 80.69 130 LYS B N 1
ATOM 3607 C CA . LYS B 1 130 ? -18.188 6.875 4.73 1 80.69 130 LYS B CA 1
ATOM 3608 C C . LYS B 1 130 ? -16.938 6.023 4.555 1 80.69 130 LYS B C 1
ATOM 3610 O O . LYS B 1 130 ? -17.016 4.793 4.504 1 80.69 130 LYS B O 1
ATOM 3615 N N . LYS B 1 131 ? -15.836 6.648 4.531 1 78.25 131 LYS B N 1
ATOM 3616 C CA . LYS B 1 131 ? -14.602 5.949 4.184 1 78.25 131 LYS B CA 1
ATOM 3617 C C . LYS B 1 131 ? -13.953 5.332 5.418 1 78.25 131 LYS B C 1
ATOM 3619 O O . LYS B 1 131 ? -12.992 4.566 5.305 1 78.25 131 LYS B O 1
ATOM 3624 N N . ILE B 1 132 ? -14.492 5.727 6.598 1 80.38 132 ILE B N 1
ATOM 3625 C CA . ILE B 1 132 ? -13.914 5.219 7.836 1 80.38 132 ILE B CA 1
ATOM 3626 C C . ILE B 1 132 ? -14.992 5.133 8.914 1 80.38 132 ILE B C 1
ATOM 3628 O O . ILE B 1 132 ? -15.844 6.016 9.016 1 80.38 132 ILE B O 1
ATOM 3632 N N . ASP B 1 133 ? -14.898 4.051 9.641 1 81.69 133 ASP B N 1
ATOM 3633 C CA . ASP B 1 133 ? -15.727 3.91 10.836 1 81.69 133 ASP B CA 1
ATOM 3634 C C . ASP B 1 133 ? -14.945 4.289 12.094 1 81.69 133 ASP B C 1
ATOM 3636 O O . ASP B 1 133 ? -14.125 3.508 12.578 1 81.69 133 ASP B O 1
ATOM 3640 N N . LEU B 1 134 ? -15.312 5.465 12.641 1 85.06 134 LEU B N 1
ATOM 3641 C CA . LEU B 1 134 ? -14.562 6.016 13.766 1 85.06 134 LEU B CA 1
ATOM 3642 C C . LEU B 1 134 ? -14.711 5.133 15 1 85.06 134 LEU B C 1
ATOM 3644 O O . LEU B 1 134 ? -13.797 5.047 15.82 1 85.06 134 LEU B O 1
ATOM 3648 N N . ASN B 1 135 ? -15.766 4.469 15.086 1 78.62 135 ASN B N 1
ATOM 3649 C CA . ASN B 1 135 ? -15.945 3.533 16.188 1 78.62 135 ASN B CA 1
ATOM 3650 C C . ASN B 1 135 ? -15.031 2.32 16.047 1 78.62 135 ASN B C 1
ATOM 3652 O O . ASN B 1 135 ? -14.484 1.83 17.031 1 78.62 135 ASN B O 1
ATOM 3656 N N . ALA B 1 136 ? -14.914 1.992 14.891 1 71.75 136 ALA B N 1
ATOM 3657 C CA . ALA B 1 136 ? -14.109 0.808 14.602 1 71.75 136 ALA B CA 1
ATOM 3658 C C . ALA B 1 136 ? -12.633 1.069 14.891 1 71.75 136 ALA B C 1
ATOM 3660 O O . ALA B 1 136 ? -11.859 0.132 15.109 1 71.75 136 ALA B O 1
ATOM 3661 N N . VAL B 1 137 ? -12.383 2.352 14.914 1 74.81 137 VAL B N 1
ATOM 3662 C CA . VAL B 1 137 ? -10.977 2.658 15.141 1 74.81 137 VAL B CA 1
ATOM 3663 C C . VAL B 1 137 ? -10.773 3.131 16.578 1 74.81 137 VAL B C 1
ATOM 3665 O O . VAL B 1 137 ? -9.773 3.777 16.891 1 74.81 137 VAL B O 1
ATOM 3668 N N . GLY B 1 138 ? -11.68 2.912 17.406 1 74.31 138 GLY B N 1
ATOM 3669 C CA . GLY B 1 138 ? -11.516 3.082 18.844 1 74.31 138 GLY B CA 1
ATOM 3670 C C . GLY B 1 138 ? -11.969 4.441 19.328 1 74.31 138 GLY B C 1
ATOM 3671 O O . GLY B 1 138 ? -11.727 4.801 20.484 1 74.31 138 GLY B O 1
ATOM 3672 N N . PHE B 1 139 ? -12.531 5.219 18.391 1 83.44 139 PHE B N 1
ATOM 3673 C CA . PHE B 1 139 ? -13.07 6.492 18.859 1 83.44 139 PHE B CA 1
ATOM 3674 C C . PHE B 1 139 ? -14.367 6.285 19.625 1 83.44 139 PHE B C 1
ATOM 3676 O O . PHE B 1 139 ? -15.352 5.773 19.078 1 83.44 139 PHE B O 1
ATOM 3683 N N . ASP B 1 140 ? -14.281 6.645 20.859 1 80.19 140 ASP B N 1
ATOM 3684 C CA . ASP B 1 140 ? -15.438 6.43 21.719 1 80.19 140 ASP B CA 1
ATOM 3685 C C . ASP B 1 140 ? -16.156 7.746 22 1 80.19 140 ASP B C 1
ATOM 3687 O O . ASP B 1 140 ? -17.062 7.793 22.844 1 80.19 140 ASP B O 1
ATOM 3691 N N . GLY B 1 141 ? -15.812 8.773 21.344 1 84.5 141 GLY B N 1
ATOM 3692 C CA . GLY B 1 141 ? -16.484 10.047 21.547 1 84.5 141 GLY B CA 1
ATOM 3693 C C . GLY B 1 141 ? -17.703 10.227 20.656 1 84.5 141 GLY B C 1
ATOM 3694 O O . GLY B 1 141 ? -18.141 9.273 20.016 1 84.5 141 GLY B O 1
ATOM 3695 N N . ASP B 1 142 ? -18.219 11.406 20.75 1 84.25 142 ASP B N 1
ATOM 3696 C CA . ASP B 1 142 ? -19.391 11.742 19.969 1 84.25 142 ASP B CA 1
ATOM 3697 C C . ASP B 1 142 ? -19.016 12.523 18.719 1 84.25 142 ASP B C 1
ATOM 3699 O O . ASP B 1 142 ? -18.672 13.703 18.797 1 84.25 142 ASP B O 1
ATOM 3703 N N . ALA B 1 143 ? -19.078 11.812 17.578 1 89.38 143 ALA B N 1
ATOM 3704 C CA . ALA B 1 143 ? -18.781 12.484 16.328 1 89.38 143 ALA B CA 1
ATOM 3705 C C . ALA B 1 143 ? -20.047 12.656 15.484 1 89.38 143 ALA B C 1
ATOM 3707 O O . ALA B 1 143 ? -20 12.609 14.258 1 89.38 143 ALA B O 1
ATOM 3708 N N . THR B 1 144 ? -21.062 12.812 16.188 1 88.38 144 THR B N 1
ATOM 3709 C CA . THR B 1 144 ? -22.328 13.016 15.492 1 88.38 144 THR B CA 1
ATOM 3710 C C . THR B 1 144 ? -22.625 14.5 15.328 1 88.38 144 THR B C 1
ATOM 3712 O O . THR B 1 144 ? -22.031 15.336 16 1 88.38 144 THR B O 1
ATOM 3715 N N . SER B 1 145 ? -23.578 14.789 14.461 1 87.94 145 SER B N 1
ATOM 3716 C CA . SER B 1 145 ? -23.938 16.172 14.172 1 87.94 145 SER B CA 1
ATOM 3717 C C . SER B 1 145 ? -24.562 16.844 15.383 1 87.94 145 SER B C 1
ATOM 3719 O O . SER B 1 145 ? -24.703 18.062 15.422 1 87.94 145 SER B O 1
ATOM 3721 N N . SER B 1 146 ? -24.891 16.156 16.391 1 90.69 146 SER B N 1
ATOM 3722 C CA . SER B 1 146 ? -25.516 16.703 17.578 1 90.69 146 SER B CA 1
ATOM 3723 C C . SER B 1 146 ? -24.469 17.203 18.578 1 90.69 146 SER B C 1
ATOM 3725 O O . SER B 1 146 ? -24.797 17.891 19.547 1 90.69 146 SER B O 1
ATOM 3727 N N . ASN B 1 147 ? -23.219 16.828 18.391 1 94.19 147 ASN B N 1
ATOM 3728 C CA . ASN B 1 147 ? -22.141 17.312 19.25 1 94.19 147 ASN B CA 1
ATOM 3729 C C . ASN B 1 147 ? -21.906 18.812 19.094 1 94.19 147 ASN B C 1
ATOM 3731 O O . ASN B 1 147 ? -21.594 19.281 18 1 94.19 147 ASN B O 1
ATOM 3735 N N . PRO B 1 148 ? -22.062 19.594 20.125 1 95.44 148 PRO B N 1
ATOM 3736 C CA . PRO B 1 148 ? -21.953 21.047 20 1 95.44 148 PRO B CA 1
ATOM 3737 C C . PRO B 1 148 ? -20.547 21.5 19.609 1 95.44 148 PRO B C 1
ATOM 3739 O O . PRO B 1 148 ? -20.359 22.641 19.172 1 95.44 148 PRO B O 1
ATOM 3742 N N . LEU B 1 149 ? -19.594 20.578 19.766 1 96.88 149 LEU B N 1
ATOM 3743 C CA . LEU B 1 149 ? -18.219 20.922 19.422 1 96.88 149 LEU B CA 1
ATOM 3744 C C . LEU B 1 149 ? -17.953 20.688 17.938 1 96.88 149 LEU B C 1
ATOM 3746 O O . LEU B 1 149 ? -16.906 21.094 17.406 1 96.88 149 LEU B O 1
ATOM 3750 N N . LEU B 1 150 ? -18.859 20.031 17.234 1 97.44 150 LEU B N 1
ATOM 3751 C CA . LEU B 1 150 ? -18.672 19.656 15.844 1 97.44 150 LEU B CA 1
ATOM 3752 C C . LEU B 1 150 ? -19.594 20.453 14.93 1 97.44 150 LEU B C 1
ATOM 3754 O O . LEU B 1 150 ? -20.812 20.438 15.094 1 97.44 150 LEU B O 1
ATOM 3758 N N . THR B 1 151 ? -19.047 21.219 14.055 1 97.5 151 THR B N 1
ATOM 3759 C CA . THR B 1 151 ? -19.781 21.875 12.969 1 97.5 151 THR B CA 1
ATOM 3760 C C . THR B 1 151 ? -19.422 21.234 11.625 1 97.5 151 THR B C 1
ATOM 3762 O O . THR B 1 151 ? -18.25 21.031 11.312 1 97.5 151 THR B O 1
ATOM 3765 N N . ILE B 1 152 ? -20.375 20.891 10.883 1 97.44 152 ILE B N 1
ATOM 3766 C CA . ILE B 1 152 ? -20.188 20.281 9.57 1 97.44 152 ILE B CA 1
ATOM 3767 C C . ILE B 1 152 ? -20.594 21.266 8.484 1 97.44 152 ILE B C 1
ATOM 3769 O O . ILE B 1 152 ? -21.688 21.828 8.523 1 97.44 152 ILE B O 1
ATOM 3773 N N . GLN B 1 153 ? -19.766 21.5 7.512 1 97.44 153 GLN B N 1
ATOM 3774 C CA . GLN B 1 153 ? -20.078 22.438 6.43 1 97.44 153 GLN B CA 1
ATOM 3775 C C . GLN B 1 153 ? -19.516 21.938 5.102 1 97.44 153 GLN B C 1
ATOM 3777 O O . GLN B 1 153 ? -18.5 21.25 5.066 1 97.44 153 GLN B O 1
ATOM 3782 N N . ALA B 1 154 ? -20.203 22.266 4.059 1 97.75 154 ALA B N 1
ATOM 3783 C CA . ALA B 1 154 ? -19.703 22 2.715 1 97.75 154 ALA B CA 1
ATOM 3784 C C . ALA B 1 154 ? -18.625 23 2.328 1 97.75 154 ALA B C 1
ATOM 3786 O O . ALA B 1 154 ? -18.766 24.203 2.539 1 97.75 154 ALA B O 1
ATOM 3787 N N . CYS B 1 155 ? -17.516 22.516 1.771 1 98.25 155 CYS B N 1
ATOM 3788 C CA . CYS B 1 155 ? -16.406 23.344 1.309 1 98.25 155 CYS B CA 1
ATOM 3789 C C . CYS B 1 155 ? -15.633 22.656 0.195 1 98.25 155 CYS B C 1
ATOM 3791 O O . CYS B 1 155 ? -15.109 21.547 0.389 1 98.25 155 CYS B O 1
ATOM 3793 N N . ASP B 1 156 ? -15.57 23.219 -0.925 1 97.31 156 ASP B N 1
ATOM 3794 C CA . ASP B 1 156 ? -14.773 22.734 -2.049 1 97.31 156 ASP B CA 1
ATOM 3795 C C . ASP B 1 156 ? -13.438 23.469 -2.133 1 97.31 156 ASP B C 1
ATOM 3797 O O . ASP B 1 156 ? -13.406 24.688 -2.352 1 97.31 156 ASP B O 1
ATOM 3801 N N . VAL B 1 157 ? -12.391 22.75 -2.033 1 98.31 157 VAL B N 1
ATOM 3802 C CA . VAL B 1 157 ? -11.07 23.359 -1.957 1 98.31 157 VAL B CA 1
ATOM 3803 C C . VAL B 1 157 ? -10.711 23.984 -3.307 1 98.31 157 VAL B C 1
ATOM 3805 O O . VAL B 1 157 ? -9.758 24.75 -3.408 1 98.31 157 VAL B O 1
ATOM 3808 N N . LYS B 1 158 ? -11.461 23.672 -4.305 1 97.75 158 LYS B N 1
ATOM 3809 C CA . LYS B 1 158 ? -11.242 24.234 -5.637 1 97.75 158 LYS B CA 1
ATOM 3810 C C . LYS B 1 158 ? -11.891 25.609 -5.777 1 97.75 158 LYS B C 1
ATOM 3812 O O . LYS B 1 158 ? -11.695 26.297 -6.785 1 97.75 158 LYS B O 1
ATOM 3817 N N . ASN B 1 159 ? -12.672 25.953 -4.746 1 97.69 159 ASN B N 1
ATOM 3818 C CA . ASN B 1 159 ? -13.406 27.203 -4.75 1 97.69 159 ASN B CA 1
ATOM 3819 C C . ASN B 1 159 ? -12.883 28.172 -3.686 1 97.69 159 ASN B C 1
ATOM 3821 O O . ASN B 1 159 ? -13.172 28 -2.498 1 97.69 159 ASN B O 1
ATOM 3825 N N . ALA B 1 160 ? -12.227 29.25 -4.137 1 97.38 160 ALA B N 1
ATOM 3826 C CA . ALA B 1 160 ? -11.57 30.188 -3.236 1 97.38 160 ALA B CA 1
ATOM 3827 C C . ALA B 1 160 ? -12.578 30.859 -2.311 1 97.38 160 ALA B C 1
ATOM 3829 O O . ALA B 1 160 ? -12.289 31.094 -1.134 1 97.38 160 ALA B O 1
ATOM 3830 N N . GLU B 1 161 ? -13.711 31.156 -2.838 1 97.12 161 GLU B N 1
ATOM 3831 C CA . GLU B 1 161 ? -14.734 31.797 -2.021 1 97.12 161 GLU B CA 1
ATOM 3832 C C . GLU B 1 161 ? -15.258 30.859 -0.936 1 97.12 161 GLU B C 1
ATOM 3834 O O . GLU B 1 161 ? -15.484 31.281 0.2 1 97.12 161 GLU B O 1
ATOM 3839 N N . SER B 1 162 ? -15.43 29.641 -1.333 1 97.69 162 SER B N 1
ATOM 3840 C CA . SER B 1 162 ? -15.844 28.625 -0.367 1 97.69 162 SER B CA 1
ATOM 3841 C C . SER B 1 162 ? -14.836 28.484 0.766 1 97.69 162 SER B C 1
ATOM 3843 O O . SER B 1 162 ? -15.211 28.422 1.938 1 97.69 162 SER B O 1
ATOM 3845 N N . LEU B 1 163 ? -13.648 28.516 0.453 1 98.69 163 LEU B N 1
ATOM 3846 C CA . LEU B 1 163 ? -12.57 28.422 1.438 1 98.69 163 LEU B CA 1
ATOM 3847 C C . LEU B 1 163 ? -12.578 29.641 2.359 1 98.69 163 LEU B C 1
ATOM 3849 O O . LEU B 1 163 ? -12.562 29.5 3.584 1 98.69 163 LEU B O 1
ATOM 3853 N N . SER B 1 164 ? -12.602 30.797 1.775 1 97.81 164 SER B N 1
ATOM 3854 C CA . SER B 1 164 ? -12.555 32.031 2.557 1 97.81 164 SER B CA 1
ATOM 3855 C C . SER B 1 164 ? -13.695 32.094 3.561 1 97.81 164 SER B C 1
ATOM 3857 O O . SER B 1 164 ? -13.484 32.375 4.738 1 97.81 164 SER B O 1
ATOM 3859 N N . THR B 1 165 ? -14.883 31.734 3.109 1 97.75 165 THR B N 1
ATOM 3860 C CA . THR B 1 165 ? -16.062 31.781 3.953 1 97.75 165 THR B CA 1
ATOM 3861 C C . THR B 1 165 ? -15.977 30.766 5.09 1 97.75 165 THR B C 1
ATOM 3863 O O . THR B 1 165 ? -16.234 31.109 6.246 1 97.75 165 THR B O 1
ATOM 3866 N N . ASN B 1 166 ? -15.523 29.625 4.812 1 98.31 166 ASN B N 1
ATOM 3867 C CA . ASN B 1 166 ? -15.578 28.547 5.785 1 98.31 166 ASN B CA 1
ATOM 3868 C C . ASN B 1 166 ? -14.406 28.609 6.762 1 98.31 166 ASN B C 1
ATOM 3870 O O . ASN B 1 166 ? -14.477 28.031 7.852 1 98.31 166 ASN B O 1
ATOM 3874 N N . LEU B 1 167 ? -13.336 29.312 6.43 1 98.56 167 LEU B N 1
ATOM 3875 C CA . LEU B 1 167 ? -12.156 29.359 7.289 1 98.56 167 LEU B CA 1
ATOM 3876 C C . LEU B 1 167 ? -12.172 30.594 8.18 1 98.56 167 LEU B C 1
ATOM 3878 O O . LEU B 1 167 ? -11.352 30.719 9.094 1 98.56 167 LEU B O 1
ATOM 3882 N N . SER B 1 168 ? -13.156 31.438 7.926 1 97.88 168 SER B N 1
ATOM 3883 C CA . SER B 1 168 ? -13.289 32.625 8.758 1 97.88 168 SER B CA 1
ATOM 3884 C C . SER B 1 168 ? -13.523 32.25 10.219 1 97.88 168 SER B C 1
ATOM 3886 O O . SER B 1 168 ? -14.359 31.406 10.523 1 97.88 168 SER B O 1
ATOM 3888 N N . GLY B 1 169 ? -12.695 32.844 11.109 1 97.5 169 GLY B N 1
ATOM 3889 C CA . GLY B 1 169 ? -12.883 32.656 12.547 1 97.5 169 GLY B CA 1
ATOM 3890 C C . GLY B 1 169 ? -12.148 31.453 13.094 1 97.5 169 GLY B C 1
ATOM 3891 O O . GLY B 1 169 ? -12.141 31.219 14.305 1 97.5 169 GLY B O 1
ATOM 3892 N N . CYS B 1 170 ? -11.508 30.672 12.312 1 98.19 170 CYS B N 1
ATOM 3893 C CA . CYS B 1 170 ? -10.789 29.484 12.766 1 98.19 170 CYS B CA 1
ATOM 3894 C C . CYS B 1 170 ? -9.406 29.859 13.297 1 98.19 170 CYS B C 1
ATOM 3896 O O . CYS B 1 170 ? -8.766 30.781 12.781 1 98.19 170 CYS B O 1
ATOM 3898 N N . ARG B 1 171 ? -8.992 29.156 14.305 1 97.62 171 ARG B N 1
ATOM 3899 C CA . ARG B 1 171 ? -7.668 29.438 14.852 1 97.62 171 ARG B CA 1
ATOM 3900 C C . ARG B 1 171 ? -6.586 28.719 14.047 1 97.62 171 ARG B C 1
ATOM 3902 O O . ARG B 1 171 ? -5.438 29.172 14.008 1 97.62 171 ARG B O 1
ATOM 3909 N N . ALA B 1 172 ? -6.957 27.562 13.5 1 98.69 172 ALA B N 1
ATOM 3910 C CA . ALA B 1 172 ? -6.027 26.766 12.711 1 98.69 172 ALA B CA 1
ATOM 3911 C C . ALA B 1 172 ? -6.77 25.938 11.656 1 98.69 172 ALA B C 1
ATOM 3913 O O . ALA B 1 172 ? -7.984 25.766 11.75 1 98.69 172 ALA B O 1
ATOM 3914 N N . VAL B 1 173 ? -6.008 25.531 10.633 1 98.94 173 VAL B N 1
ATOM 3915 C CA . VAL B 1 173 ? -6.551 24.719 9.555 1 98.94 173 VAL B CA 1
ATOM 3916 C C . VAL B 1 173 ? -5.633 23.516 9.297 1 98.94 173 VAL B C 1
ATOM 3918 O O . VAL B 1 173 ? -4.41 23.672 9.234 1 98.94 173 VAL B O 1
ATOM 3921 N N . VAL B 1 174 ? -6.238 22.328 9.203 1 98.94 174 VAL B N 1
ATOM 3922 C CA . VAL B 1 174 ? -5.551 21.125 8.727 1 98.94 174 VAL B CA 1
ATOM 3923 C C . VAL B 1 174 ? -6.055 20.766 7.332 1 98.94 174 VAL B C 1
ATOM 3925 O O . VAL B 1 174 ? -7.254 20.562 7.133 1 98.94 174 VAL B O 1
ATOM 3928 N N . TYR B 1 175 ? -5.156 20.766 6.387 1 98.94 175 TYR B N 1
ATOM 3929 C CA . TYR B 1 175 ? -5.48 20.328 5.035 1 98.94 175 TYR B CA 1
ATOM 3930 C C . TYR B 1 175 ? -5.23 18.844 4.871 1 98.94 175 TYR B C 1
ATOM 3932 O O . TYR B 1 175 ? -4.09 18.406 4.68 1 98.94 175 TYR B O 1
ATOM 3940 N N . ALA B 1 176 ? -6.289 18.062 4.824 1 98.62 176 ALA B N 1
ATOM 3941 C CA . ALA B 1 176 ? -6.195 16.609 4.73 1 98.62 176 ALA B CA 1
ATOM 3942 C C . ALA B 1 176 ? -6.871 16.094 3.465 1 98.62 176 ALA B C 1
ATOM 3944 O O . ALA B 1 176 ? -7.039 14.883 3.291 1 98.62 176 ALA B O 1
ATOM 3945 N N . ALA B 1 177 ? -7.223 16.984 2.562 1 97.94 177 ALA B N 1
ATOM 3946 C CA . ALA B 1 177 ? -7.871 16.594 1.315 1 97.94 177 ALA B CA 1
ATOM 3947 C C . ALA B 1 177 ? -6.844 16.109 0.295 1 97.94 177 ALA B C 1
ATOM 3949 O O . ALA B 1 177 ? -5.695 16.547 0.299 1 97.94 177 ALA B O 1
ATOM 3950 N N . SER B 1 178 ? -7.262 15.219 -0.565 1 96.75 178 SER B N 1
ATOM 3951 C CA . SER B 1 178 ? -6.438 14.719 -1.659 1 96.75 178 SER B CA 1
ATOM 3952 C C . SER B 1 178 ? -7.289 14.312 -2.857 1 96.75 178 SER B C 1
ATOM 3954 O O . SER B 1 178 ? -8.508 14.156 -2.732 1 96.75 178 SER B O 1
ATOM 3956 N N . ALA B 1 179 ? -6.633 14.234 -3.957 1 94.75 179 ALA B N 1
ATOM 3957 C CA . ALA B 1 179 ? -7.289 13.812 -5.195 1 94.75 179 ALA B CA 1
ATOM 3958 C C . ALA B 1 179 ? -8.125 12.555 -4.977 1 94.75 179 ALA B C 1
ATOM 3960 O O . ALA B 1 179 ? -7.754 11.688 -4.18 1 94.75 179 ALA B O 1
ATOM 3961 N N . SER B 1 180 ? -9.258 12.477 -5.574 1 88.44 180 SER B N 1
ATOM 3962 C CA . SER B 1 180 ? -10.148 11.328 -5.578 1 88.44 180 SER B CA 1
ATOM 3963 C C . SER B 1 180 ? -11.016 11.297 -6.836 1 88.44 180 SER B C 1
ATOM 3965 O O . SER B 1 180 ? -11.133 12.312 -7.531 1 88.44 180 SER B O 1
ATOM 3967 N N . LYS B 1 181 ? -11.562 10.164 -7.07 1 80.38 181 LYS B N 1
ATOM 3968 C CA . LYS B 1 181 ? -12.375 9.992 -8.273 1 80.38 181 LYS B CA 1
ATOM 3969 C C . LYS B 1 181 ? -13.492 11.031 -8.344 1 80.38 181 LYS B C 1
ATOM 3971 O O . LYS B 1 181 ? -13.75 11.594 -9.406 1 80.38 181 LYS B O 1
ATOM 3976 N N . LYS B 1 182 ? -14.039 11.328 -7.258 1 82 182 LYS B N 1
ATOM 3977 C CA . LYS B 1 182 ? -15.195 12.219 -7.25 1 82 182 LYS B CA 1
ATOM 3978 C C . LYS B 1 182 ? -14.789 13.648 -6.902 1 82 182 LYS B C 1
ATOM 3980 O O . LYS B 1 182 ? -15.516 14.594 -7.195 1 82 182 LYS B O 1
ATOM 3985 N N . GLY B 1 183 ? -13.672 13.836 -6.344 1 89.06 183 GLY B N 1
ATOM 3986 C CA . GLY B 1 183 ? -13.367 15.117 -5.723 1 89.06 183 GLY B CA 1
ATOM 3987 C C . GLY B 1 183 ? -12.469 15.992 -6.57 1 89.06 183 GLY B C 1
ATOM 3988 O O . GLY B 1 183 ? -12.336 17.188 -6.309 1 89.06 183 GLY B O 1
ATOM 3989 N N . GLY B 1 184 ? -11.742 15.43 -7.543 1 93 184 GLY B N 1
ATOM 3990 C CA . GLY B 1 184 ? -10.812 16.172 -8.375 1 93 184 GLY B CA 1
ATOM 3991 C C . GLY B 1 184 ? -9.469 15.492 -8.516 1 93 184 GLY B C 1
ATOM 3992 O O . GLY B 1 184 ? -9.148 14.562 -7.766 1 93 184 GLY B O 1
ATOM 3993 N N . ASN B 1 185 ? -8.664 15.969 -9.492 1 95.5 185 ASN B N 1
ATOM 3994 C CA . ASN B 1 185 ? -7.352 15.383 -9.734 1 95.5 185 ASN B CA 1
ATOM 3995 C C . ASN B 1 185 ? -6.277 16.031 -8.867 1 95.5 185 ASN B C 1
ATOM 3997 O O . ASN B 1 185 ? -6.566 16.938 -8.094 1 95.5 185 ASN B O 1
ATOM 4001 N N . SER B 1 186 ? -5.094 15.539 -8.938 1 97.38 186 SER B N 1
ATOM 4002 C CA . SER B 1 186 ? -4 15.953 -8.062 1 97.38 186 SER B CA 1
ATOM 4003 C C . SER B 1 186 ? -3.666 17.422 -8.258 1 97.38 186 SER B C 1
ATOM 4005 O O . SER B 1 186 ? -3.324 18.125 -7.297 1 97.38 186 SER B O 1
ATOM 4007 N N . LYS B 1 187 ? -3.711 17.922 -9.422 1 97.81 187 LYS B N 1
ATOM 4008 C CA . LYS B 1 187 ? -3.441 19.328 -9.664 1 97.81 187 LYS B CA 1
ATOM 4009 C C . LYS B 1 187 ? -4.453 20.219 -8.945 1 97.81 187 LYS B C 1
ATOM 4011 O O . LYS B 1 187 ? -4.082 21.188 -8.281 1 97.81 187 LYS B O 1
ATOM 4016 N N . GLU B 1 188 ? -5.672 19.859 -8.984 1 98.31 188 GLU B N 1
ATOM 4017 C CA . GLU B 1 188 ? -6.773 20.656 -8.453 1 98.31 188 GLU B CA 1
ATOM 4018 C C . GLU B 1 188 ? -6.781 20.641 -6.922 1 98.31 188 GLU B C 1
ATOM 4020 O O . GLU B 1 188 ? -7.098 21.641 -6.285 1 98.31 188 GLU B O 1
ATOM 4025 N N . VAL B 1 189 ? -6.473 19.5 -6.379 1 98.44 189 VAL B N 1
ATOM 4026 C CA . VAL B 1 189 ? -6.719 19.312 -4.949 1 98.44 189 VAL B CA 1
ATOM 4027 C C . VAL B 1 189 ? -5.398 19.391 -4.188 1 98.44 189 VAL B C 1
ATOM 4029 O O . VAL B 1 189 ? -5.289 20.109 -3.191 1 98.44 189 VAL B O 1
ATOM 4032 N N . ASP B 1 190 ? -4.352 18.75 -4.688 1 98.56 190 ASP B N 1
ATOM 4033 C CA . ASP B 1 190 ? -3.107 18.609 -3.943 1 98.56 190 ASP B CA 1
ATOM 4034 C C . ASP B 1 190 ? -2.129 19.719 -4.285 1 98.56 190 ASP B C 1
ATOM 4036 O O . ASP B 1 190 ? -1.152 19.953 -3.568 1 98.56 190 ASP B O 1
ATOM 4040 N N . GLY B 1 191 ? -2.309 20.359 -5.387 1 98.56 191 GLY B N 1
ATOM 4041 C CA . GLY B 1 191 ? -1.544 21.531 -5.758 1 98.56 191 GLY B CA 1
ATOM 4042 C C . GLY B 1 191 ? -2.299 22.828 -5.527 1 98.56 191 GLY B C 1
ATOM 4043 O O . GLY B 1 191 ? -2.129 23.484 -4.492 1 98.56 191 GLY B O 1
ATOM 4044 N N . ASP B 1 192 ? -3.254 23.094 -6.461 1 98.75 192 ASP B N 1
ATOM 4045 C CA . ASP B 1 192 ? -4.012 24.344 -6.438 1 98.75 192 ASP B CA 1
ATOM 4046 C C . ASP B 1 192 ? -4.816 24.469 -5.145 1 98.75 192 ASP B C 1
ATOM 4048 O O . ASP B 1 192 ? -4.879 25.547 -4.555 1 98.75 192 ASP B O 1
ATOM 4052 N N . GLY B 1 193 ? -5.434 23.453 -4.727 1 98.75 193 GLY B N 1
ATOM 4053 C CA . GLY B 1 193 ? -6.238 23.469 -3.514 1 98.75 193 GLY B CA 1
ATOM 4054 C C . GLY B 1 193 ? -5.434 23.812 -2.271 1 98.75 193 GLY B C 1
ATOM 4055 O O . GLY B 1 193 ? -5.883 24.578 -1.424 1 98.75 193 GLY B O 1
ATOM 4056 N N . VAL B 1 194 ? -4.293 23.25 -2.184 1 98.88 194 VAL B N 1
ATOM 4057 C CA . VAL B 1 194 ? -3.402 23.5 -1.054 1 98.88 194 VAL B CA 1
ATOM 4058 C C . VAL B 1 194 ? -3.023 24.984 -1.014 1 98.88 194 VAL B C 1
ATOM 4060 O O . VAL B 1 194 ? -3.074 25.625 0.044 1 98.88 194 VAL B O 1
ATOM 4063 N N . ILE B 1 195 ? -2.643 25.516 -2.131 1 98.69 195 ILE B N 1
ATOM 4064 C CA . ILE B 1 195 ? -2.236 26.906 -2.236 1 98.69 195 ILE B CA 1
ATOM 4065 C C . ILE B 1 195 ? -3.424 27.828 -1.931 1 98.69 195 ILE B C 1
ATOM 4067 O O . ILE B 1 195 ? -3.299 28.781 -1.168 1 98.69 195 ILE B O 1
ATOM 4071 N N . ALA B 1 196 ? -4.562 27.5 -2.482 1 98.88 196 ALA B N 1
ATOM 4072 C CA . ALA B 1 196 ? -5.77 28.297 -2.275 1 98.88 196 ALA B CA 1
ATOM 4073 C C . ALA B 1 196 ? -6.152 28.328 -0.799 1 98.88 196 ALA B C 1
ATOM 4075 O O . ALA B 1 196 ? -6.539 29.375 -0.276 1 98.88 196 ALA B O 1
ATOM 4076 N N . ALA B 1 197 ? -6.082 27.188 -0.175 1 98.88 197 ALA B N 1
ATOM 4077 C CA . ALA B 1 197 ? -6.395 27.141 1.251 1 98.88 197 ALA B CA 1
ATOM 4078 C C . ALA B 1 197 ? -5.41 27.984 2.062 1 98.88 197 ALA B C 1
ATOM 4080 O O . ALA B 1 197 ? -5.805 28.672 3.004 1 98.88 197 ALA B O 1
ATOM 4081 N N . GLY B 1 198 ? -4.129 27.891 1.715 1 98.69 198 GLY B N 1
ATOM 4082 C CA . GLY B 1 198 ? -3.143 28.734 2.365 1 98.69 198 GLY B CA 1
ATOM 4083 C C . GLY B 1 198 ? -3.443 30.219 2.223 1 98.69 198 GLY B C 1
ATOM 4084 O O . GLY B 1 198 ? -3.373 30.969 3.199 1 98.69 198 GLY B O 1
ATOM 4085 N N . ASN B 1 199 ? -3.791 30.578 1.034 1 98.31 199 ASN B N 1
ATOM 4086 C CA . ASN B 1 199 ? -4.148 31.969 0.781 1 98.31 199 ASN B CA 1
ATOM 4087 C C . ASN B 1 199 ? -5.379 32.375 1.585 1 98.31 199 ASN B C 1
ATOM 4089 O O . ASN B 1 199 ? -5.43 33.5 2.115 1 98.31 199 ASN B O 1
ATOM 4093 N N . ALA B 1 200 ? -6.34 31.531 1.638 1 98.69 200 ALA B N 1
ATOM 4094 C CA . ALA B 1 200 ? -7.539 31.812 2.426 1 98.69 200 ALA B CA 1
ATOM 4095 C C . ALA B 1 200 ? -7.195 31.984 3.904 1 98.69 200 ALA B C 1
ATOM 4097 O O . ALA B 1 200 ? -7.766 32.844 4.59 1 98.69 200 ALA B O 1
ATOM 4098 N N . CYS B 1 201 ? -6.32 31.156 4.387 1 98.5 201 CYS B N 1
ATOM 4099 C CA . CYS B 1 201 ? -5.859 31.297 5.766 1 98.5 201 CYS B CA 1
ATOM 4100 C C . CYS B 1 201 ? -5.25 32.656 6.008 1 98.5 201 CYS B C 1
ATOM 4102 O O . CYS B 1 201 ? -5.527 33.312 7.023 1 98.5 201 CYS B O 1
ATOM 4104 N N . LEU B 1 202 ? -4.422 33.062 5.113 1 97.81 202 LEU B N 1
ATOM 4105 C CA . LEU B 1 202 ? -3.809 34.406 5.227 1 97.81 202 LEU B CA 1
ATOM 4106 C C . LEU B 1 202 ? -4.867 35.5 5.215 1 97.81 202 LEU B C 1
ATOM 4108 O O . LEU B 1 202 ? -4.84 36.406 6.047 1 97.81 202 LEU B O 1
ATOM 4112 N N . GLN B 1 203 ? -5.816 35.375 4.332 1 96.88 203 GLN B N 1
ATOM 4113 C CA . GLN B 1 203 ? -6.879 36.344 4.184 1 96.88 203 GLN B CA 1
ATOM 4114 C C . GLN B 1 203 ? -7.727 36.438 5.449 1 96.88 203 GLN B C 1
ATOM 4116 O O . GLN B 1 203 ? -8.18 37.531 5.824 1 96.88 203 GLN B O 1
ATOM 4121 N N . GLN B 1 204 ? -7.895 35.312 6.082 1 97.62 204 GLN B N 1
ATOM 4122 C CA . GLN B 1 204 ? -8.797 35.25 7.23 1 97.62 204 GLN B CA 1
ATOM 4123 C C . GLN B 1 204 ? -8.016 35.281 8.539 1 97.62 204 GLN B C 1
ATOM 4125 O O . GLN B 1 204 ? -8.594 35.094 9.617 1 97.62 204 GLN B O 1
ATOM 4130 N N . ASN B 1 205 ? -6.688 35.5 8.461 1 96.62 205 ASN B N 1
ATOM 4131 C CA . ASN B 1 205 ? -5.801 35.625 9.609 1 96.62 205 ASN B CA 1
ATOM 4132 C C . ASN B 1 205 ? -5.84 34.375 10.484 1 96.62 205 ASN B C 1
ATOM 4134 O O . ASN B 1 205 ? -5.914 34.469 11.711 1 96.62 205 ASN B O 1
ATOM 4138 N N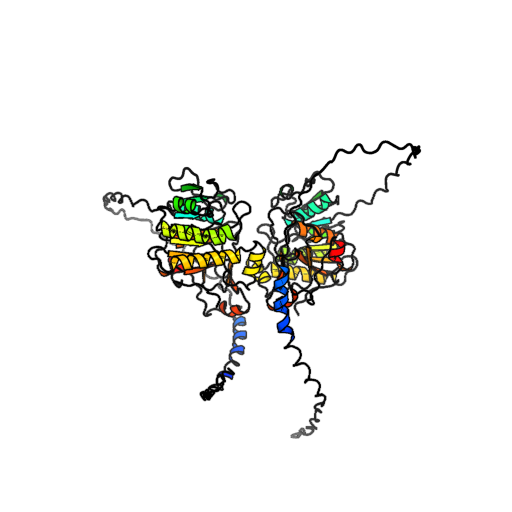 . VAL B 1 206 ? -5.902 33.219 9.852 1 97.62 206 VAL B N 1
ATOM 4139 C CA . VAL B 1 206 ? -5.777 31.969 10.555 1 97.62 206 VAL B CA 1
ATOM 4140 C C . VAL B 1 206 ? -4.355 31.797 11.086 1 97.62 206 VAL B C 1
ATOM 4142 O O . VAL B 1 206 ? -3.385 32.031 10.352 1 97.62 206 VAL B O 1
ATOM 4145 N N . GLY B 1 207 ? -4.191 31.406 12.289 1 96.94 207 GLY B N 1
ATOM 4146 C CA . GLY B 1 207 ? -2.896 31.391 12.953 1 96.94 207 GLY B CA 1
ATOM 4147 C C . GLY B 1 207 ? -1.969 30.312 12.422 1 96.94 207 GLY B C 1
ATOM 4148 O O . GLY B 1 207 ? -0.773 30.547 12.234 1 96.94 207 GLY B O 1
ATOM 4149 N N . ARG B 1 208 ? -2.502 29.141 12.148 1 98.19 208 ARG B N 1
ATOM 4150 C CA . ARG B 1 208 ? -1.674 28.016 11.719 1 98.19 208 ARG B CA 1
ATOM 4151 C C . ARG B 1 208 ? -2.357 27.234 10.602 1 98.19 208 ARG B C 1
ATOM 4153 O O . ARG B 1 208 ? -3.518 26.844 10.742 1 98.19 208 ARG B O 1
ATOM 4160 N N . TYR B 1 209 ? -1.573 27.062 9.5 1 98.75 209 TYR B N 1
ATOM 4161 C CA . TYR B 1 209 ? -1.979 26.219 8.391 1 98.75 209 TYR B CA 1
ATOM 4162 C C . TYR B 1 209 ? -1.107 24.969 8.312 1 98.75 209 TYR B C 1
ATOM 4164 O O . TYR B 1 209 ? 0.084 25.047 8.008 1 98.75 209 TYR B O 1
ATOM 4172 N N . VAL B 1 210 ? -1.696 23.797 8.641 1 98.94 210 VAL B N 1
ATOM 4173 C CA . VAL B 1 210 ? -0.969 22.531 8.578 1 98.94 210 VAL B CA 1
ATOM 4174 C C . VAL B 1 210 ? -1.379 21.766 7.324 1 98.94 210 VAL B C 1
ATOM 4176 O O . VAL B 1 210 ? -2.566 21.516 7.102 1 98.94 210 VAL B O 1
ATOM 4179 N N . VAL B 1 211 ? -0.393 21.406 6.512 1 98.88 211 VAL B N 1
ATOM 4180 C CA . VAL B 1 211 ? -0.64 20.625 5.305 1 98.88 211 VAL B CA 1
ATOM 4181 C C . VAL B 1 211 ? -0.152 19.188 5.516 1 98.88 211 VAL B C 1
ATOM 4183 O O . VAL B 1 211 ? 1.022 18.969 5.82 1 98.88 211 VAL B O 1
ATOM 4186 N N . ILE B 1 212 ? -1.046 18.25 5.379 1 98.81 212 ILE B N 1
ATOM 4187 C CA . ILE B 1 212 ? -0.617 16.844 5.348 1 98.81 212 ILE B CA 1
ATOM 4188 C C . ILE B 1 212 ? -0.207 16.469 3.926 1 98.81 212 ILE B C 1
ATOM 4190 O O . ILE B 1 212 ? -1.061 16.281 3.057 1 98.81 212 ILE B O 1
ATOM 4194 N N . SER B 1 213 ? 1.07 16.359 3.666 1 98.06 213 SER B N 1
ATOM 4195 C CA . SER B 1 213 ? 1.665 16.047 2.371 1 98.06 213 SER B CA 1
ATOM 4196 C C . SER B 1 213 ? 2.121 14.594 2.318 1 98.06 213 SER B C 1
ATOM 4198 O O . SER B 1 213 ? 1.322 13.68 2.533 1 98.06 213 SER B O 1
ATOM 4200 N N . SER B 1 214 ? 3.334 14.359 1.896 1 96.69 214 SER B N 1
ATOM 4201 C CA . SER B 1 214 ? 3.869 13 1.796 1 96.69 214 SER B CA 1
ATOM 4202 C C . SER B 1 214 ? 5.387 13 1.929 1 96.69 214 SER B C 1
ATOM 4204 O O . SER B 1 214 ? 6.062 13.906 1.444 1 96.69 214 SER B O 1
ATOM 4206 N N . GLY B 1 215 ? 5.848 11.906 2.578 1 93.88 215 GLY B N 1
ATOM 4207 C CA . GLY B 1 215 ? 7.277 11.664 2.467 1 93.88 215 GLY B CA 1
ATOM 4208 C C . GLY B 1 215 ? 7.742 11.492 1.033 1 93.88 215 GLY B C 1
ATOM 4209 O O . GLY B 1 215 ? 6.973 11.055 0.175 1 93.88 215 GLY B O 1
ATOM 4210 N N . SER B 1 216 ? 8.953 11.914 0.746 1 91.69 216 SER B N 1
ATOM 4211 C CA . SER B 1 216 ? 9.641 11.711 -0.526 1 91.69 216 SER B CA 1
ATOM 4212 C C . SER B 1 216 ? 9.25 12.781 -1.541 1 91.69 216 SER B C 1
ATOM 4214 O O . SER B 1 216 ? 9.727 12.766 -2.678 1 91.69 216 SER B O 1
ATOM 4216 N N . THR B 1 217 ? 8.414 13.719 -1.201 1 94.44 217 THR B N 1
ATOM 4217 C CA . THR B 1 217 ? 7.996 14.734 -2.158 1 94.44 217 THR B CA 1
ATOM 4218 C C . THR B 1 217 ? 9.195 15.531 -2.658 1 94.44 217 THR B C 1
ATOM 4220 O O . THR B 1 217 ? 9.164 16.078 -3.762 1 94.44 217 THR B O 1
ATOM 4223 N N . THR B 1 218 ? 10.242 15.57 -1.884 1 92.62 218 THR B N 1
ATOM 4224 C CA . THR B 1 218 ? 11.406 16.359 -2.264 1 92.62 218 THR B CA 1
ATOM 4225 C C . THR B 1 218 ? 12.453 15.477 -2.949 1 92.62 218 THR B C 1
ATOM 4227 O O . THR B 1 218 ? 13.555 15.938 -3.256 1 92.62 218 THR B O 1
ATOM 4230 N N . ARG B 1 219 ? 12.133 14.242 -3.156 1 88.56 219 ARG B N 1
ATOM 4231 C CA . ARG B 1 219 ? 13.055 13.281 -3.752 1 88.56 219 ARG B CA 1
ATOM 4232 C C . ARG B 1 219 ? 12.453 12.648 -5.004 1 88.56 219 ARG B C 1
ATOM 4234 O O . ARG B 1 219 ? 12.148 11.453 -5.02 1 88.56 219 ARG B O 1
ATOM 4241 N N . PRO B 1 220 ? 12.445 13.406 -6.074 1 87.56 220 PRO B N 1
ATOM 4242 C CA . PRO B 1 220 ? 11.727 12.922 -7.258 1 87.56 220 PRO B CA 1
ATOM 4243 C C . PRO B 1 220 ? 12.359 11.672 -7.863 1 87.56 220 PRO B C 1
ATOM 4245 O O . PRO B 1 220 ? 11.711 10.961 -8.633 1 87.56 220 PRO B O 1
ATOM 4248 N N . ASN B 1 221 ? 13.594 11.383 -7.48 1 82.06 221 ASN B N 1
ATOM 4249 C CA . ASN B 1 221 ? 14.258 10.227 -8.07 1 82.06 221 ASN B CA 1
ATOM 4250 C C . ASN B 1 221 ? 14.18 9.008 -7.148 1 82.06 221 ASN B C 1
ATOM 4252 O O . ASN B 1 221 ? 14.625 7.922 -7.516 1 82.06 221 ASN B O 1
ATOM 4256 N N . SER B 1 222 ? 13.562 9.195 -6.066 1 82 222 SER B N 1
ATOM 4257 C CA . SER B 1 222 ? 13.43 8.078 -5.137 1 82 222 SER B CA 1
ATOM 4258 C C . SER B 1 222 ? 12.352 7.105 -5.602 1 82 222 SER B C 1
ATOM 4260 O O . SER B 1 222 ? 11.422 7.492 -6.309 1 82 222 SER B O 1
ATOM 4262 N N . LEU B 1 223 ? 12.445 5.875 -5.215 1 79.12 223 LEU B N 1
ATOM 4263 C CA . LEU B 1 223 ? 11.453 4.855 -5.543 1 79.12 223 LEU B CA 1
ATOM 4264 C C . LEU B 1 223 ? 10.109 5.184 -4.906 1 79.12 223 LEU B C 1
ATOM 4266 O O . LEU B 1 223 ? 9.055 4.969 -5.516 1 79.12 223 LEU B O 1
ATOM 4270 N N . GLY B 1 224 ? 10.211 5.695 -3.705 1 83.25 224 GLY B N 1
ATOM 4271 C CA . GLY B 1 224 ? 8.977 6.098 -3.055 1 83.25 224 GLY B CA 1
ATOM 4272 C C . GLY B 1 224 ? 8.195 7.129 -3.846 1 83.25 224 GLY B C 1
ATOM 4273 O O . GLY B 1 224 ? 6.98 7 -4.008 1 83.25 224 GLY B O 1
ATOM 4274 N N . PHE B 1 225 ? 8.891 8.102 -4.355 1 89.12 225 PHE B N 1
ATOM 4275 C CA . PHE B 1 225 ? 8.258 9.117 -5.195 1 89.12 225 PHE B CA 1
ATOM 4276 C C . PHE B 1 225 ? 7.664 8.484 -6.449 1 89.12 225 PHE B C 1
ATOM 4278 O O . PHE B 1 225 ? 6.488 8.68 -6.754 1 89.12 225 PHE B O 1
ATOM 4285 N N . LYS B 1 226 ? 8.469 7.719 -7.055 1 84.38 226 LYS B N 1
ATOM 4286 C CA . LYS B 1 226 ? 8.086 7.176 -8.352 1 84.38 226 LYS B CA 1
ATOM 4287 C C . LYS B 1 226 ? 6.918 6.199 -8.219 1 84.38 226 LYS B C 1
ATOM 4289 O O . LYS B 1 226 ? 6.004 6.195 -9.047 1 84.38 226 LYS B O 1
ATOM 4294 N N . PHE B 1 227 ? 6.957 5.391 -7.254 1 82.94 227 PHE B N 1
ATOM 4295 C CA . PHE B 1 227 ? 5.883 4.426 -7.043 1 82.94 227 PHE B CA 1
ATOM 4296 C C . PHE B 1 227 ? 4.574 5.137 -6.73 1 82.94 227 PHE B C 1
ATOM 4298 O O . PHE B 1 227 ? 3.521 4.777 -7.262 1 82.94 227 PHE B O 1
ATOM 4305 N N . THR B 1 228 ? 4.664 6.113 -5.871 1 87.31 228 THR B N 1
ATOM 4306 C CA . THR B 1 228 ? 3.461 6.852 -5.504 1 87.31 228 THR B CA 1
ATOM 4307 C C . THR B 1 228 ? 2.934 7.652 -6.691 1 87.31 228 THR B C 1
ATOM 4309 O O . THR B 1 228 ? 1.723 7.715 -6.914 1 87.31 228 THR B O 1
ATOM 4312 N N . GLU B 1 229 ? 3.838 8.219 -7.402 1 88.75 229 GLU B N 1
ATOM 4313 C CA . GLU B 1 229 ? 3.488 8.977 -8.602 1 88.75 229 GLU B CA 1
ATOM 4314 C C . GLU B 1 229 ? 2.799 8.078 -9.633 1 88.75 229 GLU B C 1
ATOM 4316 O O . GLU B 1 229 ? 1.865 8.508 -10.312 1 88.75 229 GLU B O 1
ATOM 4321 N N . MET B 1 230 ? 3.234 6.891 -9.703 1 82.06 230 MET B N 1
ATOM 4322 C CA . MET B 1 230 ? 2.664 5.922 -10.641 1 82.06 230 MET B CA 1
ATOM 4323 C C . MET B 1 230 ? 1.279 5.477 -10.18 1 82.06 230 MET B C 1
ATOM 4325 O O . MET B 1 230 ? 0.388 5.258 -11.008 1 82.06 230 MET B O 1
ATOM 4329 N N . ALA B 1 231 ? 1.109 5.344 -8.945 1 79.88 231 ALA B N 1
ATOM 4330 C CA . ALA B 1 231 ? -0.165 4.895 -8.383 1 79.88 231 ALA B CA 1
ATOM 4331 C C . ALA B 1 231 ? -1.245 5.957 -8.57 1 79.88 231 ALA B C 1
ATOM 4333 O O . ALA B 1 231 ? -2.402 5.633 -8.844 1 79.88 231 ALA B O 1
ATOM 4334 N N . VAL B 1 232 ? -0.922 7.191 -8.336 1 83.38 232 VAL B N 1
ATOM 4335 C CA . VAL B 1 232 ? -1.804 8.336 -8.547 1 83.38 232 VAL B CA 1
ATOM 4336 C C . VAL B 1 232 ? -1.101 9.383 -9.406 1 83.38 232 VAL B C 1
ATOM 4338 O O . VAL B 1 232 ? -0.183 10.062 -8.938 1 83.38 232 VAL B O 1
ATOM 4341 N N . ALA B 1 233 ? -1.584 9.516 -10.562 1 84.81 233 ALA B N 1
ATOM 4342 C CA . ALA B 1 233 ? -0.922 10.336 -11.578 1 84.81 233 ALA B CA 1
ATOM 4343 C C . ALA B 1 233 ? -0.71 11.758 -11.078 1 84.81 233 ALA B C 1
ATOM 4345 O O . ALA B 1 233 ? -1.673 12.461 -10.758 1 84.81 233 ALA B O 1
ATOM 4346 N N . GLY B 1 234 ? 0.572 12.133 -10.93 1 92.38 234 GLY B N 1
ATOM 4347 C CA . GLY B 1 234 ? 0.961 13.508 -10.656 1 92.38 234 GLY B CA 1
ATOM 4348 C C . GLY B 1 234 ? 0.896 13.859 -9.18 1 92.38 234 GLY B C 1
ATOM 4349 O O . GLY B 1 234 ? 1.175 15 -8.797 1 92.38 234 GLY B O 1
ATOM 4350 N N . ILE B 1 235 ? 0.54 12.938 -8.344 1 96 235 ILE B N 1
ATOM 4351 C CA . ILE B 1 235 ? 0.203 13.242 -6.961 1 96 235 ILE B CA 1
ATOM 4352 C C . ILE B 1 235 ? 1.431 13.805 -6.242 1 96 235 ILE B C 1
ATOM 4354 O O . ILE B 1 235 ? 1.343 14.82 -5.551 1 96 235 ILE B O 1
ATOM 4358 N N . MET B 1 236 ? 2.564 13.203 -6.441 1 96.44 236 MET B N 1
ATOM 4359 C CA . MET B 1 236 ? 3.762 13.648 -5.73 1 96.44 236 MET B CA 1
ATOM 4360 C C . MET B 1 236 ? 4.238 14.992 -6.262 1 96.44 236 MET B C 1
ATOM 4362 O O . MET B 1 236 ? 4.602 15.883 -5.484 1 96.44 236 MET B O 1
ATOM 4366 N N . THR B 1 237 ? 4.18 15.156 -7.527 1 96.62 237 THR B N 1
ATOM 4367 C CA . THR B 1 237 ? 4.551 16.406 -8.172 1 96.62 237 THR B CA 1
ATOM 4368 C C . THR B 1 237 ? 3.668 17.547 -7.672 1 96.62 237 THR B C 1
ATOM 4370 O O . THR B 1 237 ? 4.164 18.625 -7.34 1 96.62 237 THR B O 1
ATOM 4373 N N . GLN B 1 238 ? 2.406 17.234 -7.574 1 98.06 238 GLN B N 1
ATOM 4374 C CA . GLN B 1 238 ? 1.461 18.281 -7.195 1 98.06 238 GLN B CA 1
ATOM 4375 C C . GLN B 1 238 ? 1.528 18.562 -5.695 1 98.06 238 GLN B C 1
ATOM 4377 O O . GLN B 1 238 ? 1.349 19.703 -5.266 1 98.06 238 GLN B O 1
ATOM 4382 N N . LYS B 1 239 ? 1.76 17.531 -4.926 1 98.06 239 LYS B N 1
ATOM 4383 C CA . LYS B 1 239 ? 2.002 17.781 -3.506 1 98.06 239 LYS B CA 1
ATOM 4384 C C . LYS B 1 239 ? 3.207 18.688 -3.303 1 98.06 239 LYS B C 1
ATOM 4386 O O . LYS B 1 239 ? 3.145 19.641 -2.525 1 98.06 239 LYS B O 1
ATOM 4391 N N . ARG B 1 240 ? 4.227 18.453 -4.004 1 97.12 240 ARG B N 1
ATOM 4392 C CA . ARG B 1 240 ? 5.41 19.297 -3.908 1 97.12 240 ARG B CA 1
ATOM 4393 C C . ARG B 1 240 ? 5.102 20.719 -4.367 1 97.12 240 ARG B C 1
ATOM 4395 O O . ARG B 1 240 ? 5.508 21.688 -3.725 1 97.12 240 ARG B O 1
ATOM 4402 N N . ARG B 1 241 ? 4.43 20.844 -5.414 1 97.38 241 ARG B N 1
ATOM 4403 C CA . ARG B 1 241 ? 4.039 22.156 -5.906 1 97.38 241 ARG B CA 1
ATOM 4404 C C . ARG B 1 241 ? 3.205 22.906 -4.867 1 97.38 241 ARG B C 1
ATOM 4406 O O . ARG B 1 241 ? 3.404 24.094 -4.648 1 97.38 241 ARG B O 1
ATOM 4413 N N . GLY B 1 242 ? 2.238 22.188 -4.281 1 98.31 242 GLY B N 1
ATOM 4414 C CA . GLY B 1 242 ? 1.449 22.781 -3.217 1 98.31 242 GLY B CA 1
ATOM 4415 C C . GLY B 1 242 ? 2.291 23.281 -2.055 1 98.31 242 GLY B C 1
ATOM 4416 O O . GLY B 1 242 ? 2.088 24.391 -1.563 1 98.31 242 GLY B O 1
ATOM 4417 N N . GLU B 1 243 ? 3.242 22.5 -1.631 1 97.69 243 GLU B N 1
ATOM 4418 C CA . GLU B 1 243 ? 4.156 22.891 -0.561 1 97.69 243 GLU B CA 1
ATOM 4419 C C . GLU B 1 243 ? 4.895 24.188 -0.907 1 97.69 243 GLU B C 1
ATOM 4421 O O . GLU B 1 243 ? 4.953 25.109 -0.095 1 97.69 243 GLU B O 1
ATOM 4426 N N . VAL B 1 244 ? 5.465 24.188 -2.057 1 96.62 244 VAL B N 1
ATOM 4427 C CA . VAL B 1 244 ? 6.258 25.328 -2.502 1 96.62 244 VAL B CA 1
ATOM 4428 C C . VAL B 1 244 ? 5.375 26.578 -2.598 1 96.62 244 VAL B C 1
ATOM 4430 O O . VAL B 1 244 ? 5.773 27.656 -2.174 1 96.62 244 VAL B O 1
ATOM 4433 N N . GLY B 1 245 ? 4.23 26.375 -3.141 1 97.38 245 GLY B N 1
ATOM 4434 C CA . GLY B 1 245 ? 3.295 27.484 -3.236 1 97.38 245 GLY B CA 1
ATOM 4435 C C . GLY B 1 245 ? 2.943 28.094 -1.89 1 97.38 245 GLY B C 1
ATOM 4436 O O . GLY B 1 245 ? 2.855 29.312 -1.755 1 97.38 245 GLY B O 1
ATOM 4437 N N . VAL B 1 246 ? 2.703 27.266 -0.931 1 97.75 246 VAL B N 1
ATOM 4438 C CA . VAL B 1 246 ? 2.404 27.734 0.417 1 97.75 246 VAL B CA 1
ATOM 4439 C C . VAL B 1 246 ? 3.611 28.469 0.986 1 97.75 246 VAL B C 1
ATOM 4441 O O . VAL B 1 246 ? 3.475 29.562 1.54 1 97.75 246 VAL B O 1
ATOM 4444 N N . ARG B 1 247 ? 4.746 27.844 0.879 1 96.06 247 ARG B N 1
ATOM 4445 C CA . ARG B 1 247 ? 5.969 28.484 1.347 1 96.06 247 ARG B CA 1
ATOM 4446 C C . ARG B 1 247 ? 6.109 29.891 0.767 1 96.06 247 ARG B C 1
ATOM 4448 O O . ARG B 1 247 ? 6.383 30.844 1.497 1 96.06 247 ARG B O 1
ATOM 4455 N N . ASP B 1 248 ? 5.91 29.984 -0.503 1 95.31 248 ASP B N 1
ATOM 4456 C CA . ASP B 1 248 ? 6.051 31.266 -1.187 1 95.31 248 ASP B CA 1
ATOM 4457 C C . ASP B 1 248 ? 5.012 32.281 -0.694 1 95.31 248 ASP B C 1
ATOM 4459 O O . ASP B 1 248 ? 5.328 33.438 -0.461 1 95.31 248 ASP B O 1
ATOM 4463 N N . ALA B 1 249 ? 3.818 31.828 -0.525 1 96.5 249 ALA B N 1
ATOM 4464 C CA . ALA B 1 249 ? 2.73 32.688 -0.101 1 96.5 249 ALA B CA 1
ATOM 4465 C C . ALA B 1 249 ? 2.971 33.219 1.311 1 96.5 249 ALA B C 1
ATOM 4467 O O . ALA B 1 249 ? 2.58 34.344 1.635 1 96.5 249 ALA B O 1
ATOM 4468 N N . TYR B 1 250 ? 3.652 32.469 2.113 1 96.44 250 TYR B N 1
ATOM 4469 C CA . TYR B 1 250 ? 3.799 32.812 3.525 1 96.44 250 TYR B CA 1
ATOM 4470 C C . TYR B 1 250 ? 5.109 33.531 3.777 1 96.44 250 TYR B C 1
ATOM 4472 O O . TYR B 1 250 ? 5.352 34.031 4.883 1 96.44 250 TYR B O 1
ATOM 4480 N N . SER B 1 251 ? 6.137 33.562 2.871 1 91.44 251 SER B N 1
ATOM 4481 C CA . SER B 1 251 ? 7.484 34.094 3.033 1 91.44 251 SER B CA 1
ATOM 4482 C C . SER B 1 251 ? 7.449 35.5 3.574 1 91.44 251 SER B C 1
ATOM 4484 O O . SER B 1 251 ? 8.328 35.906 4.34 1 91.44 251 SER B O 1
ATOM 4486 N N . ASN B 1 252 ? 6.461 36.312 3.426 1 85.69 252 ASN B N 1
ATOM 4487 C CA . ASN B 1 252 ? 6.48 37.688 3.895 1 85.69 252 ASN B CA 1
ATOM 4488 C C . ASN B 1 252 ? 5.25 38.031 4.734 1 85.69 252 ASN B C 1
ATOM 4490 O O . ASN B 1 252 ? 4.812 39.188 4.781 1 85.69 252 ASN B O 1
ATOM 4494 N N . GLN B 1 253 ? 4.848 37.031 5.293 1 85.94 253 GLN B N 1
ATOM 4495 C CA . GLN B 1 253 ? 3.668 37.219 6.129 1 85.94 253 GLN B CA 1
ATOM 4496 C C . GLN B 1 253 ? 4.02 37.125 7.613 1 85.94 253 GLN B C 1
ATOM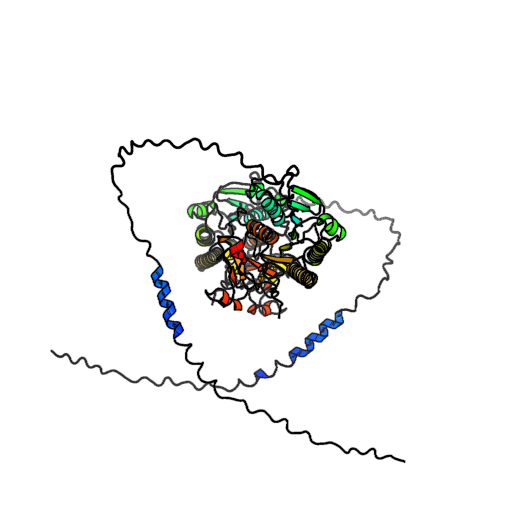 4498 O O . GLN B 1 253 ? 4.934 36.406 7.992 1 85.94 253 GLN B O 1
ATOM 4503 N N . SER B 1 254 ? 3.32 38.062 8.242 1 83.75 254 SER B N 1
ATOM 4504 C CA . SER B 1 254 ? 3.473 38.031 9.695 1 83.75 254 SER B CA 1
ATOM 4505 C C . SER B 1 254 ? 2.176 37.625 10.383 1 83.75 254 SER B C 1
ATOM 4507 O O . SER B 1 254 ? 1.086 37.875 9.867 1 83.75 254 SER B O 1
ATOM 4509 N N . GLY B 1 255 ? 2.123 36.781 11.367 1 87.56 255 GLY B N 1
ATOM 4510 C CA . GLY B 1 255 ? 0.959 36.438 12.172 1 87.56 255 GLY B CA 1
ATOM 4511 C C . GLY B 1 255 ? 0.421 35.062 11.891 1 87.56 255 GLY B C 1
ATOM 4512 O O . GLY B 1 255 ? -0.257 34.469 12.727 1 87.56 255 GLY B O 1
ATOM 4513 N N . SER B 1 256 ? 0.588 34.719 10.562 1 94.62 256 SER B N 1
ATOM 4514 C CA . SER B 1 256 ? 0.172 33.375 10.18 1 94.62 256 SER B CA 1
ATOM 4515 C C . SER B 1 256 ? 1.373 32.531 9.812 1 94.62 256 SER B C 1
ATOM 4517 O O . SER B 1 256 ? 2.377 33.031 9.305 1 94.62 256 SER B O 1
ATOM 4519 N N . SER B 1 257 ? 1.312 31.297 10.164 1 97.06 257 SER B N 1
ATOM 4520 C CA . SER B 1 257 ? 2.391 30.375 9.836 1 97.06 257 SER B CA 1
ATOM 4521 C C . SER B 1 257 ? 1.845 29.062 9.289 1 97.06 257 SER B C 1
ATOM 4523 O O . SER B 1 257 ? 0.64 28.812 9.352 1 97.06 257 SER B O 1
ATOM 4525 N N . TYR B 1 258 ? 2.742 28.328 8.648 1 97.88 258 TYR B N 1
ATOM 4526 C CA . TYR B 1 258 ? 2.367 27.016 8.141 1 97.88 258 TYR B CA 1
ATOM 4527 C C . TYR B 1 258 ? 3.314 25.938 8.664 1 97.88 258 TYR B C 1
ATOM 4529 O O . TYR B 1 258 ? 4.402 26.234 9.148 1 97.88 258 TYR B O 1
ATOM 4537 N N . THR B 1 259 ? 2.867 24.719 8.648 1 98.12 259 THR B N 1
ATOM 4538 C CA . THR B 1 259 ? 3.691 23.531 8.828 1 98.12 259 THR B CA 1
ATOM 4539 C C . THR B 1 259 ? 3.309 22.453 7.82 1 98.12 259 THR B C 1
ATOM 4541 O O . THR B 1 259 ? 2.129 22.125 7.676 1 98.12 259 THR B O 1
ATOM 4544 N N . ILE B 1 260 ? 4.352 22 7.082 1 98.31 260 ILE B N 1
ATOM 4545 C CA . ILE B 1 260 ? 4.16 20.859 6.184 1 98.31 260 ILE B CA 1
ATOM 4546 C C . ILE B 1 260 ? 4.527 19.562 6.902 1 98.31 260 ILE B C 1
ATOM 4548 O O . ILE B 1 260 ? 5.648 19.406 7.391 1 98.31 260 ILE B O 1
ATOM 4552 N N . LEU B 1 261 ? 3.557 18.656 7.027 1 98.56 261 LEU B N 1
ATOM 4553 C CA . LEU B 1 261 ? 3.762 17.328 7.594 1 98.56 261 LEU B CA 1
ATOM 4554 C C . LEU B 1 261 ? 3.836 16.266 6.492 1 98.56 261 LEU B C 1
ATOM 4556 O O . LEU B 1 261 ? 2.9 16.125 5.703 1 98.56 261 LEU B O 1
ATOM 4560 N N . ARG B 1 262 ? 4.969 15.602 6.434 1 97.38 262 ARG B N 1
ATOM 4561 C CA . ARG B 1 262 ? 5.219 14.57 5.43 1 97.38 262 ARG B CA 1
ATOM 4562 C C . ARG B 1 262 ? 5.254 13.18 6.059 1 97.38 262 ARG B C 1
ATOM 4564 O O . ARG B 1 262 ? 6.328 12.68 6.398 1 97.38 262 ARG B O 1
ATOM 4571 N N . PRO B 1 263 ? 4.082 12.508 6.121 1 96.75 263 PRO B N 1
ATOM 4572 C CA . PRO B 1 263 ? 4.074 11.156 6.676 1 96.75 263 PRO B CA 1
ATOM 4573 C C . PRO B 1 263 ? 4.676 10.125 5.723 1 96.75 263 PRO B C 1
ATOM 4575 O O . PRO B 1 263 ? 4.668 10.328 4.504 1 96.75 263 PRO B O 1
ATOM 4578 N N . GLY B 1 264 ? 5.219 9.062 6.297 1 92.56 264 GLY B N 1
ATOM 4579 C CA . GLY B 1 264 ? 5.586 7.891 5.52 1 92.56 264 GLY B CA 1
ATOM 4580 C C . GLY B 1 264 ? 4.387 7.086 5.059 1 92.56 264 GLY B C 1
ATOM 4581 O O . GLY B 1 264 ? 3.275 7.613 4.961 1 92.56 264 GLY B O 1
ATOM 4582 N N . GLY B 1 265 ? 4.672 5.859 4.59 1 89.31 265 GLY B N 1
ATOM 4583 C CA . GLY B 1 265 ? 3.578 4.98 4.211 1 89.31 265 GLY B CA 1
ATOM 4584 C C . GLY B 1 265 ? 2.527 4.832 5.297 1 89.31 265 GLY B C 1
ATOM 4585 O O . GLY B 1 265 ? 2.855 4.602 6.461 1 89.31 265 GLY B O 1
ATOM 4586 N N . LEU B 1 266 ? 1.376 5.035 4.871 1 86.5 266 LEU B N 1
ATOM 4587 C CA . LEU B 1 266 ? 0.276 4.98 5.828 1 86.5 266 LEU B CA 1
ATOM 4588 C C . LEU B 1 266 ? -0.204 3.545 6.02 1 86.5 266 LEU B C 1
ATOM 4590 O O . LEU B 1 266 ? -0.793 2.955 5.113 1 86.5 266 LEU B O 1
ATOM 4594 N N . ASP B 1 267 ? 0.62 2.896 6.934 1 64.5 267 ASP B N 1
ATOM 4595 C CA . ASP B 1 267 ? 0.281 1.511 7.242 1 64.5 267 ASP B CA 1
ATOM 4596 C C . ASP B 1 267 ? -1.159 1.394 7.734 1 64.5 267 ASP B C 1
ATOM 4598 O O . ASP B 1 267 ? -1.644 2.262 8.461 1 64.5 267 ASP B O 1
ATOM 4602 N N . GLU B 1 268 ? -1.944 1.065 6.789 1 54.19 268 GLU B N 1
ATOM 4603 C CA . GLU B 1 268 ? -3.189 0.789 7.496 1 54.19 268 GLU B CA 1
ATOM 4604 C C . GLU B 1 268 ? -2.957 -0.153 8.672 1 54.19 268 GLU B C 1
ATOM 4606 O O . GLU B 1 268 ? -2.875 -1.37 8.5 1 54.19 268 GLU B O 1
ATOM 4611 N N . PRO B 1 269 ? -2.018 0.197 9.242 1 47.28 269 PRO B N 1
ATOM 4612 C CA . PRO B 1 269 ? -2.086 -0.8 10.312 1 47.28 269 PRO B CA 1
ATOM 4613 C C . PRO B 1 269 ? -3.498 -1.343 10.523 1 47.28 269 PRO B C 1
ATOM 4615 O O . PRO B 1 269 ? -4.477 -0.704 10.125 1 47.28 269 PRO B O 1
ATOM 4618 N N . LYS B 1 270 ? -3.654 -2.576 11.109 1 49.47 270 LYS B N 1
ATOM 4619 C CA . LYS B 1 270 ? -4.676 -3.461 11.664 1 49.47 270 LYS B CA 1
ATOM 4620 C C . LYS B 1 270 ? -5.824 -2.664 12.273 1 49.47 270 LYS B C 1
ATOM 4622 O O . LYS B 1 270 ? -6.996 -2.932 11.984 1 49.47 270 LYS B O 1
ATOM 4627 N N . GLN B 1 271 ? -5.363 -1.621 13.398 1 57.69 271 GLN B N 1
ATOM 4628 C CA . GLN B 1 271 ? -6.5 -1.228 14.227 1 57.69 271 GLN B CA 1
ATOM 4629 C C . GLN B 1 271 ? -6.531 0.284 14.438 1 57.69 271 GLN B C 1
ATOM 4631 O O . GLN B 1 271 ? -7.375 0.797 15.172 1 57.69 271 GLN B O 1
ATOM 4636 N N . ASN B 1 272 ? -5.637 1.26 13.398 1 66.31 272 ASN B N 1
ATOM 4637 C CA . ASN B 1 272 ? -5.645 2.699 13.633 1 66.31 272 ASN B CA 1
ATOM 4638 C C . ASN B 1 272 ? -5.57 3.029 15.117 1 66.31 272 ASN B C 1
ATOM 4640 O O . ASN B 1 272 ? -6.32 3.875 15.609 1 66.31 272 ASN B O 1
ATOM 4644 N N . ILE B 1 273 ? -4.738 2.326 15.805 1 78.5 273 ILE B N 1
ATOM 4645 C CA . ILE B 1 273 ? -4.477 2.582 17.219 1 78.5 273 ILE B CA 1
ATOM 4646 C C . ILE B 1 273 ? -3.42 3.674 17.359 1 78.5 273 ILE B C 1
ATOM 4648 O O . ILE B 1 273 ? -2.398 3.646 16.672 1 78.5 273 ILE B O 1
ATOM 4652 N N . ILE B 1 274 ? -3.715 4.66 18.172 1 90.12 274 ILE B N 1
ATOM 4653 C CA . ILE B 1 274 ? -2.756 5.719 18.469 1 90.12 274 ILE B CA 1
ATOM 4654 C C . ILE B 1 274 ? -1.619 5.156 19.328 1 90.12 274 ILE B C 1
ATOM 4656 O O . ILE B 1 274 ? -1.829 4.777 20.484 1 90.12 274 ILE B O 1
ATOM 4660 N N . GLN B 1 275 ? -0.413 5.125 18.812 1 9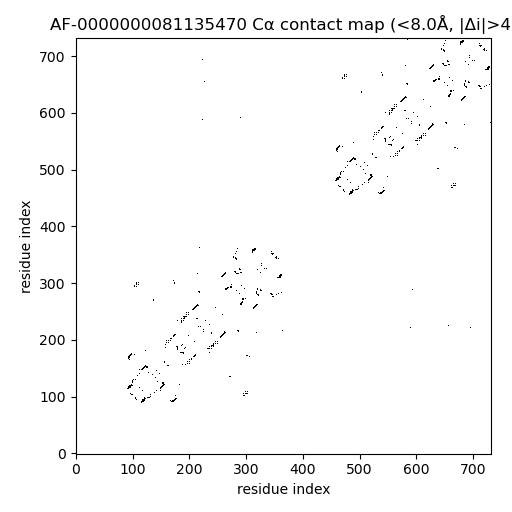0.94 275 GLN B N 1
ATOM 4661 C CA . GLN B 1 275 ? 0.74 4.648 19.578 1 90.94 275 GLN B CA 1
ATOM 4662 C C . GLN B 1 275 ? 1.334 5.758 20.438 1 90.94 275 GLN B C 1
ATOM 4664 O O . GLN B 1 275 ? 1.892 5.492 21.5 1 90.94 275 GLN B O 1
ATOM 4669 N N . GLY B 1 276 ? 1.257 6.992 19.969 1 94.94 276 GLY B N 1
ATOM 4670 C CA . GLY B 1 276 ? 1.675 8.141 20.766 1 94.94 276 GLY B CA 1
ATOM 4671 C C . GLY B 1 276 ? 3.086 8.594 20.453 1 94.94 276 GLY B C 1
ATOM 4672 O O . GLY B 1 276 ? 3.779 7.98 19.641 1 94.94 276 GLY B O 1
ATOM 4673 N N . PRO B 1 277 ? 3.451 9.695 21.078 1 97.38 277 PRO B N 1
ATOM 4674 C CA . PRO B 1 277 ? 4.703 10.359 20.719 1 97.38 277 PRO B CA 1
ATOM 4675 C C . PRO B 1 277 ? 5.93 9.492 20.953 1 97.38 277 PRO B C 1
ATOM 4677 O O . PRO B 1 277 ? 6.918 9.578 20.219 1 97.38 277 PRO B O 1
ATOM 4680 N N . SER B 1 278 ? 5.941 8.602 21.891 1 96.62 278 SER B N 1
ATOM 4681 C CA . SER B 1 278 ? 7.109 7.801 22.219 1 96.62 278 SER B CA 1
ATOM 4682 C C . SER B 1 278 ? 7.434 6.805 21.109 1 96.62 278 SER B C 1
ATOM 4684 O O . SER B 1 278 ? 8.555 6.297 21.031 1 96.62 278 SER B O 1
ATOM 4686 N N . ALA B 1 279 ? 6.477 6.539 20.281 1 95.38 279 ALA B N 1
ATOM 4687 C CA . ALA B 1 279 ? 6.664 5.574 19.203 1 95.38 279 ALA B CA 1
ATOM 4688 C C . ALA B 1 279 ? 7.066 6.277 17.906 1 95.38 279 ALA B C 1
ATOM 4690 O O . ALA B 1 279 ? 7.348 5.621 16.891 1 95.38 279 ALA B O 1
ATOM 4691 N N . LEU B 1 280 ? 7.137 7.551 17.906 1 96.69 280 LEU B N 1
ATOM 4692 C CA . LEU B 1 280 ? 7.258 8.32 16.672 1 96.69 280 LEU B CA 1
ATOM 4693 C C . LEU B 1 280 ? 8.672 8.859 16.5 1 96.69 280 LEU B C 1
ATOM 4695 O O . LEU B 1 280 ? 9.422 8.961 17.469 1 96.69 280 LEU B O 1
ATOM 4699 N N . GLU B 1 281 ? 9.008 9.117 15.281 1 95.31 281 GLU B N 1
ATOM 4700 C CA . GLU B 1 281 ? 10.25 9.75 14.859 1 95.31 281 GLU B CA 1
ATOM 4701 C C . GLU B 1 281 ? 9.992 10.852 13.844 1 95.31 281 GLU B C 1
ATOM 4703 O O . GLU B 1 281 ? 9.195 10.68 12.914 1 95.31 281 GLU B O 1
ATOM 4708 N N . ILE B 1 282 ? 10.586 12.016 14.047 1 96.5 282 ILE B N 1
ATOM 4709 C CA . ILE B 1 282 ? 10.531 13.117 13.102 1 96.5 282 ILE B CA 1
ATOM 4710 C C . ILE B 1 282 ? 11.922 13.359 12.508 1 96.5 282 ILE B C 1
ATOM 4712 O O . ILE B 1 282 ? 12.922 13.32 13.219 1 96.5 282 ILE B O 1
ATOM 4716 N N . THR B 1 283 ? 12.023 13.531 11.25 1 93.31 283 THR B N 1
ATOM 4717 C CA . THR B 1 283 ? 13.227 13.969 10.555 1 93.31 283 THR B CA 1
ATOM 4718 C C . THR B 1 283 ? 12.922 15.148 9.633 1 93.31 283 THR B C 1
ATOM 4720 O O . THR B 1 283 ? 11.758 15.523 9.469 1 93.31 283 THR B O 1
ATOM 4723 N N . GLN B 1 284 ? 13.945 15.742 9.164 1 91.81 284 GLN B N 1
ATOM 4724 C CA . GLN B 1 284 ? 13.852 16.75 8.117 1 91.81 284 GLN B CA 1
ATOM 4725 C C . GLN B 1 284 ? 14.852 16.484 6.996 1 91.81 284 GLN B C 1
ATOM 4727 O O . GLN B 1 284 ? 15.984 16.062 7.258 1 91.81 284 GLN B O 1
ATOM 4732 N N . GLY B 1 285 ? 14.43 16.547 5.73 1 87.25 285 GLY B N 1
ATOM 4733 C CA . GLY B 1 285 ? 15.336 16.375 4.602 1 87.25 285 GLY B CA 1
ATOM 4734 C C . GLY B 1 285 ? 14.914 15.266 3.658 1 87.25 285 GLY B C 1
ATOM 4735 O O . GLY B 1 285 ? 15.508 15.094 2.59 1 87.25 285 GLY B O 1
ATOM 4736 N N . ASP B 1 286 ? 13.883 14.422 4.102 1 89.56 286 ASP B N 1
ATOM 4737 C CA . ASP B 1 286 ? 13.297 13.406 3.238 1 89.56 286 ASP B CA 1
ATOM 4738 C C . ASP B 1 286 ? 14.328 12.336 2.879 1 89.56 286 ASP B C 1
ATOM 4740 O O . ASP B 1 286 ? 14.43 11.938 1.717 1 89.56 286 ASP B O 1
ATOM 4744 N N . VAL B 1 287 ? 15.094 11.898 3.844 1 85.12 287 VAL B N 1
ATOM 4745 C CA . VAL B 1 287 ? 16.188 10.969 3.574 1 85.12 287 VAL B CA 1
ATOM 4746 C C . VAL B 1 287 ? 15.766 9.547 3.961 1 85.12 287 VAL B C 1
ATOM 4748 O O . VAL B 1 287 ? 16.422 8.578 3.578 1 85.12 287 VAL B O 1
ATOM 4751 N N . LEU B 1 288 ? 14.703 9.5 4.699 1 87.88 288 LEU B N 1
ATOM 4752 C CA . LEU B 1 288 ? 14.219 8.203 5.164 1 87.88 288 LEU B CA 1
ATOM 4753 C C . LEU B 1 288 ? 12.812 7.926 4.633 1 87.88 288 LEU B C 1
ATOM 4755 O O . LEU B 1 288 ? 12.07 8.859 4.309 1 87.88 288 LEU B O 1
ATOM 4759 N N . ALA B 1 289 ? 12.57 6.66 4.496 1 87.5 289 ALA B N 1
ATOM 4760 C CA . ALA B 1 289 ? 11.219 6.156 4.25 1 87.5 289 ALA B CA 1
ATOM 4761 C C . ALA B 1 289 ? 10.766 5.234 5.379 1 87.5 289 ALA B C 1
ATOM 4763 O O . ALA B 1 289 ? 11.57 4.492 5.945 1 87.5 289 ALA B O 1
ATOM 4764 N N . GLY B 1 290 ? 9.539 5.273 5.695 1 88.88 290 GLY B N 1
ATOM 4765 C CA . GLY B 1 290 ? 8.977 4.465 6.762 1 88.88 290 GLY B CA 1
ATOM 4766 C C . GLY B 1 290 ? 7.461 4.477 6.789 1 88.88 290 GLY B C 1
ATOM 4767 O O . GLY B 1 290 ? 6.82 4.852 5.805 1 88.88 290 GLY B O 1
ATOM 4768 N N . PHE B 1 291 ? 6.934 3.938 7.945 1 88.38 291 PHE B N 1
ATOM 4769 C CA . PHE B 1 291 ? 5.484 3.83 8.078 1 88.38 291 PHE B CA 1
ATOM 4770 C C . PHE B 1 291 ? 4.992 4.602 9.297 1 88.38 291 PHE B C 1
ATOM 4772 O O . PHE B 1 291 ? 5.754 4.848 10.234 1 88.38 291 PHE B O 1
ATOM 4779 N N . VAL B 1 292 ? 3.801 4.945 9.242 1 91.94 292 VAL B N 1
ATOM 4780 C CA . VAL B 1 292 ? 3.088 5.547 10.359 1 91.94 292 VAL B CA 1
ATOM 4781 C C . VAL B 1 292 ? 1.584 5.367 10.172 1 91.94 292 VAL B C 1
ATOM 4783 O O . VAL B 1 292 ? 1.098 5.293 9.047 1 91.94 292 VAL B O 1
ATOM 4786 N N . SER B 1 293 ? 0.809 5.266 11.266 1 90.88 293 SER B N 1
ATOM 4787 C CA . SER B 1 293 ? -0.637 5.102 11.156 1 90.88 293 SER B CA 1
ATOM 4788 C C . SER B 1 293 ? -1.324 6.434 10.867 1 90.88 293 SER B C 1
ATOM 4790 O O . SER B 1 293 ? -0.828 7.488 11.258 1 90.88 293 SER B O 1
ATOM 4792 N N . ARG B 1 294 ? -2.479 6.324 10.266 1 93.69 294 ARG B N 1
ATOM 4793 C CA . ARG B 1 294 ? -3.277 7.523 10.039 1 93.69 294 ARG B CA 1
ATOM 4794 C C . ARG B 1 294 ? -3.666 8.172 11.367 1 93.69 294 ARG B C 1
ATOM 4796 O O . ARG B 1 294 ? -3.771 9.398 11.453 1 93.69 294 ARG B O 1
ATOM 4803 N N . ALA B 1 295 ? -3.861 7.352 12.391 1 93.44 295 ALA B N 1
ATOM 4804 C CA . ALA B 1 295 ? -4.25 7.867 13.703 1 93.44 295 ALA B CA 1
ATOM 4805 C C . ALA B 1 295 ? -3.146 8.734 14.297 1 93.44 295 ALA B C 1
ATOM 4807 O O . ALA B 1 295 ? -3.416 9.82 14.812 1 93.44 295 ALA B O 1
ATOM 4808 N N . ASP B 1 296 ? -1.955 8.289 14.188 1 94.81 296 ASP B N 1
ATOM 4809 C CA . ASP B 1 296 ? -0.846 9.07 14.734 1 94.81 296 ASP B CA 1
ATOM 4810 C C . ASP B 1 296 ? -0.562 10.297 13.867 1 94.81 296 ASP B C 1
ATOM 4812 O O . ASP B 1 296 ? -0.167 11.344 14.383 1 94.81 296 ASP B O 1
ATOM 4816 N N . VAL B 1 297 ? -0.761 10.141 12.57 1 97.06 297 VAL B N 1
ATOM 4817 C CA . VAL B 1 297 ? -0.644 11.312 11.695 1 97.06 297 VAL B CA 1
ATOM 4818 C C . VAL B 1 297 ? -1.642 12.383 12.133 1 97.06 297 VAL B C 1
ATOM 4820 O O . VAL B 1 297 ? -1.292 13.562 12.234 1 97.06 297 VAL B O 1
ATOM 4823 N N . ALA B 1 298 ? -2.861 11.945 12.391 1 97.25 298 ALA B N 1
ATOM 4824 C CA . ALA B 1 298 ? -3.904 12.875 12.82 1 97.25 298 ALA B CA 1
ATOM 4825 C C . ALA B 1 298 ? -3.525 13.555 14.133 1 97.25 298 ALA B C 1
ATOM 4827 O O . ALA B 1 298 ? -3.68 14.773 14.273 1 97.25 298 ALA B O 1
ATOM 4828 N N . GLU B 1 299 ? -3.002 12.789 15.055 1 97.31 299 GLU B N 1
ATOM 4829 C CA . GLU B 1 299 ? -2.568 13.359 16.328 1 97.31 299 GLU B CA 1
ATOM 4830 C C . GLU B 1 299 ? -1.495 14.422 16.125 1 97.31 299 GLU B C 1
ATOM 4832 O O . GLU B 1 299 ? -1.586 15.516 16.688 1 97.31 299 GLU B O 1
ATOM 4837 N N . VAL B 1 300 ? -0.558 14.078 15.336 1 98.62 300 VAL B N 1
ATOM 4838 C CA . VAL B 1 300 ? 0.565 14.992 15.141 1 98.62 300 VAL B CA 1
ATOM 4839 C C . VAL B 1 300 ? 0.096 16.234 14.391 1 98.62 300 VAL B C 1
ATOM 4841 O O . VAL B 1 300 ? 0.511 17.359 14.703 1 98.62 300 VAL B O 1
ATOM 4844 N N . ALA B 1 301 ? -0.766 16.047 13.398 1 98.81 301 ALA B N 1
ATOM 4845 C CA . ALA B 1 301 ? -1.3 17.188 12.656 1 98.81 301 ALA B CA 1
ATOM 4846 C C . ALA B 1 301 ? -2.025 18.156 13.594 1 98.81 301 ALA B C 1
ATOM 4848 O O . ALA B 1 301 ? -1.828 19.375 13.516 1 98.81 301 ALA B O 1
ATOM 4849 N N . VAL B 1 302 ? -2.832 17.625 14.469 1 98.75 302 VAL B N 1
ATOM 4850 C CA . VAL B 1 302 ? -3.58 18.438 15.422 1 98.75 302 VAL B CA 1
ATOM 4851 C C . VAL B 1 302 ? -2.619 19.109 16.391 1 98.75 302 VAL B C 1
ATOM 4853 O O . VAL B 1 302 ? -2.762 20.297 16.703 1 98.75 302 VAL B O 1
ATOM 4856 N N . GLU B 1 303 ? -1.606 18.375 16.859 1 98.62 303 GLU B N 1
ATOM 4857 C CA . GLU B 1 303 ? -0.61 18.953 17.766 1 98.62 303 GLU B CA 1
ATOM 4858 C C . GLU B 1 303 ? 0.144 20.094 17.109 1 98.62 303 GLU B C 1
ATOM 4860 O O . GLU B 1 303 ? 0.398 21.125 17.734 1 98.62 303 GLU B O 1
ATOM 4865 N N . LEU B 1 304 ? 0.449 19.906 15.883 1 98.56 304 LEU B N 1
ATOM 4866 C CA . LEU B 1 304 ? 1.132 20.969 15.156 1 98.56 304 LEU B CA 1
ATOM 4867 C C . LEU B 1 304 ? 0.225 22.172 14.984 1 98.56 304 LEU B C 1
ATOM 4869 O O . LEU B 1 304 ? 0.681 23.312 15.094 1 98.56 304 LEU B O 1
ATOM 4873 N N . ALA B 1 305 ? -1.011 21.953 14.727 1 98.5 305 ALA B N 1
ATOM 4874 C CA . ALA B 1 305 ? -1.984 23.016 14.539 1 98.5 305 ALA B CA 1
ATOM 4875 C C . ALA B 1 305 ? -2.139 23.859 15.805 1 98.5 305 ALA B C 1
ATOM 4877 O O . ALA B 1 305 ? -2.371 25.062 15.734 1 98.5 305 ALA B O 1
ATOM 4878 N N . LEU B 1 306 ? -1.93 23.234 16.922 1 97.44 306 LEU B N 1
ATOM 4879 C CA . LEU B 1 306 ? -2.219 23.891 18.203 1 97.44 306 LEU B CA 1
ATOM 4880 C C . LEU B 1 306 ? -0.942 24.406 18.844 1 97.44 306 LEU B C 1
ATOM 4882 O O . LEU B 1 306 ? -1 25.219 19.781 1 97.44 306 LEU B O 1
ATOM 4886 N N . SER B 1 307 ? 0.158 23.984 18.328 1 96.38 307 SER B N 1
ATOM 4887 C CA . SER B 1 307 ? 1.429 24.297 18.969 1 96.38 307 SER B CA 1
ATOM 4888 C C . SER B 1 307 ? 1.771 25.766 18.828 1 96.38 307 SER B C 1
ATOM 4890 O O . SER B 1 307 ? 1.586 26.359 17.75 1 96.38 307 SER B O 1
ATOM 4892 N N . SER B 1 308 ? 2.281 26.312 19.891 1 92.31 308 SER B N 1
ATOM 4893 C CA . SER B 1 308 ? 2.768 27.688 19.859 1 92.31 308 SER B CA 1
ATOM 4894 C C . SER B 1 308 ? 4.285 27.734 19.719 1 92.31 308 SER B C 1
ATOM 4896 O O . SER B 1 308 ? 4.879 28.812 19.672 1 92.31 308 SER B O 1
ATOM 4898 N N . ALA B 1 309 ? 4.906 26.562 19.625 1 92.44 309 ALA B N 1
ATOM 4899 C CA . ALA B 1 309 ? 6.359 26.516 19.5 1 92.44 309 ALA B CA 1
ATOM 4900 C C . ALA B 1 309 ? 6.824 27.203 18.219 1 92.44 309 ALA B C 1
ATOM 4902 O O . ALA B 1 309 ? 6.32 26.906 17.141 1 92.44 309 ALA B O 1
ATOM 4903 N N . PRO B 1 310 ? 7.812 28.047 18.344 1 92.19 310 PRO B N 1
ATOM 4904 C CA . PRO B 1 310 ? 8.234 28.797 17.156 1 92.19 310 PRO B CA 1
ATOM 4905 C C . PRO B 1 310 ? 8.922 27.922 16.109 1 92.19 310 PRO B C 1
ATOM 4907 O O . PRO B 1 310 ? 8.859 28.219 14.922 1 92.19 310 PRO B O 1
ATOM 4910 N N . ASN B 1 311 ? 9.477 26.875 16.531 1 93.69 311 ASN B N 1
ATOM 4911 C CA . ASN B 1 311 ? 10.289 26.094 15.617 1 93.69 311 ASN B CA 1
ATOM 4912 C C . ASN B 1 311 ? 9.422 25.219 14.711 1 93.69 311 ASN B C 1
ATOM 4914 O O . ASN B 1 311 ? 9.922 24.656 13.734 1 93.69 311 ASN B O 1
ATOM 4918 N N . VAL B 1 312 ? 8.148 25.109 14.984 1 95.81 312 VAL B N 1
ATOM 4919 C CA . VAL B 1 312 ? 7.305 24.312 14.102 1 95.81 312 VAL B CA 1
ATOM 4920 C C . VAL B 1 312 ? 6.578 25.234 13.117 1 95.81 312 VAL B C 1
ATOM 4922 O O . VAL B 1 312 ? 5.73 24.781 12.344 1 95.81 312 VAL B O 1
ATOM 4925 N N . LYS B 1 313 ? 6.953 26.562 13.164 1 94.31 313 LYS B N 1
ATOM 4926 C CA . LYS B 1 313 ? 6.379 27.531 12.242 1 94.31 313 LYS B CA 1
ATOM 4927 C C . LYS B 1 313 ? 7.18 27.609 10.945 1 94.31 313 LYS B C 1
ATOM 4929 O O . LYS B 1 313 ? 8.414 27.578 10.969 1 94.31 313 LYS B O 1
ATOM 4934 N N . ASN B 1 314 ? 6.438 27.719 9.859 1 95.62 314 ASN B N 1
ATOM 4935 C CA . ASN B 1 314 ? 7 27.891 8.531 1 95.62 314 ASN B CA 1
ATOM 4936 C C . ASN B 1 314 ? 8.102 26.875 8.242 1 95.62 314 ASN B C 1
ATOM 4938 O O . ASN B 1 314 ? 9.203 27.25 7.84 1 95.62 314 ASN B O 1
ATOM 4942 N N . THR B 1 315 ? 7.777 25.641 8.414 1 96.06 315 THR B N 1
ATOM 4943 C CA . THR B 1 315 ? 8.742 24.562 8.25 1 96.06 315 THR B CA 1
ATOM 4944 C C . THR B 1 315 ? 8.055 23.297 7.723 1 96.06 315 THR B C 1
ATOM 4946 O O . THR B 1 315 ? 6.848 23.297 7.48 1 96.06 315 THR B O 1
ATOM 4949 N N . ALA B 1 316 ? 8.883 22.281 7.414 1 96.75 316 ALA B N 1
ATOM 4950 C CA . ALA B 1 316 ? 8.422 20.969 6.973 1 96.75 316 ALA B CA 1
ATOM 4951 C C . ALA B 1 316 ? 9.133 19.859 7.73 1 96.75 316 ALA B C 1
ATOM 4953 O O . ALA B 1 316 ? 10.305 20 8.094 1 96.75 316 ALA B O 1
ATOM 4954 N N . CYS B 1 317 ? 8.414 18.828 7.992 1 96.56 317 CYS B N 1
ATOM 4955 C CA . CYS B 1 317 ? 9.039 17.703 8.664 1 96.56 317 CYS B CA 1
ATOM 4956 C C . CYS B 1 317 ? 8.391 16.391 8.227 1 96.56 317 CYS B C 1
ATOM 4958 O O . CYS B 1 317 ? 7.246 16.375 7.777 1 96.56 317 CYS B O 1
ATOM 4960 N N . GLU B 1 318 ? 9.188 15.312 8.336 1 96.25 318 GLU B N 1
ATOM 4961 C CA . GLU B 1 318 ? 8.719 13.961 8.031 1 96.25 318 GLU B CA 1
ATOM 4962 C C . GLU B 1 318 ? 8.352 13.203 9.305 1 96.25 318 GLU B C 1
ATOM 4964 O O . GLU B 1 318 ? 8.914 13.461 10.375 1 96.25 318 GLU B O 1
ATOM 4969 N N . LEU B 1 319 ? 7.398 12.266 9.18 1 97.12 319 LEU B N 1
ATOM 4970 C CA . LEU B 1 319 ? 6.891 11.531 10.336 1 97.12 319 LEU B CA 1
ATOM 4971 C C . LEU B 1 319 ? 6.859 10.031 10.062 1 97.12 319 LEU B C 1
ATOM 4973 O O . LEU B 1 319 ? 6.301 9.594 9.055 1 97.12 319 LEU B O 1
ATOM 4977 N N . TYR B 1 320 ? 7.465 9.312 11.039 1 94 320 TYR B N 1
ATOM 4978 C CA . TYR B 1 320 ? 7.523 7.855 10.969 1 94 320 TYR B CA 1
ATOM 4979 C C . TYR B 1 320 ? 7.402 7.238 12.359 1 94 320 TYR B C 1
ATOM 4981 O O . TYR B 1 320 ? 7.445 7.945 13.367 1 94 320 TYR B O 1
ATOM 4989 N N . TYR B 1 321 ? 7.188 5.918 12.359 1 92.12 321 TYR B N 1
ATOM 4990 C CA . TYR B 1 321 ? 7.438 5.199 13.602 1 92.12 321 TYR B CA 1
ATOM 4991 C C . TYR B 1 321 ? 8.93 4.949 13.797 1 92.12 321 TYR B C 1
ATOM 4993 O O . TYR B 1 321 ? 9.641 4.645 12.836 1 92.12 321 TYR B O 1
ATOM 5001 N N . ARG B 1 322 ? 9.227 4.926 15.039 1 89.5 322 ARG B N 1
ATOM 5002 C CA . ARG B 1 322 ? 10.609 4.625 15.414 1 89.5 322 ARG B CA 1
ATOM 5003 C C . ARG B 1 322 ? 11.008 3.229 14.945 1 89.5 322 ARG B C 1
ATOM 5005 O O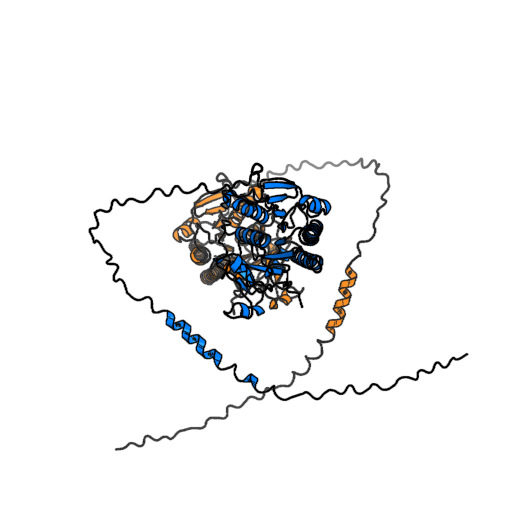 . ARG B 1 322 ? 10.203 2.297 14.992 1 89.5 322 ARG B O 1
ATOM 5012 N N . ASN B 1 323 ? 12.227 3.057 14.43 1 78.25 323 ASN B N 1
ATOM 5013 C CA . ASN B 1 323 ? 12.867 1.799 14.047 1 78.25 323 ASN B CA 1
ATOM 5014 C C . ASN B 1 323 ? 12.133 1.131 12.891 1 78.25 323 ASN B C 1
ATOM 5016 O O . ASN B 1 323 ? 12.281 -0.071 12.664 1 78.25 323 ASN B O 1
ATOM 5020 N N . LYS B 1 324 ? 11.312 1.793 12.242 1 81 324 LYS B N 1
ATOM 5021 C CA . LYS B 1 324 ? 10.633 1.306 11.047 1 81 324 LYS B CA 1
ATOM 5022 C C . LYS B 1 324 ? 10.906 2.215 9.852 1 81 324 LYS B C 1
ATOM 5024 O O . LYS B 1 324 ? 9.977 2.65 9.172 1 81 324 LYS B O 1
ATOM 5029 N N . VAL B 1 325 ? 12.211 2.469 9.727 1 85.88 325 VAL B N 1
ATOM 5030 C CA . VAL B 1 325 ? 12.602 3.367 8.648 1 85.88 325 VAL B CA 1
ATOM 5031 C C . VAL B 1 325 ? 13.727 2.729 7.832 1 85.88 325 VAL B C 1
ATOM 5033 O O . VAL B 1 325 ? 14.461 1.873 8.336 1 85.88 325 VAL B O 1
ATOM 5036 N N . VAL B 1 326 ? 13.742 3.088 6.578 1 82.88 326 VAL B N 1
ATOM 5037 C CA . VAL B 1 326 ? 14.82 2.719 5.668 1 82.88 326 VAL B CA 1
ATOM 5038 C C . VAL B 1 326 ? 15.273 3.947 4.879 1 82.88 326 VAL B C 1
ATOM 5040 O O . VAL B 1 326 ? 14.484 4.863 4.641 1 82.88 326 VAL B O 1
ATOM 5043 N N . PRO B 1 327 ? 16.562 3.945 4.508 1 81.62 327 PRO B N 1
ATOM 5044 C CA . PRO B 1 327 ? 16.969 5.051 3.641 1 81.62 327 PRO B CA 1
ATOM 5045 C C . PRO B 1 327 ? 16.25 5.055 2.299 1 81.62 327 PRO B C 1
ATOM 5047 O O . PRO B 1 327 ? 15.984 3.994 1.73 1 81.62 327 PRO B O 1
ATOM 5050 N N . VAL B 1 328 ? 15.859 6.203 1.777 1 79.19 328 VAL B N 1
ATOM 5051 C CA . VAL B 1 328 ? 15.133 6.328 0.519 1 79.19 328 VAL B CA 1
ATOM 5052 C C . VAL B 1 328 ? 16.062 5.992 -0.648 1 79.19 328 VAL B C 1
ATOM 5054 O O . VAL B 1 328 ? 15.594 5.688 -1.749 1 79.19 328 VAL B O 1
ATOM 5057 N N . ASP B 1 329 ? 17.328 6.172 -0.462 1 71.56 329 ASP B N 1
ATOM 5058 C CA . ASP B 1 329 ? 18.344 5.859 -1.47 1 71.56 329 ASP B CA 1
ATOM 5059 C C . ASP B 1 329 ? 19.562 5.203 -0.835 1 71.56 329 ASP B C 1
ATOM 5061 O O . ASP B 1 329 ? 19.891 5.461 0.327 1 71.56 329 ASP B O 1
ATOM 5065 N N . LYS B 1 330 ? 20.156 4.254 -1.569 1 67 330 LYS B N 1
ATOM 5066 C CA . LYS B 1 330 ? 21.328 3.527 -1.085 1 67 330 LYS B CA 1
ATOM 5067 C C . LYS B 1 330 ? 22.422 4.488 -0.6 1 67 330 LYS B C 1
ATOM 5069 O O . LYS B 1 330 ? 23.156 4.176 0.329 1 67 330 LYS B O 1
ATOM 5074 N N . GLY B 1 331 ? 22.438 5.645 -1.234 1 62.03 331 GLY B N 1
ATOM 5075 C CA . GLY B 1 331 ? 23.438 6.629 -0.842 1 62.03 331 GLY B CA 1
ATOM 5076 C C . GLY B 1 331 ? 23.188 7.199 0.543 1 62.03 331 GLY B C 1
ATOM 5077 O O . GLY B 1 331 ? 24.094 7.805 1.133 1 62.03 331 GLY B O 1
ATOM 5078 N N . PHE B 1 332 ? 22.047 6.887 1.083 1 61.94 332 PHE B N 1
ATOM 5079 C CA . PHE B 1 332 ? 21.719 7.504 2.361 1 61.94 332 PHE B CA 1
ATOM 5080 C C . PHE B 1 332 ? 21.828 6.492 3.496 1 61.94 332 PHE B C 1
ATOM 5082 O O . PHE B 1 332 ? 21.469 6.793 4.637 1 61.94 332 PHE B O 1
ATOM 5089 N N . LYS B 1 333 ? 22.281 5.332 3.229 1 63.72 333 LYS B N 1
ATOM 5090 C CA . LYS B 1 333 ? 22.422 4.285 4.238 1 63.72 333 LYS B CA 1
ATOM 5091 C C . LYS B 1 333 ? 23.234 4.766 5.43 1 63.72 333 LYS B C 1
ATOM 5093 O O . LYS B 1 333 ? 23 4.348 6.562 1 63.72 333 LYS B O 1
ATOM 5098 N N . LYS B 1 334 ? 24.094 5.676 5.105 1 62.59 334 LYS B N 1
ATOM 5099 C CA . LYS B 1 334 ? 24.969 6.188 6.156 1 62.59 334 LYS B CA 1
ATOM 5100 C C . LYS B 1 334 ? 24.172 6.891 7.246 1 62.59 334 LYS B C 1
ATOM 5102 O O . LYS B 1 334 ? 24.609 6.957 8.398 1 62.59 334 LYS B O 1
ATOM 5107 N N . TYR B 1 335 ? 22.984 7.344 6.918 1 58.94 335 TYR B N 1
ATOM 5108 C CA . TYR B 1 335 ? 22.188 8.125 7.859 1 58.94 335 TYR B CA 1
ATOM 5109 C C . TYR B 1 335 ? 21.484 7.215 8.859 1 58.94 335 TYR B C 1
ATOM 5111 O O . TYR B 1 335 ? 20.969 7.688 9.875 1 58.94 335 TYR B O 1
ATOM 5119 N N . LEU B 1 336 ? 21.422 6 8.531 1 61.88 336 LEU B N 1
ATOM 5120 C CA . LEU B 1 336 ? 20.766 5.066 9.445 1 61.88 336 LEU B CA 1
ATOM 5121 C C . LEU B 1 336 ? 21.734 4.605 10.531 1 61.88 336 LEU B C 1
ATOM 5123 O O . LEU B 1 336 ? 21.312 4.027 11.539 1 61.88 336 LEU B O 1
ATOM 5127 N N . GLN B 1 337 ? 23.016 4.863 10.289 1 55.69 337 GLN B N 1
ATOM 5128 C CA . GLN B 1 337 ? 23.984 4.48 11.32 1 55.69 337 GLN B CA 1
ATOM 5129 C C . GLN B 1 337 ? 23.969 5.465 12.484 1 55.69 337 GLN B C 1
ATOM 5131 O O . GLN B 1 337 ? 23.75 6.66 12.289 1 55.69 337 GLN B O 1
ATOM 5136 N N . ASP B 1 338 ? 23.766 4.961 13.703 1 49.88 338 ASP B N 1
ATOM 5137 C CA . ASP B 1 338 ? 23.797 5.727 14.945 1 49.88 338 ASP B CA 1
ATOM 5138 C C . ASP B 1 338 ? 24.906 6.766 14.922 1 49.88 338 ASP B C 1
ATOM 5140 O O . ASP B 1 338 ? 26.078 6.418 14.781 1 49.88 338 ASP B O 1
ATOM 5144 N N . GLY B 1 339 ? 24.5 8.07 14.711 1 50.59 339 GLY B N 1
ATOM 5145 C CA . GLY B 1 339 ? 25.422 9.188 14.734 1 50.59 339 GLY B CA 1
ATOM 5146 C C . GLY B 1 339 ? 25.453 9.969 13.438 1 50.59 339 GLY B C 1
ATOM 5147 O O . GLY B 1 339 ? 26.281 10.859 13.266 1 50.59 339 GLY B O 1
ATOM 5148 N N . ALA B 1 340 ? 24.766 9.469 12.539 1 54.22 340 ALA B N 1
ATOM 5149 C CA . ALA B 1 340 ? 24.812 10.172 11.258 1 54.22 340 ALA B CA 1
ATOM 5150 C C . ALA B 1 340 ? 24.219 11.562 11.367 1 54.22 340 ALA B C 1
ATOM 5152 O O . ALA B 1 340 ? 23.484 11.859 12.32 1 54.22 340 ALA B O 1
ATOM 5153 N N . ASP B 1 341 ? 24.656 12.523 10.531 1 61.75 341 ASP B N 1
ATOM 5154 C CA . ASP B 1 341 ? 24.406 13.961 10.445 1 61.75 341 ASP B CA 1
ATOM 5155 C C . ASP B 1 341 ? 22.906 14.242 10.242 1 61.75 341 ASP B C 1
ATOM 5157 O O . ASP B 1 341 ? 22.5 15.398 10.125 1 61.75 341 ASP B O 1
ATOM 5161 N N . LEU B 1 342 ? 22.062 13.188 10.273 1 71.44 342 LEU B N 1
ATOM 5162 C CA . LEU B 1 342 ? 20.625 13.445 10.188 1 71.44 342 LEU B CA 1
ATOM 5163 C C . LEU B 1 342 ? 20 13.5 11.57 1 71.44 342 LEU B C 1
ATOM 5165 O O . LEU B 1 342 ? 20.141 12.562 12.359 1 71.44 342 LEU B O 1
ATOM 5169 N N . ASP B 1 343 ? 19.469 14.68 11.93 1 82.44 343 ASP B N 1
ATOM 5170 C CA . ASP B 1 343 ? 18.766 14.781 13.203 1 82.44 343 ASP B CA 1
ATOM 5171 C C . ASP B 1 343 ? 17.516 13.914 13.211 1 82.44 343 ASP B C 1
ATOM 5173 O O . ASP B 1 343 ? 16.578 14.156 12.438 1 82.44 343 ASP B O 1
ATOM 5177 N N . ARG B 1 344 ? 17.547 12.852 13.914 1 90.56 344 ARG B N 1
ATOM 5178 C CA . ARG B 1 344 ? 16.391 12.016 14.203 1 90.56 344 ARG B CA 1
ATOM 5179 C C . ARG B 1 344 ? 15.773 12.375 15.555 1 90.56 344 ARG B C 1
ATOM 5181 O O . ARG B 1 344 ? 16.406 12.18 16.594 1 90.56 344 ARG B O 1
ATOM 5188 N N . LEU B 1 345 ? 14.578 12.914 15.508 1 94.94 345 LEU B N 1
ATOM 5189 C CA . LEU B 1 345 ? 13.977 13.508 16.688 1 94.94 345 LEU B CA 1
ATOM 5190 C C . LEU B 1 345 ? 13 12.539 17.359 1 94.94 345 LEU B C 1
ATOM 5192 O O . LEU B 1 345 ? 12.164 11.938 16.688 1 94.94 345 LEU B O 1
ATOM 5196 N N . TYR B 1 346 ? 13.164 12.398 18.641 1 94.94 346 TYR B N 1
ATOM 5197 C CA . TYR B 1 346 ? 12.32 11.547 19.469 1 94.94 346 TYR B CA 1
ATOM 5198 C C . TYR B 1 346 ? 11.797 12.32 20.688 1 94.94 346 TYR B C 1
ATOM 5200 O O . TYR B 1 346 ? 12.328 13.375 21.031 1 94.94 346 TYR B O 1
ATOM 5208 N N . GLY B 1 347 ? 10.695 11.812 21.266 1 96.56 347 GLY B N 1
ATOM 5209 C CA . GLY B 1 347 ? 10.156 12.422 22.484 1 96.56 347 GLY B CA 1
ATOM 5210 C C . GLY B 1 347 ? 9.094 11.578 23.141 1 96.56 347 GLY B C 1
ATOM 5211 O O . GLY B 1 347 ? 8.383 10.812 22.484 1 96.56 347 GLY B O 1
ATOM 5212 N N . GLU B 1 348 ? 8.977 11.758 24.469 1 97.25 348 GLU B N 1
ATOM 5213 C CA . GLU B 1 348 ? 7.934 11.078 25.234 1 97.25 348 GLU B CA 1
ATOM 5214 C C . GLU B 1 348 ? 6.621 11.852 25.188 1 97.25 348 GLU B C 1
ATOM 5216 O O . GLU B 1 348 ? 5.566 11.312 25.531 1 97.25 348 GLU B O 1
ATOM 5221 N N . SER B 1 349 ? 6.746 13.102 24.844 1 97.5 349 SER B N 1
ATOM 5222 C CA . SER B 1 349 ? 5.609 13.977 24.594 1 97.5 349 SER B CA 1
ATOM 5223 C C . SER B 1 349 ? 5.711 14.617 23.203 1 97.5 349 SER B C 1
ATOM 5225 O O . SER B 1 349 ? 6.77 14.594 22.578 1 97.5 349 SER B O 1
ATOM 5227 N N . TYR B 1 350 ? 4.586 15.109 22.719 1 97.56 350 TYR B N 1
ATOM 5228 C CA . TYR B 1 350 ? 4.625 15.766 21.422 1 97.56 350 TYR B CA 1
ATOM 5229 C C . TYR B 1 350 ? 5.52 17 21.453 1 97.56 350 TYR B C 1
ATOM 5231 O O . TYR B 1 350 ? 6.242 17.281 20.5 1 97.56 350 TYR B O 1
ATOM 5239 N N . ASP B 1 351 ? 5.461 17.766 22.562 1 96.5 351 ASP B N 1
ATOM 5240 C CA . ASP B 1 351 ? 6.34 18.922 22.719 1 96.5 351 ASP B CA 1
ATOM 5241 C C . ASP B 1 351 ? 7.809 18.516 22.594 1 96.5 351 ASP B C 1
ATOM 5243 O O . ASP B 1 351 ? 8.586 19.188 21.906 1 96.5 351 ASP B O 1
ATOM 5247 N N . GLU B 1 352 ? 8.141 17.406 23.203 1 96.69 352 GLU B N 1
ATOM 5248 C CA . GLU B 1 352 ? 9.508 16.906 23.109 1 96.69 352 GLU B CA 1
ATOM 5249 C C . GLU B 1 352 ? 9.844 16.453 21.703 1 96.69 352 GLU B C 1
ATOM 5251 O O . GLU B 1 352 ? 10.945 16.688 21.203 1 96.69 352 GLU B O 1
ATOM 5256 N N . LEU B 1 353 ? 8.93 15.828 21.078 1 97.25 353 LEU B N 1
ATOM 5257 C CA . LEU B 1 353 ? 9.094 15.344 19.703 1 97.25 353 LEU B CA 1
ATOM 5258 C C . LEU B 1 353 ? 9.375 16.5 18.75 1 97.25 353 LEU B C 1
ATOM 5260 O O . LEU B 1 353 ? 10.148 16.359 17.797 1 97.25 353 LEU B O 1
ATOM 5264 N N . PHE B 1 354 ? 8.836 17.703 19.047 1 97.56 354 PHE B N 1
ATOM 5265 C CA . PHE B 1 354 ? 8.914 18.844 18.141 1 97.56 354 PHE B CA 1
ATOM 5266 C C . PHE B 1 354 ? 10.164 19.672 18.438 1 97.56 354 PHE B C 1
ATOM 5268 O O . PHE B 1 354 ? 10.562 20.5 17.625 1 97.56 354 PHE B O 1
ATOM 5275 N N . GLN B 1 355 ? 10.734 19.547 19.562 1 94.44 355 GLN B N 1
ATOM 5276 C CA . GLN B 1 355 ? 11.75 20.453 20.078 1 94.44 355 GLN B CA 1
ATOM 5277 C C . GLN B 1 355 ? 12.938 20.547 19.125 1 94.44 355 GLN B C 1
ATOM 5279 O O . GLN B 1 355 ? 13.523 21.625 18.969 1 94.44 355 GLN B O 1
ATOM 5284 N N . GLY B 1 356 ? 13.273 19.547 18.453 1 93.12 356 GLY B N 1
ATOM 5285 C CA . GLY B 1 356 ? 14.453 19.547 17.594 1 93.12 356 GLY B CA 1
ATOM 5286 C C . GLY B 1 356 ? 14.148 19.938 16.156 1 93.12 356 GLY B C 1
ATOM 5287 O O . GLY B 1 356 ? 15.055 20.016 15.328 1 93.12 356 GLY B O 1
ATOM 5288 N N . ILE B 1 357 ? 12.914 20.266 15.852 1 95.69 357 ILE B N 1
ATOM 5289 C CA . ILE B 1 357 ? 12.555 20.656 14.492 1 95.69 357 ILE B CA 1
ATOM 5290 C C . ILE B 1 357 ? 13.188 22 14.148 1 95.69 357 ILE B C 1
ATOM 5292 O O . ILE B 1 357 ? 13.125 22.938 14.938 1 95.69 357 ILE B O 1
ATOM 5296 N N . LYS B 1 358 ? 13.828 22.094 13.023 1 92.5 358 LYS B N 1
ATOM 5297 C CA . LYS B 1 358 ? 14.43 23.328 12.555 1 92.5 358 LYS B CA 1
ATOM 5298 C C . LYS B 1 358 ? 13.391 24.219 11.859 1 92.5 358 LYS B C 1
ATOM 5300 O O . LYS B 1 358 ? 12.656 23.75 10.984 1 92.5 358 LYS B O 1
ATOM 5305 N N . PRO B 1 359 ? 13.391 25.422 12.297 1 87.94 359 PRO B N 1
ATOM 5306 C CA . PRO B 1 359 ? 12.461 26.359 11.648 1 87.94 359 PRO B CA 1
ATOM 5307 C C . PRO B 1 359 ? 12.891 26.719 10.234 1 87.94 359 PRO B C 1
ATOM 5309 O O . PRO B 1 359 ? 14.07 26.609 9.891 1 87.94 359 PRO B O 1
ATOM 5312 N N . ASN B 1 360 ? 11.914 27.125 9.375 1 81.38 360 ASN B N 1
ATOM 5313 C CA . ASN B 1 360 ? 12.18 27.609 8.023 1 81.38 360 ASN B CA 1
ATOM 5314 C C . ASN B 1 360 ? 12.992 26.594 7.215 1 81.38 360 ASN B C 1
ATOM 5316 O O . ASN B 1 360 ? 13.93 26.969 6.512 1 81.38 360 ASN B O 1
ATOM 5320 N N . TYR B 1 361 ? 12.695 25.312 7.422 1 82 361 TYR B N 1
ATOM 5321 C CA . TYR B 1 361 ? 13.422 24.234 6.766 1 82 361 TYR B CA 1
ATOM 5322 C C . TYR B 1 361 ? 12.594 23.625 5.645 1 82 361 TYR B C 1
ATOM 5324 O O . TYR B 1 361 ? 11.406 23.328 5.828 1 82 361 TYR B O 1
ATOM 5332 N N . ASP B 1 362 ? 13.18 23.734 4.434 1 80.25 362 ASP B N 1
ATOM 5333 C CA . ASP B 1 362 ? 12.648 22.969 3.307 1 80.25 362 ASP B CA 1
ATOM 5334 C C . ASP B 1 362 ? 13.781 22.422 2.438 1 80.25 362 ASP B C 1
ATOM 5336 O O . ASP B 1 362 ? 14.875 22.984 2.402 1 80.25 362 ASP B O 1
ATOM 5340 N N . TYR B 1 363 ? 13.742 21.062 2.219 1 68.06 363 TYR B N 1
ATOM 5341 C CA . TYR B 1 363 ? 14.734 20.562 1.278 1 68.06 363 TYR B CA 1
ATOM 5342 C C . TYR B 1 363 ? 14.484 21.109 -0.122 1 68.06 363 TYR B C 1
ATOM 5344 O O . TYR B 1 363 ? 13.406 20.922 -0.689 1 68.06 363 TYR B O 1
ATOM 5352 N N . LEU B 1 364 ? 15.18 22.219 -0.472 1 55.75 364 LEU B N 1
ATOM 5353 C CA . LEU B 1 364 ? 15.07 22.719 -1.835 1 55.75 364 LEU B CA 1
ATOM 5354 C C . LEU B 1 364 ? 16.047 22 -2.764 1 55.75 364 LEU B C 1
ATOM 5356 O O . LEU B 1 364 ? 17.172 21.688 -2.373 1 55.75 364 LEU B O 1
ATOM 5360 N N . ASP B 1 365 ? 15.445 21.062 -3.58 1 46.06 365 ASP B N 1
ATOM 5361 C CA . ASP B 1 365 ? 16.297 20.422 -4.578 1 46.06 365 ASP B CA 1
ATOM 5362 C C . ASP B 1 365 ? 17.438 21.344 -5.012 1 46.06 365 ASP B C 1
ATOM 5364 O O . ASP B 1 365 ? 17.219 22.516 -5.285 1 46.06 365 ASP B O 1
ATOM 5368 N N . ALA B 1 366 ? 18.625 21.266 -4.355 1 34.5 366 ALA B N 1
ATOM 5369 C CA . ALA B 1 366 ? 19.703 21.938 -5.062 1 34.5 366 ALA B CA 1
ATOM 5370 C C . ALA B 1 366 ? 19.594 21.734 -6.57 1 34.5 366 ALA B C 1
ATOM 5372 O O . ALA B 1 366 ? 19.219 20.656 -7.027 1 34.5 366 ALA B O 1
#

Sequence (732 aa):
MSKNLSLNNLTTISTIQYPSFIDGTLSKMMMKSALAYCSYVAAVLLAASKNTAALSIISNDRSINRRDALIGGAATILGAPLACGAASTPSKPVAVLGASGKTGALCVATLLRRGLPVVALTRSGEWPPKKIDLNAVGFDGDATSSNPLLTIQACDVKNAESLSTNLSGCRAVVYAASASKKGGNSKEVDGDGVIAAGNACLQQNVGRYVVISSGSTTRPNSLGFKFTEMAVAGIMTQKRRGEVGVRDAYSNQSGSSYTILRPGGLDEPKQNIIQGPSALEITQGDVLAGFVSRADVAEVAVELALSSAPNVKNTACELYYRNKVVPVDKGFKKYLQDGADLDRLYGESYDELFQGIKPNYDYLDAMSKNLSLNNLTTISTIQYPSFIDGTLSKMMMKSALAYCSYVAAVLLAASKNTAALSIISNDRSINRRDALIGGAATILGAPLACGAASTPSKPVAVLGASGKTGALCVATLLRRGLPVVALTRSGEWPPKKIDLNAVGFDGDATSSNPLLTIQACDVKNAESLSTNLSGCRAVVYAASASKKGGNSKEVDGDGVIAAGNACLQQNVGRYVVISSGSTTRPNSLGFKFTEMAVAGIMTQKRRGEVGVRDAYSNQSGSSYTILRPGGLDEPKQNIIQGPSALEITQGDVLAGFVSRADVAEVAVELALSSAPNVKNTACELYYRNKVVPVDKGFKKYLQDGADLDRLYGESYDELFQGIKPNYDYLDA

Nearest PDB structures (foldseek):
  5ffq-assembly1_B  TM=7.967E-01  e=2.270E-10  Escherichia coli O157:H7
  8j9j-assembly1_A9  TM=5.802E-01  e=1.814E-11  Euglena gracilis
  4jgb-assembly1_A  TM=7.440E-01  e=3.222E-09  Burkholderia pseudomallei K96243
  4jgb-assembly2_B  TM=7.139E-01  e=1.608E-09  Burkholderia pseudomallei K96243
  2fmu-assembly1_A  TM=7.601E-01  e=2.760E-08  Mus musculus

InterPro domains:
  IPR016040 NAD(P)-binding domain [PF13460] (98-305)
  IPR036291 NAD(P)-binding domain superfamily [SSF51735] (92-309)